Protein AF-A0A6G1YWE8-F1 (afdb_monomer)

Mean predicted aligned error: 21.0 Å

pLDDT: mean 76.65, std 21.79, range [29.55, 98.62]

Secondary structure (DSSP, 8-state):
--TTTTTS-GGGHHHHHHHHHHHHHHHHHHHHHHHHHHHHHHHHHHHHHHHHT--HHHHHHHHHHHHHHHHTT--TT--HHHHHHHHHHHHTT--HHHHHHHHHHHHHHHHHHHHHHHHHHHHHHHHHHHHHHHHHHHHHHHHHHHHHHHHHHHHHTT--HHHHHHHHHHHHHHHHHTT--HHHHHHHHHHHHHHHHHHHHHHHHHHHHHHHHHHHHHHHHHHHHHHHHHHHHHHHHHHHHHHTT--HHHHHHHHHHHHT-------------SSHHHHHHHHHHHHHHHHHHTTT------------------------S------------------PPPPPPHHHHHHHHHHHHHHHHHHHHHHHTT--

Radius of gyration: 59.19 Å; Cα contacts (8 Å, |Δi|>4): 51; chains: 1; bounding box: 114×81×157 Å

Foldseek 3Di:
DDPPPPPDDPVCVVVVVVVVVVVVVVVVVVVVVVVVVVVVVVVVVVVVCVVVVHDPVNVVVVVVVQVVCVVVVHHPVCCPVVVVVVVVCVVVVDDPVVVVVVVVVVVVVVVVVVVVVVVVVVVVVVVVVVVVVVVVVVVVVVVVVVVVVVQVVCVVVVNHPVNVVVVLVVLVVVCVVVVHDSVVSVVVVVVCCVPPVVVVVVVVVVVVVVVVVVVVVVVVVVVVVVVVVVVVVVVVVVVVCVVVPDDPVRVVVVVVVVVPDDDDDDDDDDDDPPPVVVVVVVVVVVVVVVVVVVVVPDDDDDPDDDDDDDDDDDDDPDPPPDDDPDDDDDDDDDDDDDDDDDDDDPVVVVVVVVVVVVVVVVVVVVVVVPPD

Sequence (372 aa):
MLELSETIPLWQIPQYISDKTSEKRELVEDILRLKRRESQARCSFELALRTTNVSSERLNDYCELRASLEKTGISLDDIEPFVKAVEGVKKFGYDVKRLATLMSNFQASSKMQAELEVSVNSQMSNLKNLTDECDRLETLLRIHNLSISKYRELEDMGFGLPQLGIVQDTIHEVARANNISNYLAIEKFLNDILENYEPKSGYECKIHALRSEIEKKKSDLIVLTTALDSKKEVAQVLGQLVSIGLQDKQIIDLALSLHSKPNHKQEHVGSSTTHGSLNRLAEDSNQQIELAKDHVDSPDLGVARNSADVHRGITDHAVIAGLVSKAFPGNPLTFVGGKYPPSLHNEDLEDIREMQELALARKSSNSQARGD

Structure (mmCIF, N/CA/C/O backbone):
data_AF-A0A6G1YWE8-F1
#
_entry.id   AF-A0A6G1YWE8-F1
#
loop_
_atom_site.group_PDB
_atom_site.id
_atom_site.type_symbol
_atom_site.label_atom_id
_atom_site.label_alt_id
_atom_site.label_comp_id
_atom_site.label_asym_id
_atom_site.label_entity_id
_atom_site.label_seq_id
_atom_site.pdbx_PDB_ins_code
_atom_site.Cartn_x
_atom_site.Cartn_y
_atom_site.Cartn_z
_atom_site.occupancy
_atom_site.B_iso_or_equiv
_atom_site.auth_seq_id
_atom_site.auth_comp_id
_atom_site.auth_asym_id
_atom_site.auth_atom_id
_atom_site.pdbx_PDB_model_num
ATOM 1 N N . MET A 1 1 ? 6.477 -38.554 28.516 1.00 41.38 1 MET A N 1
ATOM 2 C CA . MET A 1 1 ? 7.470 -39.389 29.228 1.00 41.38 1 MET A CA 1
ATOM 3 C C . MET A 1 1 ? 7.637 -38.801 30.614 1.00 41.38 1 MET A C 1
ATOM 5 O O . MET A 1 1 ? 7.635 -37.587 30.722 1.00 41.38 1 MET A O 1
ATOM 9 N N . LEU A 1 2 ? 7.644 -39.647 31.644 1.00 41.66 2 LEU A N 1
ATOM 10 C CA . LEU A 1 2 ? 7.537 -39.247 33.048 1.00 41.66 2 LEU A CA 1
ATOM 11 C C . LEU A 1 2 ? 8.803 -38.533 33.556 1.00 41.66 2 LEU A C 1
ATOM 13 O O . LEU A 1 2 ? 9.849 -39.165 33.657 1.00 41.66 2 LEU A O 1
ATOM 17 N N . GLU A 1 3 ? 8.674 -37.278 33.988 1.00 49.09 3 GLU A N 1
ATOM 18 C CA . GLU A 1 3 ? 9.682 -36.500 34.742 1.00 49.09 3 GLU A CA 1
ATOM 19 C C . GLU A 1 3 ? 9.860 -36.980 36.204 1.00 49.09 3 GLU A C 1
ATOM 21 O O . GLU A 1 3 ? 10.168 -36.207 37.103 1.00 49.09 3 GLU A O 1
ATOM 26 N N . LEU A 1 4 ? 9.651 -38.269 36.489 1.00 51.91 4 LEU A N 1
ATOM 27 C CA . LEU A 1 4 ? 9.871 -38.836 37.830 1.00 51.91 4 LEU A CA 1
ATOM 28 C C . LEU A 1 4 ? 11.280 -39.429 37.995 1.00 51.91 4 LEU A C 1
ATOM 30 O O . LEU A 1 4 ? 11.663 -39.793 39.104 1.00 51.91 4 LEU A O 1
ATOM 34 N N . SER A 1 5 ? 12.056 -39.547 36.910 1.00 49.78 5 SER A N 1
ATOM 35 C CA . SER A 1 5 ? 13.357 -40.230 36.920 1.00 49.78 5 SER A CA 1
ATOM 36 C C . SER A 1 5 ? 14.537 -39.370 37.377 1.00 49.78 5 SER A C 1
ATOM 38 O O . SER A 1 5 ? 15.597 -39.928 37.642 1.00 49.78 5 SER A O 1
ATOM 40 N N . GLU A 1 6 ? 14.391 -38.045 37.469 1.00 56.16 6 GLU A N 1
ATOM 41 C CA . GLU A 1 6 ? 15.499 -37.158 37.871 1.00 56.16 6 GLU A CA 1
ATOM 42 C C . GLU A 1 6 ? 15.546 -36.861 39.378 1.00 56.16 6 GLU A C 1
ATOM 44 O O . GLU A 1 6 ? 16.574 -36.409 39.875 1.00 56.16 6 GLU A O 1
ATOM 49 N N . THR A 1 7 ? 14.483 -37.149 40.137 1.00 64.31 7 THR A N 1
ATOM 50 C CA . THR A 1 7 ? 14.366 -36.716 41.544 1.00 64.31 7 THR A CA 1
ATOM 51 C C . THR A 1 7 ? 14.272 -37.846 42.572 1.00 64.31 7 THR A C 1
ATOM 53 O O . THR A 1 7 ? 14.444 -37.573 43.759 1.00 64.31 7 THR A O 1
ATOM 56 N N . ILE A 1 8 ? 14.045 -39.108 42.170 1.00 70.44 8 ILE A N 1
ATOM 57 C CA . ILE A 1 8 ? 13.841 -40.224 43.115 1.00 70.44 8 ILE A CA 1
ATOM 58 C C . ILE A 1 8 ? 14.612 -41.484 42.668 1.00 70.44 8 ILE A C 1
ATOM 60 O O . ILE A 1 8 ? 14.334 -42.026 41.597 1.00 70.44 8 ILE A O 1
ATOM 64 N N . PRO A 1 9 ? 15.558 -42.006 43.474 1.00 81.38 9 PRO A N 1
ATOM 65 C CA . PRO A 1 9 ? 16.259 -43.259 43.190 1.00 81.38 9 PRO A CA 1
ATOM 66 C C . PRO A 1 9 ? 15.312 -44.464 43.039 1.00 81.38 9 PRO A C 1
ATOM 68 O O . PRO A 1 9 ? 14.374 -44.620 43.818 1.00 81.38 9 PRO A O 1
ATOM 71 N N . LEU A 1 10 ? 15.614 -45.386 42.111 1.00 76.06 10 LEU A N 1
ATOM 72 C CA . LEU A 1 10 ? 14.800 -46.586 41.811 1.00 76.06 10 LEU A CA 1
ATOM 73 C C . LEU A 1 10 ? 14.413 -47.419 43.049 1.00 76.06 10 LEU A C 1
ATOM 75 O O . LEU A 1 10 ? 13.316 -47.967 43.112 1.00 76.06 10 LEU A O 1
ATOM 79 N N . TRP A 1 11 ? 15.293 -47.496 44.050 1.00 78.88 11 TRP A N 1
ATOM 80 C CA . TRP A 1 11 ? 15.060 -48.245 45.289 1.00 78.88 11 TRP A CA 1
ATOM 81 C C . TRP A 1 11 ? 14.096 -47.549 46.266 1.00 78.88 11 TRP A C 1
ATOM 83 O O . TRP A 1 11 ? 13.541 -48.211 47.139 1.00 78.88 11 TRP A O 1
ATOM 93 N N . GLN A 1 12 ? 13.861 -46.241 46.115 1.00 84.75 12 GLN A N 1
ATOM 94 C CA . GLN A 1 12 ? 12.913 -45.468 46.925 1.00 84.75 12 GLN A CA 1
ATOM 95 C C . GLN A 1 12 ? 11.500 -45.447 46.333 1.00 84.75 12 GLN A C 1
ATOM 97 O O . GLN A 1 12 ? 10.573 -45.016 47.011 1.00 84.75 12 GLN A O 1
ATOM 102 N N . ILE A 1 13 ? 11.304 -45.935 45.102 1.00 84.00 13 ILE A N 1
ATOM 103 C CA . ILE A 1 13 ? 9.998 -45.920 44.424 1.00 84.00 13 ILE A CA 1
ATOM 104 C C . ILE A 1 13 ? 8.896 -46.608 45.251 1.00 84.00 13 ILE A C 1
ATOM 106 O O . ILE A 1 13 ? 7.830 -46.011 45.388 1.00 84.00 13 ILE A O 1
ATOM 110 N N . PRO A 1 14 ? 9.098 -47.802 45.852 1.00 87.81 14 PRO A N 1
ATOM 111 C CA . PRO A 1 14 ? 8.054 -48.436 46.661 1.00 87.81 14 PRO A CA 1
ATOM 112 C C . PRO A 1 14 ? 7.662 -47.600 47.886 1.00 87.81 14 PRO A C 1
ATOM 114 O O . PRO A 1 14 ? 6.476 -47.478 48.192 1.00 87.81 14 PRO A O 1
ATOM 117 N N . GLN A 1 15 ? 8.650 -46.987 48.546 1.00 86.81 15 GLN A N 1
ATOM 118 C CA . GLN A 1 15 ? 8.420 -46.106 49.690 1.00 86.81 15 GLN A CA 1
ATOM 119 C C . GLN A 1 15 ? 7.682 -44.838 49.253 1.00 86.81 15 GLN A C 1
ATOM 121 O O . GLN A 1 15 ? 6.665 -44.497 49.839 1.00 86.81 15 GLN A O 1
ATOM 126 N N . TYR A 1 16 ? 8.113 -44.208 48.160 1.00 86.88 16 TYR A N 1
ATOM 127 C CA . TYR A 1 16 ? 7.461 -43.028 47.597 1.00 86.88 16 TYR A CA 1
ATOM 128 C C . TYR A 1 16 ? 6.011 -43.298 47.173 1.00 86.88 16 TYR A C 1
ATOM 130 O O . TYR A 1 16 ? 5.132 -42.483 47.435 1.00 86.88 16 TYR A O 1
ATOM 138 N N . ILE A 1 17 ? 5.730 -44.454 46.558 1.00 88.31 17 ILE A N 1
ATOM 139 C CA . ILE A 1 17 ? 4.360 -44.873 46.228 1.00 88.31 17 ILE A CA 1
ATOM 140 C C . ILE A 1 17 ? 3.538 -45.038 47.508 1.00 88.31 17 ILE A C 1
ATOM 142 O O . ILE A 1 17 ? 2.396 -44.581 47.550 1.00 88.31 17 ILE A O 1
ATOM 146 N N . SER A 1 18 ? 4.097 -45.661 48.549 1.00 92.00 18 SER A N 1
ATOM 147 C CA . SER A 1 18 ? 3.431 -45.812 49.848 1.00 92.00 18 SER A CA 1
ATOM 148 C C . SER A 1 18 ? 3.127 -44.453 50.487 1.00 92.00 18 SER A C 1
ATOM 150 O O . SER A 1 18 ? 1.983 -44.203 50.871 1.00 92.00 18 SER A O 1
ATOM 152 N N . ASP A 1 19 ? 4.109 -43.552 50.521 1.00 91.38 19 ASP A N 1
ATOM 153 C CA . ASP A 1 19 ? 3.988 -42.206 51.085 1.00 91.38 19 ASP A CA 1
ATOM 154 C C . ASP A 1 19 ? 2.941 -41.387 50.318 1.00 91.38 19 ASP A C 1
ATOM 156 O O . ASP A 1 19 ? 2.010 -40.855 50.920 1.00 91.38 19 ASP A O 1
ATOM 160 N N . LYS A 1 20 ? 2.995 -41.382 48.978 1.00 92.06 20 LYS A N 1
ATOM 161 C CA . LYS A 1 20 ? 1.999 -40.706 48.127 1.00 92.06 20 LYS A CA 1
ATOM 162 C C . LYS A 1 20 ? 0.608 -41.319 48.242 1.00 92.06 20 LYS A C 1
ATOM 164 O O . LYS A 1 20 ? -0.390 -40.608 48.142 1.00 92.06 20 LYS A O 1
ATOM 169 N N . THR A 1 21 ? 0.515 -42.627 48.475 1.00 92.62 21 THR A N 1
ATOM 170 C CA . THR A 1 21 ? -0.767 -43.303 48.719 1.00 92.62 21 THR A CA 1
ATOM 171 C C . THR A 1 21 ? -1.352 -42.910 50.076 1.00 92.62 21 THR A C 1
ATOM 173 O O . THR A 1 21 ? -2.569 -42.741 50.180 1.00 92.62 21 THR A O 1
ATOM 176 N N . SER A 1 22 ? -0.511 -42.736 51.100 1.00 93.44 22 SER A N 1
ATOM 177 C CA . SER A 1 22 ? -0.926 -42.244 52.418 1.00 93.44 22 SER A CA 1
ATOM 178 C C . SER A 1 22 ? -1.364 -40.781 52.356 1.00 93.44 22 SER A C 1
ATOM 180 O O . SER A 1 22 ? -2.473 -40.465 52.773 1.00 93.44 22 SER A O 1
ATOM 182 N N . GLU A 1 23 ? -0.559 -39.917 51.737 1.00 93.88 23 GLU A N 1
ATOM 183 C CA . GLU A 1 23 ? -0.862 -38.494 51.531 1.00 93.88 23 GLU A CA 1
ATOM 184 C C . GLU A 1 23 ? -2.178 -38.311 50.764 1.00 93.88 23 GLU A C 1
ATOM 186 O O . GLU A 1 23 ? -3.051 -37.547 51.172 1.00 93.88 23 GLU A O 1
ATOM 191 N N . LYS A 1 24 ? -2.386 -39.086 49.691 1.00 94.50 24 LYS A N 1
ATOM 192 C CA . LYS A 1 24 ? -3.655 -39.089 48.955 1.00 94.50 24 LYS A CA 1
ATOM 193 C C . LYS A 1 24 ? -4.832 -39.477 49.851 1.00 94.50 24 LYS A C 1
ATOM 195 O O . LYS A 1 24 ? -5.911 -38.906 49.711 1.00 94.50 24 LYS A O 1
ATOM 200 N N . ARG A 1 25 ? -4.659 -40.455 50.744 1.00 95.50 25 ARG A N 1
ATOM 201 C CA . ARG A 1 25 ? -5.718 -40.897 51.661 1.00 95.50 25 ARG A CA 1
ATOM 202 C C . ARG A 1 25 ? -6.067 -39.804 52.672 1.00 95.50 25 ARG A C 1
ATOM 204 O O . ARG A 1 25 ? -7.251 -39.541 52.862 1.00 95.50 25 ARG A O 1
ATOM 211 N N . GLU A 1 26 ? -5.063 -39.151 53.250 1.00 96.38 26 GLU A N 1
ATOM 212 C CA . GLU A 1 26 ? -5.247 -38.026 54.175 1.00 96.38 26 GLU A CA 1
ATOM 213 C C . GLU A 1 26 ? -5.947 -36.845 53.494 1.00 96.38 26 GLU A C 1
ATOM 215 O O . GLU A 1 26 ? -6.941 -36.339 54.010 1.00 96.38 26 GLU A O 1
ATOM 220 N N . LEU A 1 27 ? -5.514 -36.467 52.286 1.00 95.50 27 LEU A N 1
ATOM 221 C CA . LEU A 1 27 ? -6.159 -35.408 51.503 1.00 95.50 27 LEU A CA 1
ATOM 222 C C . LEU A 1 27 ? -7.631 -35.724 51.207 1.00 95.50 27 LEU A C 1
ATOM 224 O O . LEU A 1 27 ? -8.485 -34.845 51.304 1.00 95.50 27 LEU A O 1
ATOM 228 N N . VAL A 1 28 ? -7.955 -36.978 50.876 1.00 96.31 28 VAL A N 1
ATOM 229 C CA . VAL A 1 28 ? -9.345 -37.406 50.644 1.00 96.31 28 VAL A CA 1
ATOM 230 C C . VAL A 1 28 ? -10.182 -37.290 51.919 1.00 96.31 28 VAL A C 1
ATOM 232 O O . VAL A 1 28 ? -11.318 -36.810 51.869 1.00 96.31 28 VAL A O 1
ATOM 235 N N . GLU A 1 29 ? -9.642 -37.701 53.062 1.00 96.31 29 GLU A N 1
ATOM 236 C CA . GLU A 1 29 ? -10.336 -37.590 54.345 1.00 96.31 29 GLU A CA 1
ATOM 237 C C . GLU A 1 29 ? -10.557 -36.123 54.748 1.00 96.31 29 GLU A C 1
ATOM 239 O O . GLU A 1 29 ? -11.649 -35.747 55.192 1.00 96.31 29 GLU A O 1
ATOM 244 N N . ASP A 1 30 ? -9.572 -35.267 54.491 1.00 95.81 30 ASP A N 1
ATOM 245 C CA . ASP A 1 30 ? -9.652 -33.829 54.717 1.00 95.81 30 ASP A CA 1
ATOM 246 C C . ASP A 1 30 ? -10.694 -33.151 53.822 1.00 95.81 30 ASP A C 1
ATOM 248 O O . ASP A 1 30 ? -11.487 -32.345 54.320 1.00 95.81 30 ASP A O 1
ATOM 252 N N . ILE A 1 31 ? -10.773 -33.523 52.541 1.00 94.06 31 ILE A N 1
ATOM 253 C CA . ILE A 1 31 ? -11.819 -33.055 51.620 1.00 94.06 31 ILE A CA 1
ATOM 254 C C . ILE A 1 31 ? -13.204 -33.443 52.146 1.00 94.06 31 ILE A C 1
ATOM 256 O O . ILE A 1 31 ? -14.107 -32.605 52.205 1.00 94.06 31 ILE A O 1
ATOM 260 N N . LEU A 1 32 ? -13.385 -34.695 52.576 1.00 95.00 32 LEU A N 1
ATOM 261 C CA . LEU A 1 32 ? -14.659 -35.157 53.131 1.00 95.00 32 LEU A CA 1
ATOM 262 C C . LEU A 1 32 ? -15.027 -34.401 54.413 1.00 95.00 32 LEU A C 1
ATOM 264 O O . LEU A 1 32 ? -16.186 -34.016 54.604 1.00 95.00 32 LEU A O 1
ATOM 268 N N . ARG A 1 33 ? -14.048 -34.146 55.285 1.00 95.38 33 ARG A N 1
ATOM 269 C CA . ARG A 1 33 ? -14.229 -33.362 56.511 1.00 95.38 33 ARG A CA 1
ATOM 270 C C . ARG A 1 33 ? -14.603 -31.911 56.205 1.00 95.38 33 ARG A C 1
ATOM 272 O O . ARG A 1 33 ? -15.515 -31.385 56.844 1.00 95.38 33 ARG A O 1
ATOM 279 N N . LEU A 1 34 ? -13.936 -31.273 55.244 1.00 94.69 34 LEU A N 1
ATOM 280 C CA . LEU A 1 34 ? -14.227 -29.902 54.812 1.00 94.69 34 LEU A CA 1
ATOM 281 C C . LEU A 1 34 ? -15.626 -29.796 54.209 1.00 94.69 34 LEU A C 1
ATOM 283 O O . LEU A 1 34 ? -16.396 -28.938 54.632 1.00 94.69 34 LEU A O 1
ATOM 287 N N . LYS A 1 35 ? -16.003 -30.725 53.328 1.00 92.25 35 LYS A N 1
ATOM 288 C CA . LYS A 1 35 ? -17.342 -30.777 52.726 1.00 92.25 35 LYS A CA 1
ATOM 289 C C . LYS A 1 35 ? -18.442 -30.940 53.780 1.00 92.25 35 LYS A C 1
ATOM 291 O O . LYS A 1 35 ? -19.493 -30.307 53.698 1.00 92.25 35 LYS A O 1
ATOM 296 N N . ARG A 1 36 ? -18.190 -31.741 54.824 1.00 93.19 36 ARG A N 1
ATOM 297 C CA . ARG A 1 36 ? -19.112 -31.880 55.963 1.00 93.19 36 ARG A CA 1
ATOM 298 C C . ARG A 1 36 ? -19.240 -30.578 56.758 1.00 93.19 36 ARG A C 1
ATOM 300 O O . ARG A 1 36 ? -20.357 -30.183 57.081 1.00 93.19 36 ARG A O 1
ATOM 307 N N . ARG A 1 37 ? -18.122 -29.902 57.053 1.00 93.19 37 ARG A N 1
ATOM 308 C CA . ARG A 1 37 ? -18.128 -28.602 57.750 1.00 93.19 37 ARG A CA 1
ATOM 309 C C . ARG A 1 37 ? -18.837 -27.524 56.938 1.00 93.19 37 ARG A C 1
ATOM 311 O O . ARG A 1 37 ? -19.623 -26.779 57.506 1.00 93.19 37 ARG A O 1
ATOM 318 N N . GLU A 1 38 ? -18.608 -27.471 55.631 1.00 93.12 38 GLU A N 1
ATOM 319 C CA . GLU A 1 38 ? -19.294 -26.551 54.725 1.00 93.12 38 GLU A CA 1
ATOM 320 C C . GLU A 1 38 ? -20.809 -26.784 54.746 1.00 93.12 38 GLU A C 1
ATOM 322 O O . GLU A 1 38 ? -21.576 -25.847 54.956 1.00 93.12 38 GLU A O 1
ATOM 327 N N . SER A 1 39 ? -21.251 -28.037 54.594 1.00 89.94 39 SER A N 1
ATOM 328 C CA . SER A 1 39 ? -22.675 -28.377 54.647 1.00 89.94 39 SER A CA 1
ATOM 329 C C . SER A 1 39 ? -23.304 -28.016 55.995 1.00 89.94 39 SER A C 1
ATOM 331 O O . SER A 1 39 ? -24.417 -27.492 56.026 1.00 89.94 39 SER A O 1
ATOM 333 N N . GLN A 1 40 ? -22.596 -28.255 57.103 1.00 89.75 40 GLN A N 1
ATOM 334 C CA . GLN A 1 40 ? -23.063 -27.890 58.439 1.00 89.75 40 GLN A CA 1
ATOM 335 C C . GLN A 1 40 ? -23.145 -26.368 58.610 1.00 89.75 40 GLN A C 1
ATOM 337 O O . GLN A 1 40 ? -24.145 -25.872 59.125 1.00 89.75 40 GLN A O 1
ATOM 342 N N . ALA A 1 41 ? -22.138 -25.629 58.139 1.00 89.19 41 ALA A N 1
ATOM 343 C CA . ALA A 1 41 ? -22.128 -24.172 58.158 1.00 89.19 41 ALA A CA 1
ATOM 344 C C . ALA A 1 41 ? -23.289 -23.599 57.332 1.00 89.19 41 ALA A C 1
ATOM 346 O O . ALA A 1 41 ? -24.042 -22.779 57.851 1.00 89.19 41 ALA A O 1
ATOM 347 N N . ARG A 1 42 ? -23.511 -24.096 56.107 1.00 82.00 42 ARG A N 1
ATOM 348 C CA . ARG A 1 42 ? -24.651 -23.702 55.260 1.00 82.00 42 ARG A CA 1
ATOM 349 C C . ARG A 1 42 ? -25.992 -23.975 55.938 1.00 82.00 42 ARG A C 1
ATOM 351 O O . ARG A 1 42 ? -26.825 -23.081 56.003 1.00 82.00 42 ARG A O 1
ATOM 358 N N . CYS A 1 43 ? -26.174 -25.167 56.507 1.00 84.50 43 CYS A N 1
ATOM 359 C CA . CYS A 1 43 ? -27.406 -25.524 57.212 1.00 84.50 43 CYS A CA 1
ATOM 360 C C . CYS A 1 43 ? -27.634 -24.623 58.439 1.00 84.50 43 CYS A C 1
ATOM 362 O O . CYS A 1 43 ? -28.733 -24.115 58.645 1.00 84.50 43 CYS A O 1
ATOM 364 N N . SER A 1 44 ? -26.581 -24.347 59.218 1.00 85.81 44 SER A N 1
ATOM 365 C CA . SER A 1 44 ? -26.658 -23.427 60.360 1.00 85.81 44 SER A CA 1
ATOM 366 C C . SER A 1 44 ? -26.965 -21.987 59.939 1.00 85.81 44 SER A C 1
ATOM 368 O O . SER A 1 44 ? -27.729 -21.305 60.615 1.00 85.81 44 SER A O 1
ATOM 370 N N . PHE A 1 45 ? -26.426 -21.546 58.801 1.00 83.12 45 PHE A N 1
ATOM 371 C CA . PHE A 1 45 ? -26.656 -20.223 58.236 1.00 83.12 45 PHE A CA 1
ATOM 372 C C . PHE A 1 45 ? -28.092 -20.070 57.730 1.00 83.12 45 PHE A C 1
ATOM 374 O O . PHE A 1 45 ? -28.764 -19.109 58.088 1.00 83.12 45 PHE A O 1
ATOM 381 N N . GLU A 1 46 ? -28.608 -21.040 56.975 1.00 79.38 46 GLU A N 1
ATOM 382 C CA . GLU A 1 46 ? -30.010 -21.047 56.541 1.00 79.38 46 GLU A CA 1
ATOM 383 C C . GLU A 1 46 ? -30.976 -21.091 57.726 1.00 79.38 46 GLU A C 1
ATOM 385 O O . GLU A 1 46 ? -32.002 -20.408 57.722 1.00 79.38 46 GLU A O 1
ATOM 390 N N . LEU A 1 47 ? -30.644 -21.862 58.765 1.00 81.56 47 LEU A N 1
ATOM 391 C CA . LEU A 1 47 ? -31.434 -21.921 59.988 1.00 81.56 47 LEU A CA 1
ATOM 392 C C . LEU A 1 47 ? -31.401 -20.575 60.727 1.00 81.56 47 LEU A C 1
ATOM 394 O O . LEU A 1 47 ? -32.457 -20.086 61.121 1.00 81.56 47 LEU A O 1
ATOM 398 N N . ALA A 1 48 ? -30.238 -19.922 60.818 1.00 81.00 48 ALA A N 1
ATOM 399 C CA . ALA A 1 48 ? -30.100 -18.574 61.367 1.00 81.00 48 ALA A CA 1
ATOM 400 C C . ALA A 1 48 ? -30.913 -17.532 60.570 1.00 81.00 48 ALA A C 1
ATOM 402 O O . ALA A 1 48 ? -31.659 -16.749 61.165 1.00 81.00 48 ALA A O 1
ATOM 403 N N . LEU A 1 49 ? -30.859 -17.563 59.235 1.00 80.12 49 LEU A N 1
ATOM 404 C CA . LEU A 1 49 ? -31.668 -16.710 58.354 1.00 80.12 49 LEU A CA 1
ATOM 405 C C . LEU A 1 49 ? -33.173 -16.921 58.570 1.00 80.12 49 LEU A C 1
ATOM 407 O O . LEU A 1 49 ? -33.923 -15.958 58.730 1.00 80.12 49 LEU A O 1
ATOM 411 N N . ARG A 1 50 ? -33.620 -18.180 58.667 1.00 75.00 50 ARG A N 1
ATOM 412 C CA . ARG A 1 50 ? -35.024 -18.507 58.967 1.00 75.00 50 ARG A CA 1
ATOM 413 C C . ARG A 1 50 ? -35.444 -18.024 60.352 1.00 75.00 50 ARG A C 1
ATOM 415 O O . ARG A 1 50 ? -36.515 -17.443 60.480 1.00 75.00 50 ARG A O 1
ATOM 422 N N . THR A 1 51 ? -34.611 -18.215 61.378 1.00 74.88 51 THR A N 1
ATOM 423 C CA . THR A 1 51 ? -34.919 -17.759 62.748 1.00 74.88 51 THR A CA 1
ATOM 424 C C . THR A 1 51 ? -34.977 -16.241 62.875 1.00 74.88 51 THR A C 1
ATOM 426 O O . THR A 1 51 ? -35.788 -15.721 63.634 1.00 74.88 51 THR A O 1
ATOM 429 N N . THR A 1 52 ? -34.156 -15.525 62.108 1.00 76.56 52 THR A N 1
ATOM 430 C CA . THR A 1 52 ? -34.157 -14.055 62.060 1.00 76.56 52 THR A CA 1
ATOM 431 C C . THR A 1 52 ? -35.199 -13.499 61.089 1.00 76.56 52 THR A C 1
ATOM 433 O O . THR A 1 52 ? -35.398 -12.287 61.035 1.00 76.56 52 THR A O 1
ATOM 436 N N . ASN A 1 53 ? -35.900 -14.371 60.355 1.00 73.75 53 ASN A N 1
ATOM 437 C CA . ASN A 1 53 ? -36.872 -14.021 59.322 1.00 73.75 53 ASN A CA 1
ATOM 438 C C . ASN A 1 53 ? -36.282 -13.090 58.238 1.00 73.75 53 ASN A C 1
ATOM 440 O O . ASN A 1 53 ? -36.975 -12.240 57.670 1.00 73.75 53 ASN A O 1
ATOM 444 N N . VAL A 1 54 ? -34.979 -13.231 57.972 1.00 78.44 54 VAL A N 1
ATOM 445 C CA . VAL A 1 54 ? -34.241 -12.485 56.948 1.00 78.44 54 VAL A CA 1
ATOM 446 C C . VAL A 1 54 ? -34.012 -13.417 55.765 1.00 78.44 54 VAL A C 1
ATOM 448 O O . VAL A 1 54 ? -33.420 -14.484 55.910 1.00 78.44 54 VAL A O 1
ATOM 451 N N . SER A 1 55 ? -34.486 -13.034 54.579 1.00 78.00 55 SER A N 1
ATOM 452 C CA . SER A 1 55 ? -34.188 -13.790 53.363 1.00 78.00 55 SER A CA 1
ATOM 453 C C . SER A 1 55 ? -32.737 -13.561 52.936 1.00 78.00 55 SER A C 1
ATOM 455 O O . SER A 1 55 ? -32.177 -12.482 53.138 1.00 78.00 55 SER A O 1
ATOM 457 N N . SER A 1 56 ? -32.134 -14.564 52.294 1.00 76.19 56 SER A N 1
ATOM 458 C CA . SER A 1 56 ? -30.801 -14.414 51.696 1.00 76.19 56 SER A CA 1
ATOM 459 C C . SER A 1 56 ? -30.751 -13.257 50.690 1.00 76.19 56 SER A C 1
ATOM 461 O O . SER A 1 56 ? -29.726 -12.593 50.587 1.00 76.19 56 SER A O 1
ATOM 463 N N . GLU A 1 57 ? -31.855 -12.991 49.985 1.00 76.88 57 GLU A N 1
ATOM 464 C CA . GLU A 1 57 ? -31.996 -11.854 49.066 1.00 76.88 57 GLU A CA 1
ATOM 465 C C . GLU A 1 57 ? -31.874 -10.518 49.802 1.00 76.88 57 GLU A C 1
ATOM 467 O O . GLU A 1 57 ? -31.064 -9.688 49.418 1.00 76.88 57 GLU A O 1
ATOM 472 N N . ARG A 1 58 ? -32.571 -10.340 50.934 1.00 79.06 58 ARG A N 1
ATOM 473 C CA . ARG A 1 58 ? -32.477 -9.107 51.734 1.00 79.06 58 ARG A CA 1
ATOM 474 C C . ARG A 1 58 ? -31.079 -8.855 52.283 1.00 79.06 58 ARG A C 1
ATOM 476 O O . ARG A 1 58 ? -30.659 -7.706 52.388 1.00 79.06 58 ARG A O 1
ATOM 483 N N . LEU A 1 59 ? -30.374 -9.917 52.670 1.00 81.56 59 LEU A N 1
ATOM 484 C CA . LEU A 1 59 ? -28.995 -9.795 53.133 1.00 81.56 59 LEU A CA 1
ATOM 485 C C . LEU A 1 59 ? -28.064 -9.408 51.977 1.00 81.56 59 LEU A C 1
ATOM 487 O O . LEU A 1 59 ? -27.169 -8.588 52.163 1.00 81.56 59 LEU A O 1
ATOM 491 N N . ASN A 1 60 ? -28.304 -9.957 50.786 1.00 84.06 60 ASN A N 1
ATOM 492 C CA . ASN A 1 60 ? -27.567 -9.588 49.586 1.00 84.06 60 ASN A CA 1
ATOM 493 C C . ASN A 1 60 ? -27.825 -8.124 49.192 1.00 84.06 60 ASN A C 1
ATOM 495 O O . ASN A 1 60 ? -26.868 -7.377 49.014 1.00 84.06 60 ASN A O 1
ATOM 499 N N . ASP A 1 61 ? -29.086 -7.683 49.187 1.00 83.00 61 ASP A N 1
ATOM 500 C CA . ASP A 1 61 ? -29.468 -6.286 48.936 1.00 83.00 61 ASP A CA 1
ATOM 501 C C . ASP A 1 61 ? -28.778 -5.329 49.921 1.00 83.00 61 ASP A C 1
ATOM 503 O O . ASP A 1 61 ? -28.291 -4.262 49.545 1.00 83.00 61 ASP A O 1
ATOM 507 N N . TYR A 1 62 ? -28.697 -5.719 51.197 1.00 84.50 62 TYR A N 1
ATOM 508 C CA . TYR A 1 62 ? -27.999 -4.953 52.227 1.00 84.50 62 TYR A CA 1
ATOM 509 C C . TYR A 1 62 ? -26.489 -4.869 51.961 1.00 84.50 62 TYR A C 1
ATOM 511 O O . TYR A 1 62 ? -25.907 -3.787 52.055 1.00 84.50 62 TYR A O 1
ATOM 519 N N . CYS A 1 63 ? -25.851 -5.986 51.604 1.00 84.12 63 CYS A N 1
ATOM 520 C CA . CYS A 1 63 ? -24.433 -6.019 51.247 1.00 84.12 63 CYS A CA 1
ATOM 521 C C . CYS A 1 63 ? -24.133 -5.150 50.014 1.00 84.12 63 CYS A C 1
ATOM 523 O O . CYS A 1 63 ? -23.163 -4.391 50.020 1.00 84.12 63 CYS A O 1
ATOM 525 N N . GLU A 1 64 ? -24.979 -5.210 48.984 1.00 87.81 64 GLU A N 1
ATOM 526 C CA . GLU A 1 64 ? -24.853 -4.396 47.771 1.00 87.81 64 GLU A CA 1
ATOM 527 C C . GLU A 1 64 ? -25.049 -2.902 48.053 1.00 87.81 64 GLU A C 1
ATOM 529 O O . GLU A 1 64 ? -24.277 -2.064 47.567 1.00 87.81 64 GLU A O 1
ATOM 534 N N . LEU A 1 65 ? -26.035 -2.555 48.885 1.00 86.62 65 LEU A N 1
ATOM 535 C CA . LEU A 1 65 ? -26.275 -1.183 49.325 1.00 86.62 65 LEU A CA 1
ATOM 536 C C . LEU A 1 65 ? -25.088 -0.641 50.129 1.00 86.62 65 LEU A C 1
ATOM 538 O O . LEU A 1 65 ? -24.623 0.467 49.858 1.00 86.62 65 LEU A O 1
ATOM 542 N N . ARG A 1 66 ? -24.563 -1.430 51.074 1.00 86.94 66 ARG A N 1
ATOM 543 C CA . ARG A 1 66 ? -23.385 -1.077 51.875 1.00 86.94 66 ARG A CA 1
ATOM 544 C C . ARG A 1 66 ? -22.168 -0.826 50.996 1.00 86.94 66 ARG A C 1
ATOM 546 O O . ARG A 1 66 ? -21.558 0.234 51.103 1.00 86.94 66 ARG A O 1
ATOM 553 N N . ALA A 1 67 ? -21.865 -1.743 50.082 1.00 88.00 67 ALA A N 1
ATOM 554 C CA . ALA A 1 67 ? -20.749 -1.584 49.155 1.00 88.00 67 ALA A CA 1
ATOM 555 C C . ALA A 1 67 ? -20.914 -0.343 48.255 1.00 88.00 67 ALA A C 1
ATOM 557 O O . ALA A 1 67 ? -19.937 0.333 47.932 1.00 88.00 67 ALA A O 1
ATOM 558 N N . SER A 1 68 ? -22.146 -0.027 47.847 1.00 85.44 68 SER A N 1
ATOM 559 C CA . SER A 1 68 ? -22.442 1.146 47.018 1.00 85.44 68 SER A CA 1
ATOM 560 C C . SER A 1 68 ? -22.275 2.461 47.783 1.00 85.44 68 SER A C 1
ATOM 562 O O . SER A 1 68 ? -21.710 3.410 47.242 1.00 85.44 68 SER A O 1
ATOM 564 N N . LEU A 1 69 ? -22.716 2.520 49.042 1.00 85.62 69 LEU A N 1
ATOM 565 C CA . LEU A 1 69 ? -22.577 3.708 49.885 1.00 85.62 69 LEU A CA 1
ATOM 566 C C . LEU A 1 69 ? -21.122 3.945 50.308 1.00 85.62 69 LEU A C 1
ATOM 568 O O . LEU A 1 69 ? -20.639 5.076 50.195 1.00 85.62 69 LEU A O 1
ATOM 572 N N . GLU A 1 70 ? -20.383 2.887 50.649 1.00 87.19 70 GLU A N 1
ATOM 573 C CA . GLU A 1 70 ? -18.954 2.979 50.975 1.00 87.19 70 GLU A CA 1
ATOM 574 C C . GLU A 1 70 ? -18.134 3.539 49.797 1.00 87.19 70 GLU A C 1
ATOM 576 O O . GLU A 1 70 ? -17.277 4.398 50.002 1.00 87.19 70 GLU A O 1
ATOM 581 N N . LYS A 1 71 ? -18.452 3.165 48.544 1.00 88.12 71 LYS A N 1
ATOM 582 C CA . LYS A 1 71 ? -17.825 3.751 47.336 1.00 88.12 71 LYS A CA 1
ATOM 583 C C . LYS A 1 71 ? -18.040 5.258 47.207 1.00 88.12 71 LYS A C 1
ATOM 585 O O . LYS A 1 71 ? -17.218 5.944 46.607 1.00 88.12 71 LYS A O 1
ATOM 590 N N . THR A 1 72 ? -19.145 5.768 47.745 1.00 83.62 72 THR A N 1
ATOM 591 C CA . THR A 1 72 ? -19.456 7.205 47.763 1.00 83.62 72 THR A CA 1
ATOM 592 C C . THR A 1 72 ? -18.927 7.923 49.007 1.00 83.62 72 THR A C 1
ATOM 594 O O . THR A 1 72 ? -19.143 9.124 49.148 1.00 83.62 72 THR A O 1
ATOM 597 N N . GLY A 1 73 ? -18.226 7.214 49.901 1.00 84.25 73 GLY A N 1
ATOM 598 C CA . GLY A 1 73 ? -17.705 7.760 51.157 1.00 84.25 73 GLY A CA 1
ATOM 599 C C . GLY A 1 73 ? -18.752 7.894 52.267 1.00 84.25 73 GLY A C 1
ATOM 600 O O . GLY A 1 73 ? -18.492 8.569 53.260 1.00 84.25 73 GLY A O 1
ATOM 601 N N . ILE A 1 74 ? -19.926 7.272 52.116 1.00 86.44 74 ILE A N 1
ATOM 602 C CA . ILE A 1 74 ? -20.988 7.264 53.127 1.00 86.44 74 ILE A CA 1
ATOM 603 C C . ILE A 1 74 ? -20.928 5.930 53.875 1.00 86.44 74 ILE A C 1
ATOM 605 O O . ILE A 1 74 ? -21.113 4.870 53.278 1.00 86.44 74 ILE A O 1
ATOM 609 N N . SER A 1 75 ? -20.678 5.978 55.185 1.00 86.69 75 SER A N 1
ATOM 610 C CA . SER A 1 75 ? -20.744 4.783 56.030 1.00 86.69 75 SER A CA 1
ATOM 611 C C . SER A 1 75 ? -22.198 4.378 56.254 1.00 86.69 75 SER A C 1
ATOM 613 O O . SER A 1 75 ? -23.037 5.222 56.555 1.00 86.69 75 SER A O 1
ATOM 615 N N . LEU A 1 76 ? -22.503 3.083 56.158 1.00 81.12 76 LEU A N 1
ATOM 616 C CA . LEU A 1 76 ? -23.843 2.592 56.483 1.00 81.12 76 LEU A CA 1
ATOM 617 C C . LEU A 1 76 ? -24.155 2.687 57.987 1.00 81.12 76 LEU A C 1
ATOM 619 O O . LEU A 1 76 ? -25.322 2.739 58.370 1.00 81.12 76 LEU A O 1
ATOM 623 N N . ASP A 1 77 ? -23.110 2.725 58.819 1.00 84.62 77 ASP A N 1
ATOM 624 C CA . ASP A 1 77 ? -23.216 2.870 60.273 1.00 84.62 77 ASP A CA 1
ATOM 625 C C . ASP A 1 77 ? -23.571 4.313 60.684 1.00 84.62 77 ASP A C 1
ATOM 627 O O . ASP A 1 77 ? -24.074 4.538 61.783 1.00 84.62 77 ASP A O 1
ATOM 631 N N . ASP A 1 78 ? -23.356 5.284 59.787 1.00 84.69 78 ASP A N 1
ATOM 632 C CA . ASP A 1 78 ? -23.737 6.688 59.948 1.00 84.69 78 ASP A CA 1
ATOM 633 C C . ASP A 1 78 ? -24.590 7.134 58.752 1.00 84.69 78 ASP A C 1
ATOM 635 O O . ASP A 1 78 ? -24.108 7.703 57.773 1.00 84.69 78 ASP A O 1
ATOM 639 N N . ILE A 1 79 ? -25.891 6.837 58.818 1.00 85.94 79 ILE A N 1
ATOM 640 C CA . ILE A 1 79 ? -26.847 7.144 57.743 1.00 85.94 79 ILE A CA 1
ATOM 641 C C . ILE A 1 79 ? -27.287 8.616 57.729 1.00 85.94 79 ILE A C 1
ATOM 643 O O . ILE A 1 79 ? -27.945 9.072 56.789 1.00 85.94 79 ILE A O 1
ATOM 647 N N . GLU A 1 80 ? -26.944 9.385 58.763 1.00 87.81 80 GLU A N 1
ATOM 648 C CA . GLU A 1 80 ? -27.424 10.753 58.942 1.00 87.81 80 GLU A CA 1
ATOM 649 C C . GLU A 1 80 ? -26.993 11.716 57.811 1.00 87.81 80 GLU A C 1
ATOM 651 O O . GLU A 1 80 ? -27.832 12.499 57.349 1.00 87.81 80 GLU A O 1
ATOM 656 N N . PRO A 1 81 ? -25.757 11.645 57.272 1.00 86.62 81 PRO A N 1
ATOM 657 C CA . PRO A 1 81 ? -25.343 12.398 56.089 1.00 86.62 81 PRO A CA 1
ATOM 658 C C . PRO A 1 81 ? -26.185 12.085 54.846 1.00 86.62 81 PRO A C 1
ATOM 660 O O . PRO A 1 81 ? -26.551 13.002 54.108 1.00 86.62 81 PRO A O 1
ATOM 663 N N . PHE A 1 82 ? -26.544 10.814 54.629 1.00 87.19 82 PHE A N 1
ATOM 664 C CA . PHE A 1 82 ? -27.387 10.405 53.502 1.00 87.19 82 PHE A CA 1
ATOM 665 C C . PHE A 1 82 ? -28.801 10.977 53.631 1.00 87.19 82 PHE A C 1
ATOM 667 O O . PHE A 1 82 ? -29.323 11.570 52.684 1.00 87.19 82 PHE A O 1
ATOM 674 N N . VAL A 1 83 ? -29.402 10.876 54.821 1.00 89.00 83 VAL A N 1
ATOM 675 C CA . VAL A 1 83 ? -30.729 11.449 55.096 1.00 89.00 83 VAL A CA 1
ATOM 676 C C . VAL A 1 83 ? -30.715 12.966 54.899 1.00 89.00 83 VAL A C 1
ATOM 678 O O . VAL A 1 83 ? -31.577 13.491 54.196 1.00 89.00 83 VAL A O 1
ATOM 681 N N . LYS A 1 84 ? -29.704 13.673 55.424 1.00 90.38 84 LYS A N 1
ATOM 682 C CA . LYS A 1 84 ? -29.543 15.127 55.232 1.00 90.38 84 LYS A CA 1
ATOM 683 C C . LYS A 1 84 ? -29.396 15.509 53.759 1.00 90.38 84 LYS A C 1
ATOM 685 O O . LYS A 1 84 ? -29.964 16.519 53.344 1.00 90.38 84 LYS A O 1
ATOM 690 N N . ALA A 1 85 ? -28.688 14.712 52.958 1.00 85.94 85 ALA A N 1
ATOM 691 C CA . ALA A 1 85 ? -28.559 14.941 51.520 1.00 85.94 85 ALA A CA 1
ATOM 692 C C . ALA A 1 85 ? -29.910 14.793 50.797 1.00 85.94 85 ALA A C 1
ATOM 694 O O . ALA A 1 85 ? -30.307 15.680 50.039 1.00 85.94 85 ALA A O 1
ATOM 695 N N . VAL A 1 86 ? -30.655 13.719 51.081 1.00 89.88 86 VAL A N 1
ATOM 696 C CA . VAL A 1 86 ? -31.987 13.469 50.502 1.00 89.88 86 VAL A CA 1
ATOM 697 C C . VAL A 1 86 ? -32.994 14.545 50.926 1.00 89.88 86 VAL A C 1
ATOM 699 O O . VAL A 1 86 ? -33.745 15.064 50.095 1.00 89.88 86 VAL A O 1
ATOM 702 N N . GLU A 1 87 ? -32.997 14.932 52.202 1.00 90.31 87 GLU A N 1
ATOM 703 C CA . GLU A 1 87 ? -33.820 16.034 52.704 1.00 90.31 87 GLU A CA 1
ATOM 704 C C . GLU A 1 87 ? -33.441 17.371 52.075 1.00 90.31 87 GLU A C 1
ATOM 706 O O . GLU A 1 87 ? -34.325 18.163 51.753 1.00 90.31 87 GLU A O 1
ATOM 711 N N . GLY A 1 88 ? -32.146 17.626 51.880 1.00 89.94 88 GLY A N 1
ATOM 712 C CA . GLY A 1 88 ? -31.646 18.799 51.175 1.00 89.94 88 GLY A CA 1
ATOM 713 C C . GLY A 1 88 ? -32.250 18.895 49.778 1.00 89.94 88 GLY A C 1
ATOM 714 O O . GLY A 1 88 ? -32.905 19.887 49.467 1.00 89.94 88 GLY A O 1
ATOM 715 N N . VAL A 1 89 ? -32.134 17.830 48.977 1.00 90.19 89 VAL A N 1
ATOM 716 C CA . VAL A 1 89 ? -32.731 17.745 47.629 1.00 90.19 89 VAL A CA 1
ATOM 717 C C . VAL A 1 89 ? -34.234 18.043 47.666 1.00 90.19 89 VAL A C 1
ATOM 719 O O . VAL A 1 89 ? -34.734 18.828 46.857 1.00 90.19 89 VAL A O 1
ATOM 722 N N . LYS A 1 90 ? -34.948 17.489 48.654 1.00 91.75 90 LYS A N 1
ATOM 723 C CA . LYS A 1 90 ? -36.384 17.727 48.839 1.00 91.75 90 LYS A CA 1
ATOM 724 C C . LYS A 1 90 ? -36.707 19.178 49.229 1.00 91.75 90 LYS A C 1
ATOM 726 O O . LYS A 1 90 ? -37.688 19.726 48.732 1.00 91.75 90 LYS A O 1
ATOM 731 N N . LYS A 1 91 ? -35.898 19.823 50.083 1.00 92.31 91 LYS A N 1
ATOM 732 C CA . LYS A 1 91 ? -36.058 21.238 50.492 1.00 92.31 91 LYS A CA 1
ATOM 733 C C . LYS A 1 91 ? -35.906 22.208 49.323 1.00 92.31 91 LYS A C 1
ATOM 735 O O . LYS A 1 91 ? -36.563 23.243 49.312 1.00 92.31 91 LYS A O 1
ATOM 740 N N . PHE A 1 92 ? -35.103 21.855 48.323 1.00 88.25 92 PHE A N 1
ATOM 741 C CA . PHE A 1 92 ? -34.991 22.612 47.073 1.00 88.25 92 PHE A CA 1
ATOM 742 C C . PHE A 1 92 ? -36.141 22.345 46.083 1.00 88.25 92 PHE A C 1
ATOM 744 O O . PHE A 1 92 ? -36.114 22.850 44.965 1.00 88.25 92 PHE A O 1
ATOM 751 N N . GLY A 1 93 ? -37.161 21.574 46.479 1.00 90.44 93 GLY A N 1
ATOM 752 C CA . GLY A 1 93 ? -38.351 21.310 45.668 1.00 90.44 93 GLY A CA 1
ATOM 753 C C . GLY A 1 93 ? -38.167 20.225 44.605 1.00 90.44 93 GLY A C 1
ATOM 754 O O . GLY A 1 93 ? -39.047 20.049 43.764 1.00 90.44 93 GLY A O 1
ATOM 755 N N . TYR A 1 94 ? -37.057 19.482 44.629 1.00 91.50 94 TYR A N 1
ATOM 756 C CA . TYR A 1 94 ? -36.821 18.393 43.686 1.00 91.50 94 TYR A CA 1
ATOM 757 C C . TYR A 1 94 ? -37.417 17.074 44.187 1.00 91.50 94 TYR A C 1
ATOM 759 O O . TYR A 1 94 ? -37.271 16.691 45.349 1.00 91.50 94 TYR A O 1
ATOM 767 N N . ASP A 1 95 ? -38.053 16.338 43.276 1.00 92.56 95 ASP A N 1
ATOM 768 C CA . ASP A 1 95 ? -38.454 14.952 43.510 1.00 92.56 95 ASP A CA 1
ATOM 769 C C . ASP A 1 95 ? -37.227 14.039 43.372 1.00 92.56 95 ASP A C 1
ATOM 771 O O . ASP A 1 95 ? -36.660 13.889 42.287 1.00 92.56 95 ASP A O 1
ATOM 775 N N . VAL A 1 96 ? -36.834 13.414 44.484 1.00 89.88 96 VAL A N 1
ATOM 776 C CA . VAL A 1 96 ? -35.670 12.522 44.588 1.00 89.88 96 VAL A CA 1
ATOM 777 C C . VAL A 1 96 ? -35.765 11.343 43.612 1.00 89.88 96 VAL A C 1
ATOM 779 O O . VAL A 1 96 ? -34.763 10.978 42.999 1.00 89.88 96 VAL A O 1
ATOM 782 N N . LYS A 1 97 ? -36.960 10.768 43.401 1.00 90.94 97 LYS A N 1
ATOM 783 C CA . LYS A 1 97 ? -37.155 9.652 42.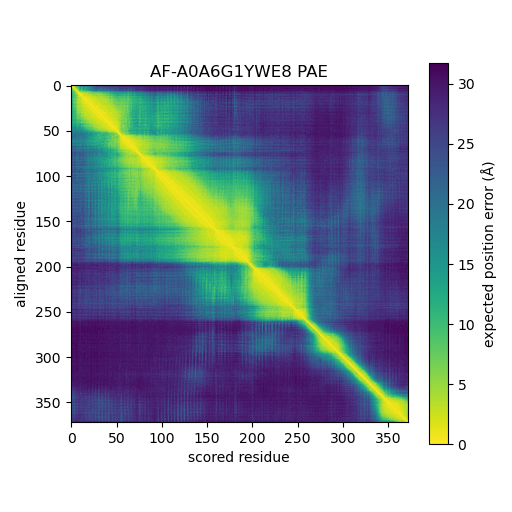457 1.00 90.94 97 LYS A CA 1
ATOM 784 C C . LYS A 1 97 ? -36.971 10.117 41.019 1.00 90.94 97 LYS A C 1
ATOM 786 O O . LYS A 1 97 ? -36.326 9.440 40.214 1.00 90.94 97 LYS A O 1
ATOM 791 N N . ARG A 1 98 ? -37.517 11.292 40.698 1.00 92.88 98 ARG A N 1
ATOM 792 C CA . ARG A 1 98 ? -37.371 11.892 39.369 1.00 92.88 98 ARG A CA 1
ATOM 793 C C . ARG A 1 98 ? -35.914 12.251 39.085 1.00 92.88 98 ARG A C 1
ATOM 795 O O . ARG A 1 98 ? -35.441 11.987 37.983 1.00 92.88 98 ARG A O 1
ATOM 802 N N . LEU A 1 99 ? -35.200 12.787 40.076 1.00 91.38 99 LEU A N 1
ATOM 803 C CA . LEU A 1 99 ? -33.776 13.102 39.972 1.00 91.38 99 LEU A CA 1
ATOM 804 C C . LEU A 1 99 ? -32.932 11.840 39.759 1.00 91.38 99 LEU A C 1
ATOM 806 O O . LEU A 1 99 ? -32.109 11.816 38.850 1.00 91.38 99 LEU A O 1
ATOM 810 N N . ALA A 1 100 ? -33.169 10.776 40.532 1.00 89.88 100 ALA A N 1
ATOM 811 C CA . ALA A 1 100 ? -32.466 9.504 40.362 1.00 89.88 100 ALA A CA 1
ATOM 812 C C . ALA A 1 100 ? -32.677 8.913 38.956 1.00 89.88 100 ALA A C 1
ATOM 814 O O . ALA A 1 100 ? -31.721 8.491 38.308 1.00 89.88 100 ALA A O 1
ATOM 815 N N . THR A 1 101 ? -33.914 8.963 38.450 1.00 93.44 101 THR A N 1
ATOM 816 C CA . THR A 1 101 ? -34.243 8.512 37.087 1.00 93.44 101 THR A CA 1
ATOM 817 C C . THR A 1 101 ? -33.524 9.355 36.033 1.00 93.44 101 THR A C 1
ATOM 819 O O . THR A 1 101 ? -32.949 8.817 35.091 1.00 93.44 101 THR A O 1
ATOM 822 N N . LEU A 1 102 ? -33.510 10.682 36.202 1.00 94.44 102 LEU A N 1
ATOM 823 C CA . LEU A 1 102 ? -32.815 11.593 35.294 1.00 94.44 102 LEU A CA 1
ATOM 824 C C . LEU A 1 102 ? -31.305 11.321 35.266 1.00 94.44 102 LEU A C 1
ATOM 826 O O . LEU A 1 102 ? -30.725 11.266 34.186 1.00 94.44 102 LEU A O 1
ATOM 830 N N . MET A 1 103 ? -30.685 11.109 36.430 1.00 92.50 103 MET A N 1
ATOM 831 C CA . MET A 1 103 ? -29.255 10.804 36.537 1.00 92.50 103 MET A CA 1
ATOM 832 C C . MET A 1 103 ? -28.912 9.458 35.895 1.00 92.50 103 MET A C 1
ATOM 834 O O . MET A 1 103 ? -27.923 9.366 35.174 1.00 92.50 103 MET A O 1
ATOM 838 N N . SER A 1 104 ? -29.748 8.436 36.094 1.00 93.31 104 SER A N 1
ATOM 839 C CA . SER A 1 104 ? -29.573 7.132 35.445 1.00 93.31 104 SER A CA 1
ATOM 840 C C . SER A 1 104 ? -29.672 7.243 33.919 1.00 93.31 104 SER A C 1
ATOM 842 O O . SER A 1 104 ? -28.793 6.760 33.206 1.00 93.31 104 SER A O 1
ATOM 844 N N . ASN A 1 105 ? -30.674 7.968 33.410 1.00 95.50 105 ASN A N 1
ATOM 845 C CA . ASN A 1 105 ? -30.825 8.218 31.975 1.00 95.50 105 ASN A CA 1
ATOM 846 C C . ASN A 1 105 ? -29.650 9.019 31.404 1.00 95.50 105 ASN A C 1
ATOM 848 O O . ASN A 1 105 ? -29.169 8.717 30.314 1.00 95.50 105 ASN A O 1
ATOM 852 N N . PHE A 1 106 ? -29.169 10.023 32.138 1.00 95.94 106 PHE A N 1
ATOM 853 C CA . PHE A 1 106 ? -28.008 10.812 31.740 1.00 95.94 106 PHE A CA 1
ATOM 854 C C . PHE A 1 106 ? -26.746 9.948 31.653 1.00 95.94 106 PHE A C 1
ATOM 856 O O . PHE A 1 106 ? -26.034 10.015 30.656 1.00 95.94 106 PHE A O 1
ATOM 863 N N . GLN A 1 107 ? -26.496 9.089 32.645 1.00 94.94 107 GLN A N 1
ATOM 864 C CA . GLN A 1 107 ? -25.372 8.149 32.617 1.00 94.94 107 GLN A CA 1
ATOM 865 C C . GLN A 1 107 ? -25.477 7.169 31.445 1.00 94.94 107 GLN A C 1
ATOM 867 O O . GLN A 1 107 ? -24.490 6.954 30.742 1.00 94.94 107 GLN A O 1
ATOM 872 N N . ALA A 1 108 ? -26.667 6.617 31.191 1.00 95.75 108 ALA A N 1
ATOM 873 C CA . ALA A 1 108 ? -26.901 5.736 30.050 1.00 95.75 108 ALA A CA 1
ATOM 874 C C . ALA A 1 108 ? -26.646 6.455 28.714 1.00 95.75 108 ALA A C 1
ATOM 876 O O . ALA A 1 108 ? -25.946 5.926 27.852 1.00 95.75 108 ALA A O 1
ATOM 877 N N . SER A 1 109 ? -27.144 7.686 28.567 1.00 96.38 109 SER A N 1
ATOM 878 C CA . SER A 1 109 ? -26.924 8.510 27.374 1.00 96.38 109 SER A CA 1
ATOM 879 C C . SER A 1 109 ? -25.453 8.882 27.195 1.00 96.38 109 SER A C 1
ATOM 881 O O . SER A 1 109 ? -24.947 8.839 26.078 1.00 96.38 109 SER A O 1
ATOM 883 N N . SER A 1 110 ? -24.755 9.228 28.277 1.00 97.25 110 SER A N 1
ATOM 884 C CA . SER A 1 110 ? -23.328 9.560 28.251 1.00 97.25 110 SER A CA 1
ATOM 885 C C . SER A 1 110 ? -22.485 8.351 27.845 1.00 97.25 110 SER A C 1
ATOM 887 O O . SER A 1 110 ? -21.589 8.479 27.013 1.00 97.25 110 SER A O 1
ATOM 889 N N . LYS A 1 111 ? -22.819 7.160 28.357 1.00 96.69 111 LYS A N 1
ATOM 890 C CA . LYS A 1 111 ? -22.175 5.909 27.951 1.00 96.69 111 LYS A CA 1
ATOM 891 C C . LYS A 1 111 ? -22.403 5.615 26.466 1.00 96.69 111 LYS A C 1
ATOM 893 O O . LYS A 1 111 ? -21.445 5.345 25.752 1.00 96.69 111 LYS A O 1
ATOM 898 N N . MET A 1 112 ? -23.645 5.725 25.995 1.00 97.62 112 MET A N 1
ATOM 899 C CA . MET A 1 112 ? -23.979 5.516 24.583 1.00 97.62 112 MET A CA 1
ATOM 900 C C . MET A 1 112 ? -23.257 6.515 23.669 1.00 97.62 112 MET A C 1
ATOM 902 O O . MET A 1 112 ? -22.785 6.143 22.599 1.00 97.62 112 MET A O 1
ATOM 906 N N . GLN A 1 113 ? -23.135 7.775 24.093 1.00 97.69 113 GLN A N 1
ATOM 907 C CA . GLN A 1 113 ? -22.383 8.786 23.355 1.00 97.69 113 GLN A CA 1
ATOM 908 C C . GLN A 1 113 ? -20.900 8.414 23.243 1.00 97.69 113 GLN A C 1
ATOM 910 O O . GLN A 1 113 ? -20.348 8.487 22.149 1.00 97.69 113 GLN A O 1
ATOM 915 N N . ALA A 1 114 ? -20.277 7.973 24.339 1.00 97.81 114 ALA A N 1
ATOM 916 C CA . ALA A 1 114 ? -18.883 7.533 24.328 1.00 97.81 114 ALA A CA 1
ATOM 917 C C . ALA A 1 114 ? -18.674 6.313 23.410 1.00 97.81 114 ALA A C 1
ATOM 919 O O . ALA A 1 114 ? -17.718 6.270 22.640 1.00 97.81 114 ALA A O 1
ATOM 920 N N . GLU A 1 115 ? -19.589 5.340 23.439 1.00 97.94 115 GLU A N 1
ATOM 921 C CA . GLU A 1 115 ? -19.555 4.177 22.542 1.00 97.94 115 GLU A CA 1
ATOM 922 C C . GLU A 1 115 ? -19.689 4.586 21.068 1.00 97.94 115 GLU A C 1
ATOM 924 O O . GLU A 1 115 ? -18.950 4.094 20.210 1.00 97.94 115 GLU A O 1
ATOM 929 N N . LEU A 1 116 ? -20.593 5.522 20.767 1.00 98.12 116 LEU A N 1
ATOM 930 C CA . LEU A 1 116 ? -20.784 6.026 19.412 1.00 98.12 116 LEU A CA 1
ATOM 931 C C . LEU A 1 116 ? -19.558 6.800 18.919 1.00 98.12 116 LEU A C 1
ATOM 933 O O . LEU A 1 116 ? -19.163 6.635 17.770 1.00 98.12 116 LEU A O 1
ATOM 937 N N . GLU A 1 117 ? -18.930 7.601 19.775 1.00 98.31 117 GLU A N 1
ATOM 938 C CA . GLU A 1 117 ? -17.709 8.337 19.447 1.00 98.31 117 GLU A CA 1
ATOM 939 C C . GLU A 1 117 ? -16.551 7.385 19.120 1.00 98.31 117 GLU A C 1
ATOM 941 O O . GLU A 1 117 ? -15.876 7.556 18.103 1.00 98.31 117 GLU A O 1
ATOM 946 N N . VAL A 1 118 ? -16.377 6.318 19.908 1.00 98.19 118 VAL A N 1
ATOM 947 C CA . VAL A 1 118 ? -15.412 5.249 19.601 1.00 98.19 118 VAL A CA 1
ATOM 948 C C . VAL A 1 118 ? -15.727 4.607 18.248 1.00 98.19 118 VAL A C 1
ATOM 950 O O . VAL A 1 118 ? -14.826 4.429 17.425 1.00 98.19 118 VAL A O 1
ATOM 953 N N . SER A 1 119 ? -17.001 4.307 17.979 1.00 98.31 119 SER A N 1
ATOM 954 C CA . SER A 1 119 ? -17.429 3.736 16.700 1.00 98.31 119 SER A CA 1
ATOM 955 C C . SER A 1 119 ? -17.129 4.673 15.525 1.00 98.31 119 SER A C 1
ATOM 957 O O . SER A 1 119 ? -16.527 4.239 14.543 1.00 98.31 119 SER A O 1
ATOM 959 N N . VAL A 1 120 ? -17.483 5.956 15.622 1.00 98.44 120 VAL A N 1
ATOM 960 C CA . VAL A 1 120 ? -17.233 6.964 14.578 1.00 98.44 120 VAL A CA 1
ATOM 961 C C . VAL A 1 120 ? -15.738 7.105 14.312 1.00 98.44 120 VAL A C 1
ATOM 963 O O . VAL A 1 120 ? -15.317 7.053 13.157 1.00 98.44 120 VAL A O 1
ATOM 966 N N . ASN A 1 121 ? -14.922 7.200 15.361 1.00 98.25 121 ASN A N 1
ATOM 967 C CA . ASN A 1 121 ? -13.471 7.308 15.223 1.00 98.25 121 ASN A CA 1
ATOM 968 C C . ASN A 1 121 ? -12.871 6.066 14.549 1.00 98.25 121 ASN A C 1
ATOM 970 O O . ASN A 1 121 ? -12.022 6.189 13.664 1.00 98.25 121 ASN A O 1
ATOM 974 N N . SER A 1 122 ? -13.353 4.868 14.901 1.00 98.25 122 SER A N 1
ATOM 975 C CA . SER A 1 122 ? -12.914 3.625 14.256 1.00 98.25 122 SER A CA 1
ATOM 976 C C . SER A 1 122 ? -13.281 3.586 12.767 1.00 98.25 122 SER A C 1
ATOM 978 O O . SER A 1 122 ? -12.451 3.238 11.927 1.00 98.25 122 SER A O 1
ATOM 980 N N . GLN A 1 123 ? -14.493 4.021 12.411 1.00 98.06 123 GLN A N 1
ATOM 981 C CA . GLN A 1 123 ? -14.948 4.075 11.025 1.00 98.06 123 GLN A CA 1
ATOM 982 C C . GLN A 1 123 ? -14.194 5.131 10.218 1.00 98.06 123 GLN A C 1
ATOM 984 O O . GLN A 1 123 ? -13.827 4.870 9.075 1.00 98.06 123 GLN A O 1
ATOM 989 N N . MET A 1 124 ? -13.906 6.290 10.810 1.00 98.31 124 MET A N 1
ATOM 990 C CA . MET A 1 124 ? -13.120 7.343 10.171 1.00 98.31 124 MET A CA 1
ATOM 991 C C . MET A 1 124 ? -11.684 6.880 9.902 1.00 98.31 124 MET A C 1
ATOM 993 O O . MET A 1 124 ? -11.151 7.127 8.821 1.00 98.31 124 MET A O 1
ATOM 997 N N . SER A 1 125 ? -11.079 6.146 10.843 1.00 98.12 125 SER A N 1
ATOM 998 C CA . SER A 1 125 ? -9.767 5.525 10.636 1.00 98.12 125 SER A CA 1
ATOM 999 C C . SER A 1 125 ? -9.797 4.492 9.509 1.00 98.12 125 SER A C 1
ATOM 1001 O O . SER A 1 125 ? -8.885 4.463 8.686 1.00 98.12 125 SER A O 1
ATOM 1003 N N . ASN A 1 126 ? -10.839 3.660 9.445 1.00 98.44 126 ASN A N 1
ATOM 1004 C CA . ASN A 1 126 ? -10.989 2.671 8.377 1.00 98.44 126 ASN A CA 1
ATOM 1005 C C . ASN A 1 126 ? -11.177 3.332 7.010 1.00 98.44 126 ASN A C 1
ATOM 1007 O O . ASN A 1 126 ? -10.574 2.890 6.038 1.00 98.44 126 ASN A O 1
ATOM 1011 N N . LEU A 1 127 ? -11.977 4.401 6.942 1.00 98.50 127 LEU A N 1
ATOM 1012 C CA . LEU A 1 127 ? -12.176 5.173 5.719 1.00 98.50 127 LEU A CA 1
ATOM 1013 C C . LEU A 1 127 ? -10.847 5.750 5.240 1.00 98.50 127 LEU A C 1
ATOM 1015 O O . LEU A 1 127 ? -10.497 5.557 4.084 1.00 98.50 127 LEU A O 1
ATOM 1019 N N . LYS A 1 128 ? -10.076 6.378 6.135 1.00 98.50 128 LYS A N 1
ATOM 1020 C CA . LYS A 1 128 ? -8.752 6.908 5.800 1.00 98.50 128 LYS A CA 1
ATOM 1021 C C . LYS A 1 128 ? -7.826 5.823 5.243 1.00 98.50 128 LYS A C 1
ATOM 1023 O O . LYS A 1 128 ? -7.268 6.007 4.172 1.00 98.50 128 LYS A O 1
ATOM 1028 N N . ASN A 1 129 ? -7.724 4.683 5.928 1.00 98.50 129 ASN A N 1
ATOM 1029 C CA . ASN A 1 129 ? -6.890 3.568 5.475 1.00 98.50 129 ASN A CA 1
ATOM 1030 C C . ASN A 1 129 ? -7.311 3.055 4.090 1.00 98.50 129 ASN A C 1
ATOM 1032 O O . ASN A 1 129 ? -6.463 2.698 3.277 1.00 98.50 129 ASN A O 1
ATOM 1036 N N . LEU A 1 130 ? -8.619 3.004 3.823 1.00 98.50 130 LEU A N 1
ATOM 1037 C CA . LEU A 1 130 ? -9.139 2.557 2.537 1.00 98.50 130 LEU A CA 1
ATOM 1038 C C . LEU A 1 130 ? -8.853 3.572 1.423 1.00 98.50 130 LEU A C 1
ATOM 1040 O O . LEU A 1 130 ? -8.494 3.166 0.323 1.00 98.50 130 LEU A O 1
ATOM 1044 N N . THR A 1 131 ? -8.969 4.871 1.707 1.00 98.62 131 THR A N 1
ATOM 1045 C CA . THR A 1 131 ? -8.572 5.939 0.777 1.00 98.62 131 THR A CA 1
ATOM 1046 C C . THR A 1 131 ? -7.084 5.846 0.446 1.00 98.62 131 THR A C 1
ATOM 1048 O O . THR A 1 131 ? -6.734 5.808 -0.729 1.00 98.62 131 THR A O 1
ATOM 1051 N N . ASP A 1 132 ? -6.221 5.718 1.457 1.00 98.31 132 ASP A N 1
ATOM 1052 C CA . ASP A 1 132 ? -4.769 5.616 1.260 1.00 98.31 132 ASP A CA 1
ATOM 1053 C C . ASP A 1 132 ? -4.407 4.393 0.384 1.00 98.31 132 ASP A C 1
ATOM 1055 O O . ASP A 1 132 ? -3.521 4.456 -0.472 1.00 98.31 132 ASP A O 1
ATOM 1059 N N . GLU A 1 133 ? -5.121 3.275 0.555 1.00 98.50 133 GLU A N 1
ATOM 1060 C CA . GLU A 1 133 ? -4.946 2.077 -0.270 1.00 98.50 133 GLU A CA 1
ATOM 1061 C C . GLU A 1 133 ? -5.437 2.277 -1.711 1.00 98.50 133 GLU A C 1
ATOM 1063 O O . GLU A 1 133 ? -4.772 1.836 -2.651 1.00 98.50 133 GLU A O 1
ATOM 1068 N N . CYS A 1 134 ? -6.561 2.970 -1.911 1.00 98.50 134 CYS A N 1
ATOM 1069 C CA . CYS A 1 134 ? -7.033 3.346 -3.243 1.00 98.50 134 CYS A CA 1
ATOM 1070 C C . CYS A 1 134 ? -5.999 4.210 -3.979 1.00 98.50 134 CYS A C 1
ATOM 1072 O O . CYS A 1 134 ? -5.647 3.889 -5.114 1.00 98.50 134 CYS A O 1
ATOM 1074 N N . ASP A 1 135 ? -5.446 5.230 -3.320 1.00 98.38 135 ASP A N 1
ATOM 1075 C CA . ASP A 1 135 ? -4.430 6.120 -3.899 1.00 98.38 135 ASP A CA 1
ATOM 1076 C C . ASP A 1 135 ? -3.153 5.348 -4.280 1.00 98.38 135 ASP A C 1
ATOM 1078 O O . ASP A 1 135 ? -2.538 5.561 -5.338 1.00 98.38 135 ASP A O 1
ATOM 1082 N N . ARG A 1 136 ? -2.757 4.388 -3.433 1.00 98.50 136 ARG A N 1
ATOM 1083 C CA . ARG A 1 136 ? -1.632 3.484 -3.697 1.00 98.50 136 ARG A CA 1
ATOM 1084 C C . ARG A 1 136 ? -1.891 2.616 -4.927 1.00 98.50 136 ARG A C 1
ATOM 1086 O O . ARG A 1 136 ? -1.006 2.474 -5.777 1.00 98.50 136 ARG A O 1
ATOM 1093 N N . LEU A 1 137 ? -3.082 2.027 -5.025 1.00 98.44 137 LEU A N 1
ATOM 1094 C CA . LEU A 1 137 ? -3.475 1.176 -6.148 1.00 98.44 137 LEU A CA 1
ATOM 1095 C C . LEU A 1 137 ? -3.575 1.969 -7.453 1.00 98.44 137 LEU A C 1
ATOM 1097 O O . LEU A 1 137 ? -3.102 1.491 -8.481 1.00 98.44 137 LEU A O 1
ATOM 1101 N N . GLU A 1 138 ? -4.108 3.187 -7.421 1.00 98.44 138 GLU A N 1
ATOM 1102 C CA . GLU A 1 138 ? -4.175 4.064 -8.590 1.00 98.44 138 GLU A CA 1
ATOM 1103 C C . GLU A 1 138 ? -2.774 4.439 -9.090 1.00 98.44 138 GLU A C 1
ATOM 1105 O O . GLU A 1 138 ? -2.482 4.360 -10.288 1.00 98.44 138 GLU A O 1
ATOM 1110 N N . THR A 1 139 ? -1.861 4.752 -8.168 1.00 98.19 139 THR A N 1
ATOM 1111 C CA . THR A 1 139 ? -0.455 5.008 -8.502 1.00 98.19 139 THR A CA 1
ATOM 1112 C C . THR A 1 139 ? 0.191 3.795 -9.171 1.00 98.19 139 THR A C 1
ATOM 1114 O O . THR A 1 139 ? 0.880 3.944 -10.184 1.00 98.19 139 THR A O 1
ATOM 1117 N N . LEU A 1 140 ? -0.051 2.594 -8.642 1.00 98.38 140 LEU A N 1
ATOM 1118 C CA . LEU A 1 140 ? 0.469 1.350 -9.205 1.00 98.38 140 LEU A CA 1
ATOM 1119 C C . LEU A 1 140 ? -0.108 1.074 -10.602 1.00 98.38 140 LEU A C 1
ATOM 1121 O O . LEU A 1 140 ? 0.634 0.722 -11.519 1.00 98.38 140 LEU A O 1
ATOM 1125 N N . LEU A 1 141 ? -1.410 1.297 -10.786 1.00 98.44 141 LEU A N 1
ATOM 1126 C CA . LEU A 1 141 ? -2.097 1.148 -12.068 1.00 98.44 141 LEU A CA 1
ATOM 1127 C C . LEU A 1 141 ? -1.503 2.106 -13.109 1.00 98.44 141 LEU A C 1
ATOM 1129 O O . LEU A 1 141 ? -1.179 1.693 -14.222 1.00 98.44 141 LEU A O 1
ATOM 1133 N N . ARG A 1 142 ? -1.254 3.364 -12.730 1.00 98.19 142 ARG A N 1
ATOM 1134 C CA . ARG A 1 142 ? -0.588 4.348 -13.593 1.00 98.19 142 ARG A CA 1
ATOM 1135 C C . ARG A 1 142 ? 0.812 3.894 -14.013 1.00 98.19 142 ARG A C 1
ATOM 1137 O O . ARG A 1 142 ? 1.148 4.008 -15.190 1.00 98.19 142 ARG A O 1
ATOM 1144 N N . ILE A 1 143 ? 1.611 3.367 -13.081 1.00 98.06 143 ILE A N 1
ATOM 1145 C CA . ILE A 1 143 ? 2.952 2.835 -13.381 1.00 98.06 143 ILE A CA 1
ATOM 1146 C C . ILE A 1 143 ? 2.851 1.673 -14.374 1.00 98.06 143 ILE A C 1
ATOM 1148 O O . ILE A 1 143 ? 3.543 1.679 -15.389 1.00 98.06 143 ILE A O 1
ATOM 1152 N N . HIS A 1 144 ? 1.958 0.711 -14.132 1.00 98.12 144 HIS A N 1
ATOM 1153 C CA . HIS A 1 144 ? 1.774 -0.428 -15.031 1.00 98.12 144 HIS A CA 1
ATOM 1154 C C . HIS A 1 144 ? 1.284 -0.015 -16.417 1.00 98.12 144 HIS A C 1
ATOM 1156 O O . HIS A 1 144 ? 1.806 -0.517 -17.409 1.00 98.12 144 HIS A O 1
ATOM 1162 N N . ASN A 1 145 ? 0.349 0.930 -16.511 1.00 97.94 145 ASN A N 1
ATOM 1163 C CA . ASN A 1 145 ? -0.106 1.459 -17.795 1.00 97.94 145 ASN A CA 1
ATOM 1164 C C . ASN A 1 145 ? 1.029 2.132 -18.567 1.00 97.94 145 ASN A C 1
ATOM 1166 O O . ASN A 1 145 ? 1.144 1.926 -19.773 1.00 97.94 145 ASN A O 1
ATOM 1170 N N . LEU A 1 146 ? 1.891 2.893 -17.886 1.00 97.75 146 LEU A N 1
ATOM 1171 C CA . LEU A 1 146 ? 3.067 3.490 -18.514 1.00 97.75 146 LEU A CA 1
ATOM 1172 C C . LEU A 1 146 ? 4.026 2.409 -19.028 1.00 97.75 146 LEU A C 1
ATOM 1174 O O . LEU A 1 146 ? 4.462 2.484 -20.175 1.00 97.75 146 LEU A O 1
ATOM 1178 N N . SER A 1 147 ? 4.314 1.383 -18.221 1.00 96.88 147 SER A N 1
ATOM 1179 C CA . SER A 1 147 ? 5.143 0.250 -18.646 1.00 96.88 147 SER A CA 1
ATOM 1180 C C . SER A 1 147 ? 4.541 -0.470 -19.851 1.00 96.88 147 SER A C 1
ATOM 1182 O O . SER A 1 147 ? 5.246 -0.699 -20.826 1.00 96.88 147 SER A O 1
ATOM 1184 N N . ILE A 1 148 ? 3.241 -0.777 -19.826 1.00 96.81 148 ILE A N 1
ATOM 1185 C CA . ILE A 1 148 ? 2.533 -1.419 -20.942 1.00 96.81 148 ILE A CA 1
ATOM 1186 C C . ILE A 1 148 ? 2.603 -0.547 -22.195 1.00 96.81 148 ILE A C 1
ATOM 1188 O O . ILE A 1 148 ? 2.877 -1.068 -23.271 1.00 96.81 148 ILE A O 1
ATOM 1192 N N . SER A 1 149 ? 2.398 0.768 -22.068 1.00 97.62 149 SER A N 1
ATOM 1193 C CA . SER A 1 149 ? 2.528 1.703 -23.190 1.00 97.62 149 SER A CA 1
ATOM 1194 C C . SER A 1 149 ? 3.928 1.645 -23.794 1.00 97.62 149 SER A C 1
ATOM 1196 O O . SER A 1 149 ? 4.058 1.506 -25.004 1.00 97.62 149 SER A O 1
ATOM 1198 N N . LYS A 1 150 ? 4.979 1.673 -22.963 1.00 95.62 150 LYS A N 1
ATOM 1199 C CA . LYS A 1 150 ? 6.365 1.566 -23.438 1.00 95.62 150 LYS A CA 1
ATOM 1200 C C . LYS A 1 150 ? 6.680 0.218 -24.072 1.00 95.62 150 LYS A C 1
ATOM 1202 O O . LYS A 1 150 ? 7.361 0.185 -25.089 1.00 95.62 150 LYS A O 1
ATOM 1207 N N . TYR A 1 151 ? 6.160 -0.879 -23.530 1.00 96.06 151 TYR A N 1
ATOM 1208 C CA . TYR A 1 151 ? 6.317 -2.191 -24.156 1.00 96.06 151 TYR A CA 1
ATOM 1209 C C . TYR A 1 151 ? 5.607 -2.284 -25.503 1.00 96.06 151 TYR A C 1
ATOM 1211 O O . TYR A 1 151 ? 6.185 -2.837 -26.431 1.00 96.06 151 TYR A O 1
ATOM 1219 N N . ARG A 1 152 ? 4.405 -1.712 -25.636 1.00 95.88 152 ARG A N 1
ATOM 1220 C CA . ARG A 1 152 ? 3.706 -1.645 -26.926 1.00 95.88 152 ARG A CA 1
ATOM 1221 C C . ARG A 1 152 ? 4.473 -0.807 -27.938 1.00 95.88 152 ARG A C 1
ATOM 1223 O O . ARG A 1 152 ? 4.669 -1.268 -29.048 1.00 95.88 152 ARG A O 1
ATOM 1230 N N . GLU A 1 153 ? 4.981 0.361 -27.538 1.00 96.50 153 GLU A N 1
ATOM 1231 C CA . GLU A 1 153 ? 5.843 1.180 -28.402 1.00 96.50 153 GLU A CA 1
ATOM 1232 C C . GLU A 1 153 ? 7.065 0.379 -28.894 1.00 96.50 153 GLU A C 1
ATOM 1234 O O . GLU A 1 153 ? 7.390 0.415 -30.077 1.00 96.50 153 GLU A O 1
ATOM 1239 N N . LEU A 1 154 ? 7.733 -0.372 -28.008 1.00 94.88 154 LEU A N 1
ATOM 1240 C CA . LEU A 1 154 ? 8.859 -1.236 -28.385 1.00 94.88 154 LEU A CA 1
ATOM 1241 C C . LEU A 1 154 ? 8.435 -2.355 -29.344 1.00 94.88 154 LEU A C 1
ATOM 1243 O O . LEU A 1 154 ? 9.117 -2.600 -30.337 1.00 94.88 154 LEU A O 1
ATOM 1247 N N . GLU A 1 155 ? 7.313 -3.015 -29.069 1.00 95.19 155 GLU A N 1
ATOM 1248 C CA . GLU A 1 155 ? 6.773 -4.088 -29.905 1.00 95.19 155 GLU A CA 1
ATOM 1249 C C . GLU A 1 155 ? 6.380 -3.586 -31.302 1.00 95.19 155 GLU A C 1
ATOM 1251 O O . GLU A 1 155 ? 6.750 -4.215 -32.293 1.00 95.19 155 GLU A O 1
ATOM 1256 N N . ASP A 1 156 ? 5.741 -2.416 -31.392 1.00 96.19 156 ASP A N 1
ATOM 1257 C CA . ASP A 1 156 ? 5.374 -1.754 -32.650 1.00 96.19 156 ASP A CA 1
ATOM 1258 C C . ASP A 1 156 ? 6.613 -1.383 -33.488 1.00 96.19 156 ASP A C 1
ATOM 1260 O O . ASP A 1 156 ? 6.572 -1.410 -34.719 1.00 96.19 156 ASP A O 1
ATOM 1264 N N . MET A 1 157 ? 7.749 -1.100 -32.839 1.00 94.69 157 MET A N 1
ATOM 1265 C CA . MET A 1 157 ? 9.051 -0.899 -33.496 1.00 94.69 157 MET A CA 1
ATOM 1266 C C . MET A 1 157 ? 9.755 -2.213 -33.889 1.00 94.69 157 MET A C 1
ATOM 1268 O O . MET A 1 157 ? 10.875 -2.186 -34.400 1.00 94.69 157 MET A O 1
ATOM 1272 N N . GLY A 1 158 ? 9.138 -3.373 -33.648 1.00 92.62 158 GLY A N 1
ATOM 1273 C CA . GLY A 1 158 ? 9.723 -4.693 -33.900 1.00 92.62 158 GLY A CA 1
ATOM 1274 C C . GLY A 1 158 ? 10.659 -5.196 -32.792 1.00 92.62 158 GLY A C 1
ATOM 1275 O O . GLY A 1 158 ? 11.281 -6.249 -32.945 1.00 92.62 158 GLY A O 1
ATOM 1276 N N . PHE A 1 159 ? 10.743 -4.482 -31.666 1.00 93.25 159 PHE A N 1
ATOM 1277 C CA . PHE A 1 159 ? 11.500 -4.837 -30.461 1.00 93.25 159 PHE A CA 1
ATOM 1278 C C . PHE A 1 159 ? 10.598 -5.517 -29.415 1.00 93.25 159 PHE A C 1
ATOM 1280 O O . PHE A 1 159 ? 10.440 -5.059 -28.283 1.00 93.25 159 PHE A O 1
ATOM 1287 N N . GLY A 1 160 ? 9.993 -6.642 -29.794 1.00 93.12 160 GLY A N 1
ATOM 1288 C CA . GLY A 1 160 ? 9.191 -7.459 -28.883 1.00 93.12 160 GLY A CA 1
ATOM 1289 C C . GLY A 1 160 ? 10.021 -8.184 -27.811 1.00 93.12 160 GLY A C 1
ATOM 1290 O O . GLY A 1 160 ? 11.255 -8.143 -27.782 1.00 93.12 160 GLY A O 1
ATOM 1291 N N . LEU A 1 161 ? 9.330 -8.918 -26.931 1.00 92.69 161 LEU A N 1
ATOM 1292 C CA . LEU A 1 161 ? 9.965 -9.737 -25.888 1.00 92.69 161 LEU A CA 1
ATOM 1293 C C . LEU A 1 161 ? 11.014 -10.735 -26.419 1.00 92.69 161 LEU A C 1
ATOM 1295 O O . LEU A 1 161 ? 12.055 -10.863 -25.775 1.00 92.69 161 LEU A O 1
ATOM 1299 N N . PRO A 1 162 ? 10.820 -11.419 -27.568 1.00 94.88 162 PRO A N 1
ATOM 1300 C CA . PRO A 1 162 ? 11.845 -12.312 -28.108 1.00 94.88 162 PRO A CA 1
ATOM 1301 C C . PRO A 1 162 ? 13.154 -11.582 -28.437 1.00 94.88 162 PRO A C 1
ATOM 1303 O O . PRO A 1 162 ? 14.233 -12.071 -28.113 1.00 94.88 162 PRO A O 1
ATOM 1306 N N . GLN A 1 163 ? 13.066 -10.395 -29.044 1.00 94.81 163 GLN A N 1
ATOM 1307 C CA . GLN A 1 163 ? 14.225 -9.581 -29.415 1.00 94.81 163 GLN A CA 1
ATOM 1308 C C . GLN A 1 163 ? 14.949 -9.057 -28.172 1.00 94.81 163 GLN A C 1
ATOM 1310 O O . GLN A 1 163 ? 16.174 -9.132 -28.097 1.00 94.81 163 GLN A O 1
ATOM 1315 N N . LEU A 1 164 ? 14.197 -8.591 -27.171 1.00 93.12 164 LEU A N 1
ATOM 1316 C CA . LEU A 1 164 ? 14.752 -8.187 -25.877 1.00 93.12 164 LEU A CA 1
ATOM 1317 C C . LEU A 1 164 ? 15.460 -9.349 -25.168 1.00 93.12 164 LEU A C 1
ATOM 1319 O O . LEU A 1 164 ? 16.534 -9.144 -24.606 1.00 93.12 164 LEU A O 1
ATOM 1323 N N . GLY A 1 165 ? 14.905 -10.561 -25.246 1.00 95.00 165 GLY A N 1
ATOM 1324 C CA . GLY A 1 165 ? 15.535 -11.774 -24.722 1.00 95.00 165 GLY A CA 1
ATOM 1325 C C . GLY A 1 165 ? 16.891 -12.050 -25.372 1.00 95.00 165 GLY A C 1
ATOM 1326 O O . GLY A 1 165 ? 17.877 -12.234 -24.667 1.00 95.00 165 GLY A O 1
ATOM 1327 N N . ILE A 1 166 ? 16.977 -11.964 -26.704 1.00 96.19 166 ILE A N 1
ATOM 1328 C CA . ILE A 1 166 ? 18.245 -12.141 -27.435 1.00 96.19 166 ILE A CA 1
ATOM 1329 C C . ILE A 1 166 ? 19.288 -11.106 -26.992 1.00 96.19 166 ILE A C 1
ATOM 1331 O O . ILE A 1 166 ? 20.446 -11.456 -26.755 1.00 96.19 166 ILE A O 1
ATOM 1335 N N . VAL A 1 167 ? 18.895 -9.834 -26.859 1.00 94.50 167 VAL A N 1
ATOM 1336 C CA . VAL A 1 167 ? 19.798 -8.768 -26.391 1.00 94.50 167 VAL A CA 1
ATOM 1337 C C . VAL A 1 167 ? 20.276 -9.055 -24.968 1.00 94.50 167 VAL A C 1
ATOM 1339 O O . VAL A 1 167 ? 21.474 -8.984 -24.699 1.00 94.50 167 VAL A O 1
ATOM 1342 N N . GLN A 1 168 ? 19.364 -9.430 -24.070 1.00 95.62 168 GLN A N 1
ATOM 1343 C CA . GLN A 1 168 ? 19.695 -9.769 -22.690 1.00 95.62 168 GLN A CA 1
ATOM 1344 C C . GLN A 1 168 ? 20.668 -10.952 -22.606 1.00 95.62 168 GLN A C 1
ATOM 1346 O O . GLN A 1 168 ? 21.670 -10.867 -21.893 1.00 95.62 168 GLN A O 1
ATOM 1351 N N . ASP A 1 169 ? 20.404 -12.029 -23.344 1.00 97.00 169 ASP A N 1
ATOM 1352 C CA . ASP A 1 169 ? 21.256 -13.219 -23.376 1.00 97.00 169 ASP A CA 1
ATOM 1353 C C . ASP A 1 169 ? 22.650 -12.890 -23.912 1.00 97.00 169 ASP A C 1
ATOM 1355 O O . ASP A 1 169 ? 23.650 -13.300 -23.324 1.00 97.00 169 ASP A O 1
ATOM 1359 N N . THR A 1 170 ? 22.724 -12.062 -24.958 1.00 96.69 170 THR A N 1
ATOM 1360 C CA . THR A 1 170 ? 23.995 -11.591 -25.525 1.00 96.69 170 THR A CA 1
ATOM 1361 C C . THR A 1 170 ? 24.787 -10.770 -24.502 1.00 96.69 170 THR A C 1
ATOM 1363 O O . THR A 1 170 ? 25.982 -11.001 -24.313 1.00 96.69 170 THR A O 1
ATOM 1366 N N . ILE A 1 171 ? 24.139 -9.838 -23.788 1.00 95.81 171 ILE A N 1
ATOM 1367 C CA . ILE A 1 171 ? 24.791 -9.042 -22.733 1.00 95.81 171 ILE A CA 1
ATOM 1368 C C . ILE A 1 171 ? 25.306 -9.958 -21.619 1.00 95.81 171 ILE A C 1
ATOM 1370 O O . ILE A 1 171 ? 26.440 -9.799 -21.171 1.00 95.81 171 ILE A O 1
ATOM 1374 N N . HIS A 1 172 ? 24.507 -10.933 -21.181 1.00 96.50 172 HIS A N 1
ATOM 1375 C CA . HIS A 1 172 ? 24.910 -11.892 -20.153 1.00 96.50 172 HIS A CA 1
ATOM 1376 C C . HIS A 1 172 ? 26.069 -12.794 -20.599 1.00 96.50 172 HIS A C 1
ATOM 1378 O O . HIS A 1 172 ? 26.955 -13.099 -19.797 1.00 96.50 172 HIS A O 1
ATOM 1384 N N . GLU A 1 173 ? 26.088 -13.226 -21.859 1.00 97.19 173 GLU A N 1
ATOM 1385 C CA . GLU A 1 173 ? 27.183 -14.015 -22.422 1.00 97.19 173 GLU A CA 1
ATOM 1386 C C . GLU A 1 173 ? 28.489 -13.213 -22.433 1.00 97.19 173 GLU A C 1
ATOM 1388 O O . GLU A 1 173 ? 29.512 -13.684 -21.926 1.00 97.19 173 GLU A O 1
ATOM 1393 N N . VAL A 1 174 ? 28.439 -11.967 -22.913 1.00 94.81 174 VAL A N 1
ATOM 1394 C CA . VAL A 1 174 ? 29.583 -11.046 -22.893 1.00 94.81 174 VAL A CA 1
ATOM 1395 C C . VAL A 1 174 ? 30.026 -10.763 -21.457 1.00 94.81 174 VAL A C 1
ATOM 1397 O O . VAL A 1 174 ? 31.227 -10.775 -21.179 1.00 94.81 174 VAL A O 1
ATOM 1400 N N . ALA A 1 175 ? 29.088 -10.559 -20.529 1.00 97.06 175 ALA A N 1
ATOM 1401 C CA . ALA A 1 175 ? 29.391 -10.331 -19.120 1.00 97.06 175 ALA A CA 1
ATOM 1402 C C . ALA A 1 175 ? 30.197 -11.494 -18.526 1.00 97.06 175 ALA A C 1
ATOM 1404 O O . ALA A 1 175 ? 31.243 -11.285 -17.908 1.00 97.06 175 ALA A O 1
ATOM 1405 N N . ARG A 1 176 ? 29.751 -12.727 -18.796 1.00 97.25 176 ARG A N 1
ATOM 1406 C CA . ARG A 1 176 ? 30.419 -13.956 -18.359 1.00 97.25 176 ARG A CA 1
ATOM 1407 C C . ARG A 1 176 ? 31.804 -14.105 -18.981 1.00 97.25 176 ARG A C 1
ATOM 1409 O O . ARG A 1 176 ? 32.751 -14.398 -18.260 1.00 97.25 176 ARG A O 1
ATOM 1416 N N . ALA A 1 177 ? 31.937 -13.875 -20.286 1.00 96.88 177 ALA A N 1
ATOM 1417 C CA . ALA A 1 177 ? 33.220 -13.968 -20.985 1.00 96.88 177 ALA A CA 1
ATOM 1418 C C . ALA A 1 177 ? 34.260 -12.967 -20.449 1.00 96.88 177 ALA A C 1
ATOM 1420 O O . ALA A 1 177 ? 35.455 -13.252 -20.452 1.00 96.88 177 ALA A O 1
ATOM 1421 N N . ASN A 1 178 ? 33.801 -11.813 -19.955 1.00 95.00 178 ASN A N 1
ATOM 1422 C CA . ASN A 1 178 ? 34.649 -10.745 -19.428 1.00 95.00 178 ASN A CA 1
ATOM 1423 C C . ASN A 1 178 ? 34.745 -10.725 -17.892 1.00 95.00 178 ASN A C 1
ATOM 1425 O O . ASN A 1 178 ? 35.376 -9.825 -17.343 1.00 95.00 178 ASN A O 1
ATOM 1429 N N . ASN A 1 179 ? 34.152 -11.700 -17.194 1.00 96.69 179 ASN A N 1
ATOM 1430 C CA . ASN A 1 179 ? 34.113 -11.771 -15.728 1.00 96.69 179 ASN A CA 1
ATOM 1431 C C . ASN A 1 179 ? 33.573 -10.492 -15.050 1.00 96.69 179 ASN A C 1
ATOM 1433 O O . ASN A 1 179 ? 34.079 -10.070 -14.009 1.00 96.69 179 ASN A O 1
ATOM 1437 N N . ILE A 1 180 ? 32.539 -9.876 -15.628 1.00 96.38 180 ILE A N 1
ATOM 1438 C CA . ILE A 1 180 ? 31.832 -8.723 -15.048 1.00 96.38 180 ILE A CA 1
ATOM 1439 C C . ILE A 1 180 ? 30.422 -9.123 -14.601 1.00 96.38 180 ILE A C 1
ATOM 1441 O O . ILE A 1 180 ? 29.849 -10.091 -15.100 1.00 96.38 180 ILE A O 1
ATOM 1445 N N . SER A 1 181 ? 29.845 -8.396 -13.640 1.00 97.31 181 SER A N 1
ATOM 1446 C CA . SER A 1 181 ? 28.482 -8.681 -13.175 1.00 97.31 181 SER A CA 1
ATOM 1447 C C . SER A 1 181 ? 27.442 -8.287 -14.229 1.00 97.31 181 SER A C 1
ATOM 1449 O O . SER A 1 181 ? 27.619 -7.304 -14.947 1.00 97.31 181 SER A O 1
ATOM 1451 N N . ASN A 1 182 ? 26.325 -9.020 -14.293 1.00 94.69 182 ASN A N 1
ATOM 1452 C CA . ASN A 1 182 ? 25.254 -8.751 -15.263 1.00 94.69 182 ASN A CA 1
ATOM 1453 C C . ASN A 1 182 ? 24.712 -7.317 -15.159 1.00 94.69 182 ASN A C 1
ATOM 1455 O O . ASN A 1 182 ? 24.466 -6.683 -16.177 1.00 94.69 182 ASN A O 1
ATOM 1459 N N . TYR A 1 183 ? 24.571 -6.792 -13.937 1.00 94.69 183 TYR A N 1
ATOM 1460 C CA . TYR A 1 183 ? 24.128 -5.415 -13.709 1.00 94.69 183 TYR A CA 1
ATOM 1461 C C . TYR A 1 183 ? 25.093 -4.396 -14.336 1.00 94.69 183 TYR A C 1
ATOM 1463 O O . TYR A 1 183 ? 24.668 -3.549 -15.117 1.00 94.69 183 TYR A O 1
ATOM 1471 N N . LEU A 1 184 ? 26.398 -4.531 -14.062 1.00 93.75 184 LEU A N 1
ATOM 1472 C CA . LEU A 1 184 ? 27.422 -3.644 -14.625 1.00 93.75 184 LEU A CA 1
ATOM 1473 C C . LEU A 1 184 ? 27.540 -3.796 -16.146 1.00 93.75 184 LEU A C 1
ATOM 1475 O O . LEU A 1 184 ? 27.834 -2.828 -16.839 1.00 93.75 184 LEU A O 1
ATOM 1479 N N . ALA A 1 185 ? 27.305 -4.997 -16.679 1.00 94.75 185 ALA A N 1
ATOM 1480 C CA . ALA A 1 185 ? 27.304 -5.239 -18.116 1.00 94.75 185 ALA A CA 1
ATOM 1481 C C . ALA A 1 185 ? 26.136 -4.541 -18.827 1.00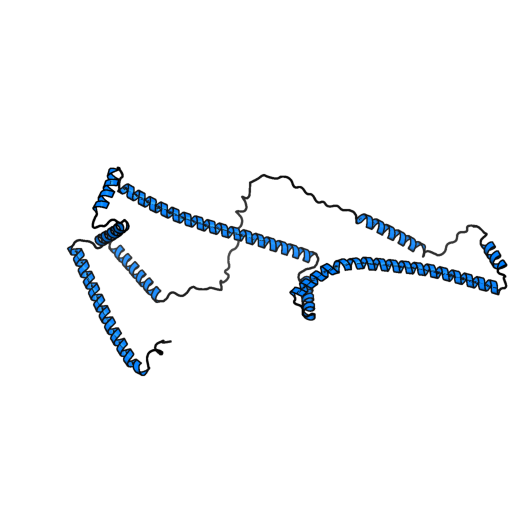 94.75 185 ALA A C 1
ATOM 1483 O O . ALA A 1 185 ? 26.348 -3.967 -19.891 1.00 94.75 185 ALA A O 1
ATOM 1484 N N . ILE A 1 186 ? 24.932 -4.547 -18.238 1.00 94.00 186 ILE A N 1
ATOM 1485 C CA . ILE A 1 186 ? 23.767 -3.816 -18.767 1.00 94.00 186 ILE A CA 1
ATOM 1486 C C . ILE A 1 186 ? 24.035 -2.309 -18.746 1.00 94.00 186 ILE A C 1
ATOM 1488 O O . ILE A 1 186 ? 23.827 -1.640 -19.754 1.00 94.00 186 ILE A O 1
ATOM 1492 N N . GLU A 1 187 ? 24.533 -1.780 -17.626 1.00 93.94 187 GLU A N 1
ATOM 1493 C CA . GLU A 1 187 ? 24.877 -0.359 -17.499 1.00 93.94 187 GLU A CA 1
ATOM 1494 C C . GLU A 1 187 ? 25.933 0.055 -18.533 1.00 93.94 187 GLU A C 1
ATOM 1496 O O . GLU A 1 187 ? 25.738 1.021 -19.270 1.00 93.94 187 GLU A O 1
ATOM 1501 N N . LYS A 1 188 ? 27.016 -0.724 -18.655 1.00 92.69 188 LYS A N 1
ATOM 1502 C CA . LYS A 1 188 ? 28.068 -0.474 -19.642 1.00 92.69 188 LYS A CA 1
ATOM 1503 C C . LYS A 1 188 ? 27.543 -0.547 -21.075 1.00 92.69 188 LYS A C 1
ATOM 1505 O O . LYS A 1 188 ? 27.872 0.321 -21.867 1.00 92.69 188 LYS A O 1
ATOM 1510 N N . PHE A 1 189 ? 26.708 -1.533 -21.400 1.00 93.75 189 PHE A N 1
ATOM 1511 C CA . PHE A 1 189 ? 26.096 -1.656 -22.724 1.00 93.75 189 PHE A CA 1
ATOM 1512 C C . PHE A 1 189 ? 25.246 -0.431 -23.085 1.00 93.75 189 PHE A C 1
ATOM 1514 O O . PHE A 1 189 ? 25.364 0.095 -24.190 1.00 93.75 189 PHE A O 1
ATOM 1521 N N . LEU A 1 190 ? 24.413 0.049 -22.157 1.00 91.88 190 LEU A N 1
ATOM 1522 C CA . LEU A 1 190 ? 23.588 1.238 -22.381 1.00 91.88 190 LEU A CA 1
ATOM 1523 C C . LEU A 1 190 ? 24.444 2.499 -22.543 1.00 91.88 190 LEU A C 1
ATOM 1525 O O . LEU A 1 190 ? 24.198 3.279 -23.462 1.00 91.88 190 LEU A O 1
ATOM 1529 N N . ASN A 1 191 ? 25.471 2.673 -21.708 1.00 90.75 191 ASN A N 1
ATOM 1530 C CA . ASN A 1 191 ? 26.415 3.785 -21.838 1.00 90.75 191 ASN A CA 1
ATOM 1531 C C . ASN A 1 191 ? 27.179 3.714 -23.164 1.00 90.75 191 ASN A C 1
ATOM 1533 O O . ASN A 1 191 ? 27.288 4.718 -23.858 1.00 90.75 191 ASN A O 1
ATOM 1537 N N . ASP A 1 192 ? 27.620 2.524 -23.574 1.00 88.06 192 ASP A N 1
ATOM 1538 C CA . ASP A 1 192 ? 28.303 2.320 -24.849 1.00 88.06 192 ASP A CA 1
ATOM 1539 C C . ASP A 1 192 ? 27.396 2.690 -26.035 1.00 88.06 192 ASP A C 1
ATOM 1541 O O . ASP A 1 192 ? 27.889 3.267 -27.005 1.00 88.06 192 ASP A O 1
ATOM 1545 N N . ILE A 1 193 ? 26.087 2.407 -25.972 1.00 87.19 193 ILE A N 1
ATOM 1546 C CA . ILE A 1 193 ? 25.116 2.872 -26.977 1.00 87.19 193 ILE A CA 1
ATOM 1547 C C . ILE A 1 193 ? 25.028 4.399 -26.961 1.00 87.19 193 ILE A C 1
ATOM 1549 O O . ILE A 1 193 ? 25.174 5.020 -28.008 1.00 87.19 193 ILE A O 1
ATOM 1553 N N . LEU A 1 194 ? 24.813 5.015 -25.799 1.00 84.31 194 LEU A N 1
ATOM 1554 C CA . LEU A 1 194 ? 24.643 6.468 -25.701 1.00 84.31 194 LEU A CA 1
ATOM 1555 C C . LEU A 1 194 ? 25.888 7.232 -26.173 1.00 84.31 194 LEU A C 1
ATOM 1557 O O . LEU A 1 194 ? 25.771 8.207 -26.911 1.00 84.31 194 LEU A O 1
ATOM 1561 N N . GLU A 1 195 ? 27.076 6.771 -25.788 1.00 84.50 195 GLU A N 1
ATOM 1562 C CA . GLU A 1 195 ? 28.338 7.450 -26.079 1.00 84.50 195 GLU A CA 1
ATOM 1563 C C . GLU A 1 195 ? 28.860 7.158 -27.490 1.00 84.50 195 GLU A C 1
ATOM 1565 O O . GLU A 1 195 ? 29.436 8.041 -28.125 1.00 84.50 195 GLU A O 1
ATOM 1570 N N . ASN A 1 196 ? 28.669 5.939 -28.010 1.00 77.00 196 ASN A N 1
ATOM 1571 C CA . ASN A 1 196 ? 29.299 5.521 -29.268 1.00 77.00 196 ASN A CA 1
ATOM 1572 C C . ASN A 1 196 ? 28.348 5.431 -30.466 1.00 77.00 196 ASN A C 1
ATOM 1574 O O . ASN A 1 196 ? 28.837 5.260 -31.586 1.00 77.00 196 ASN A O 1
ATOM 1578 N N . TYR A 1 197 ? 27.028 5.518 -30.285 1.00 70.25 197 TYR A N 1
ATOM 1579 C CA . TYR A 1 197 ? 26.081 5.434 -31.404 1.00 70.25 197 TYR A CA 1
ATOM 1580 C C . TYR A 1 197 ? 25.984 6.753 -32.187 1.00 70.25 197 TYR A C 1
ATOM 1582 O O . TYR A 1 197 ? 26.137 6.758 -33.409 1.00 70.25 197 TYR A O 1
ATOM 1590 N N . GLU A 1 198 ? 25.840 7.880 -31.487 1.00 61.25 198 GLU A N 1
ATOM 1591 C CA . GLU A 1 198 ? 25.791 9.238 -32.061 1.00 61.25 198 GLU A CA 1
ATOM 1592 C C . GLU A 1 198 ? 27.018 9.558 -32.949 1.00 61.25 198 GLU A C 1
ATOM 1594 O O . GLU A 1 198 ? 26.849 9.872 -34.133 1.00 61.25 198 GLU A O 1
ATOM 1599 N N . PRO A 1 199 ? 28.271 9.361 -32.483 1.00 62.09 199 PRO A N 1
ATOM 1600 C CA . PRO A 1 199 ? 29.456 9.610 -33.307 1.00 62.09 199 PRO A CA 1
ATOM 1601 C C . PRO A 1 199 ? 29.569 8.675 -34.516 1.00 62.09 199 PRO A C 1
ATOM 1603 O O . PRO A 1 199 ? 30.199 9.031 -35.515 1.00 62.09 199 PRO A O 1
ATOM 1606 N N . LYS A 1 200 ? 28.975 7.472 -34.445 1.00 61.88 200 LYS A N 1
ATOM 1607 C CA . LYS A 1 200 ? 29.022 6.496 -35.539 1.00 61.88 200 LYS A CA 1
ATOM 1608 C C . LYS A 1 200 ? 28.090 6.827 -36.692 1.00 61.88 200 LYS A C 1
ATOM 1610 O O . LYS A 1 200 ? 28.492 6.610 -37.833 1.00 61.88 200 LYS A O 1
ATOM 1615 N N . SER A 1 201 ? 26.944 7.447 -36.422 1.00 59.34 201 SER A N 1
ATOM 1616 C CA . SER A 1 201 ? 26.102 8.042 -37.469 1.00 59.34 201 SER A CA 1
ATOM 1617 C C . SER A 1 201 ? 26.880 9.101 -38.274 1.00 59.34 201 SER A C 1
ATOM 1619 O O . SER A 1 201 ? 26.865 9.119 -39.505 1.00 59.34 201 SER A O 1
ATOM 1621 N N . GLY A 1 202 ? 27.722 9.897 -37.602 1.00 64.38 202 GLY A N 1
ATOM 1622 C CA . GLY A 1 202 ? 28.614 10.860 -38.260 1.00 64.38 202 GLY A CA 1
ATOM 1623 C C . GLY A 1 202 ? 29.689 10.236 -39.168 1.00 64.38 202 GLY A C 1
ATOM 1624 O O . GLY A 1 202 ? 30.150 10.884 -40.117 1.00 64.38 202 GLY A O 1
ATOM 1625 N N . TYR A 1 203 ? 30.086 8.975 -38.937 1.00 69.56 203 TYR A N 1
ATOM 1626 C CA . TYR A 1 203 ? 31.041 8.289 -39.817 1.00 69.56 203 TYR A CA 1
ATOM 1627 C C . TYR A 1 203 ? 30.443 7.951 -41.177 1.00 69.56 203 TYR A C 1
ATOM 1629 O O . TYR A 1 203 ? 31.200 7.914 -42.144 1.00 69.56 203 TYR A O 1
ATOM 1637 N N . GLU A 1 204 ? 29.127 7.773 -41.301 1.00 73.69 204 GLU A N 1
ATOM 1638 C CA . GLU A 1 204 ? 28.498 7.554 -42.607 1.00 73.69 204 GLU A CA 1
ATOM 1639 C C . GLU A 1 204 ? 28.674 8.777 -43.512 1.00 73.69 204 GLU A C 1
ATOM 1641 O O . GLU A 1 204 ? 29.120 8.640 -44.653 1.00 73.69 204 GLU A O 1
ATOM 1646 N N . CYS A 1 205 ? 28.475 9.984 -42.971 1.00 72.81 205 CYS A N 1
ATOM 1647 C CA . CYS A 1 205 ? 28.764 11.237 -43.671 1.00 72.81 205 CYS A CA 1
ATOM 1648 C C . CYS A 1 205 ? 30.240 11.341 -44.077 1.00 72.81 205 CYS A C 1
ATOM 1650 O O . CYS A 1 205 ? 30.554 11.731 -45.203 1.00 72.81 205 CYS A O 1
ATOM 1652 N N . LYS A 1 206 ? 31.164 10.950 -43.190 1.00 83.44 206 LYS A N 1
ATOM 1653 C CA . LYS A 1 206 ? 32.604 10.968 -43.486 1.00 83.44 206 LYS A CA 1
ATOM 1654 C C . LYS A 1 206 ? 32.988 9.942 -44.556 1.00 83.44 206 LYS A C 1
ATOM 1656 O O . LYS A 1 206 ? 33.791 10.247 -45.433 1.00 83.44 206 LYS A O 1
ATOM 1661 N N . ILE A 1 207 ? 32.406 8.746 -44.512 1.00 84.88 207 ILE A N 1
ATOM 1662 C CA . ILE A 1 207 ? 32.599 7.696 -45.518 1.00 84.88 207 ILE A CA 1
ATOM 1663 C C . ILE A 1 207 ? 32.055 8.163 -46.867 1.00 84.88 207 ILE A C 1
ATOM 1665 O O . ILE A 1 207 ? 32.730 7.996 -47.881 1.00 84.88 207 ILE A O 1
ATOM 1669 N N . HIS A 1 208 ? 30.873 8.777 -46.888 1.00 84.00 208 HIS A N 1
ATOM 1670 C CA . HIS A 1 208 ? 30.291 9.336 -48.101 1.00 84.00 208 HIS A CA 1
ATOM 1671 C C . HIS A 1 208 ? 31.178 10.445 -48.685 1.00 84.00 208 HIS A C 1
ATOM 1673 O O . HIS A 1 208 ? 31.510 10.404 -49.867 1.00 84.00 208 HIS A O 1
ATOM 1679 N N . ALA A 1 209 ? 31.651 11.379 -47.853 1.00 88.75 209 ALA A N 1
ATOM 1680 C CA . ALA A 1 209 ? 32.562 12.443 -48.275 1.00 88.75 209 ALA A CA 1
ATOM 1681 C C . ALA A 1 209 ? 33.866 11.893 -48.878 1.00 88.75 209 ALA A C 1
ATOM 1683 O O . ALA A 1 209 ? 34.271 12.315 -49.960 1.00 88.75 209 ALA A O 1
ATOM 1684 N N . LEU A 1 210 ? 34.486 10.906 -48.221 1.00 93.75 210 LEU A N 1
ATOM 1685 C CA . LEU A 1 210 ? 35.703 10.260 -48.719 1.00 93.75 210 LEU A CA 1
ATOM 1686 C C . LEU A 1 210 ? 35.463 9.502 -50.031 1.00 93.75 210 LEU A C 1
ATOM 1688 O O . LEU A 1 210 ? 36.298 9.562 -50.931 1.00 93.75 210 LEU A O 1
ATOM 1692 N N . ARG A 1 211 ? 34.323 8.815 -50.180 1.00 94.69 211 ARG A N 1
ATOM 1693 C CA . ARG A 1 211 ? 33.952 8.154 -51.443 1.00 94.69 211 ARG A CA 1
ATOM 1694 C C . ARG A 1 211 ? 33.787 9.164 -52.577 1.00 94.69 211 ARG A C 1
ATOM 1696 O O . ARG A 1 211 ? 34.331 8.942 -53.656 1.00 94.69 211 ARG A O 1
ATOM 1703 N N . SER A 1 212 ? 33.111 10.283 -52.323 1.00 92.56 212 SER A N 1
ATOM 1704 C CA . SER A 1 212 ? 32.973 11.366 -53.302 1.00 92.56 212 SER A CA 1
ATOM 1705 C C . SER A 1 212 ? 34.325 11.966 -53.692 1.00 92.56 212 SER A C 1
ATOM 1707 O O . SER A 1 212 ? 34.558 12.260 -54.864 1.00 92.56 212 SER A O 1
ATOM 1709 N N . GLU A 1 213 ? 35.247 12.113 -52.738 1.00 96.00 213 GLU A N 1
ATOM 1710 C CA . GLU A 1 213 ? 36.601 12.589 -53.024 1.00 96.00 213 GLU A CA 1
ATOM 1711 C C . GLU A 1 213 ? 37.392 11.593 -53.887 1.00 96.00 213 GLU A C 1
ATOM 1713 O O . GLU A 1 213 ? 38.049 12.004 -54.845 1.00 96.00 213 GLU A O 1
ATOM 1718 N N . ILE A 1 214 ? 37.284 10.289 -53.612 1.00 96.06 214 ILE A N 1
ATOM 1719 C CA . ILE A 1 214 ? 37.910 9.235 -54.423 1.00 96.06 214 ILE A CA 1
ATOM 1720 C C . ILE A 1 214 ? 37.391 9.270 -55.864 1.00 96.06 214 ILE A C 1
ATOM 1722 O O . ILE A 1 214 ? 38.197 9.258 -56.796 1.00 96.06 214 ILE A O 1
ATOM 1726 N N . GLU A 1 215 ? 36.075 9.350 -56.068 1.00 95.06 215 GLU A N 1
ATOM 1727 C CA . GLU A 1 215 ? 35.503 9.391 -57.420 1.00 95.06 215 GLU A CA 1
ATOM 1728 C C . GLU A 1 215 ? 35.908 10.663 -58.172 1.00 95.06 215 GLU A C 1
ATOM 1730 O O . GLU A 1 215 ? 36.269 10.597 -59.350 1.00 95.06 215 GLU A O 1
ATOM 1735 N N . LYS A 1 216 ? 35.983 11.808 -57.481 1.00 96.12 216 LYS A N 1
ATOM 1736 C CA . LYS A 1 216 ? 36.524 13.041 -58.065 1.00 96.12 216 LYS A CA 1
ATOM 1737 C C . LYS A 1 216 ? 37.976 12.861 -58.512 1.00 96.12 216 LYS A C 1
ATOM 1739 O O . LYS A 1 216 ? 38.304 13.147 -59.661 1.00 96.12 216 LYS A O 1
ATOM 1744 N N . LYS A 1 217 ? 38.842 12.333 -57.641 1.00 95.94 217 LYS A N 1
ATOM 1745 C CA . LYS A 1 217 ? 40.259 12.092 -57.965 1.00 95.94 217 LYS A CA 1
ATOM 1746 C C . LYS A 1 217 ? 40.437 11.092 -59.103 1.00 95.94 217 LYS A C 1
ATOM 1748 O O . LYS A 1 217 ? 41.343 11.249 -59.917 1.00 95.94 217 LYS A O 1
ATOM 1753 N N . LYS A 1 218 ? 39.575 10.083 -59.187 1.00 95.50 218 LYS A N 1
ATOM 1754 C CA . LYS A 1 218 ? 39.566 9.107 -60.278 1.00 95.50 218 LYS A CA 1
ATOM 1755 C C . LYS A 1 218 ? 39.166 9.750 -61.607 1.00 95.50 218 LYS A C 1
ATOM 1757 O O . LYS A 1 218 ? 39.816 9.487 -62.615 1.00 95.50 218 LYS A O 1
ATOM 1762 N N . SER A 1 219 ? 38.159 10.624 -61.602 1.00 93.31 219 SER A N 1
ATOM 1763 C CA . SER A 1 219 ? 37.789 11.422 -62.776 1.00 93.31 219 SER A CA 1
ATOM 1764 C C . SER A 1 219 ? 38.940 12.328 -63.223 1.00 93.31 219 SER A C 1
ATOM 1766 O O . SER A 1 219 ? 39.295 12.329 -64.402 1.00 93.31 219 SER A O 1
ATOM 1768 N N . ASP A 1 220 ? 39.578 13.036 -62.286 1.00 94.81 220 ASP A N 1
ATOM 1769 C CA . ASP A 1 220 ? 40.742 13.886 -62.572 1.00 94.81 220 ASP A CA 1
ATOM 1770 C C . ASP A 1 220 ? 41.889 13.074 -63.198 1.00 94.81 220 ASP A C 1
ATOM 1772 O O . ASP A 1 220 ? 42.520 13.518 -64.158 1.00 94.81 220 ASP A O 1
ATOM 1776 N N . LEU A 1 221 ? 42.139 11.860 -62.693 1.00 94.88 221 LEU A N 1
ATOM 1777 C CA . LEU A 1 221 ? 43.160 10.957 -63.224 1.00 94.88 221 LEU A CA 1
ATOM 1778 C C . LEU A 1 221 ? 42.851 10.555 -64.670 1.00 94.88 221 LEU A C 1
ATOM 1780 O O . LEU A 1 221 ? 43.742 10.633 -65.510 1.00 94.88 221 LEU A O 1
ATOM 1784 N N . ILE A 1 222 ? 41.603 10.197 -64.987 1.00 94.44 222 ILE A N 1
ATOM 1785 C CA . ILE A 1 222 ? 41.184 9.855 -66.358 1.00 94.44 222 ILE A CA 1
ATOM 1786 C C . ILE A 1 222 ? 41.428 11.031 -67.317 1.00 94.44 222 ILE A C 1
ATOM 1788 O O . ILE A 1 222 ? 41.96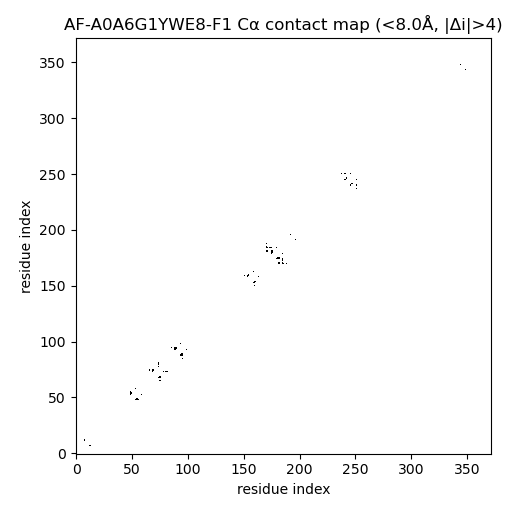7 10.843 -68.412 1.00 94.44 222 ILE A O 1
ATOM 1792 N N . VAL A 1 223 ? 41.087 12.255 -66.903 1.00 94.69 223 VAL A N 1
ATOM 1793 C CA . VAL A 1 223 ? 41.351 13.473 -67.691 1.00 94.69 223 VAL A CA 1
ATOM 1794 C C . VAL A 1 223 ? 42.855 13.676 -67.897 1.00 94.69 223 VAL A C 1
ATOM 1796 O O . VAL A 1 223 ? 43.300 13.978 -69.003 1.00 94.69 223 VAL A O 1
ATOM 1799 N N . LEU A 1 224 ? 43.666 13.466 -66.858 1.00 94.12 224 LEU A N 1
ATOM 1800 C CA . LEU A 1 224 ? 45.116 13.611 -66.963 1.00 94.12 224 LEU A CA 1
ATOM 1801 C C . LEU A 1 224 ? 45.742 12.555 -67.887 1.00 94.12 224 LEU A C 1
ATOM 1803 O O . LEU A 1 224 ? 46.621 12.883 -68.683 1.00 94.12 224 LEU A O 1
ATOM 1807 N N . THR A 1 225 ? 45.292 11.302 -67.798 1.00 93.50 225 THR A N 1
ATOM 1808 C CA . THR A 1 225 ? 45.772 10.195 -68.634 1.00 93.50 225 THR A CA 1
ATOM 1809 C C . THR A 1 225 ? 45.425 10.422 -70.101 1.00 93.50 225 THR A C 1
ATOM 1811 O O . THR A 1 225 ? 46.311 10.345 -70.943 1.00 93.50 225 THR A O 1
ATOM 1814 N N . THR A 1 226 ? 44.188 10.812 -70.412 1.00 92.12 226 THR A N 1
ATOM 1815 C CA . THR A 1 226 ? 43.782 11.130 -71.795 1.00 92.12 226 THR A CA 1
ATOM 1816 C C . THR A 1 226 ? 44.556 12.326 -72.372 1.00 92.12 226 THR A C 1
ATOM 1818 O O . THR A 1 226 ? 44.980 12.311 -73.532 1.00 92.12 226 THR A O 1
ATOM 1821 N N . ALA A 1 227 ? 44.835 13.348 -71.556 1.00 92.50 227 ALA A N 1
ATOM 1822 C CA . ALA A 1 227 ? 45.704 14.459 -71.947 1.00 92.50 227 ALA A CA 1
ATOM 1823 C C . ALA A 1 227 ? 47.166 14.024 -72.170 1.00 92.50 227 ALA A C 1
ATOM 1825 O O . ALA A 1 227 ? 47.862 14.587 -73.015 1.00 92.50 227 ALA A O 1
ATOM 1826 N N . LEU A 1 228 ? 47.658 13.036 -71.421 1.00 93.44 228 LEU A N 1
ATOM 1827 C CA . LEU A 1 228 ? 49.000 12.490 -71.610 1.00 93.44 228 LEU A CA 1
ATOM 1828 C C . LEU A 1 228 ? 49.088 11.628 -72.875 1.00 93.44 228 LEU A C 1
ATOM 1830 O O . LEU A 1 228 ? 50.056 11.760 -73.623 1.00 93.44 228 LEU A O 1
ATOM 1834 N N . ASP A 1 229 ? 48.081 10.796 -73.132 1.00 91.62 229 ASP A N 1
ATOM 1835 C CA . ASP A 1 229 ? 48.013 9.940 -74.317 1.00 91.62 229 ASP A CA 1
ATOM 1836 C C . ASP A 1 229 ? 47.972 10.781 -75.598 1.00 91.62 229 ASP A C 1
ATOM 1838 O O . ASP A 1 229 ? 48.788 10.570 -76.494 1.00 91.62 229 ASP A O 1
ATOM 1842 N N . SER A 1 230 ? 47.143 11.830 -75.640 1.00 90.38 230 SER A N 1
ATOM 1843 C CA . SER A 1 230 ? 47.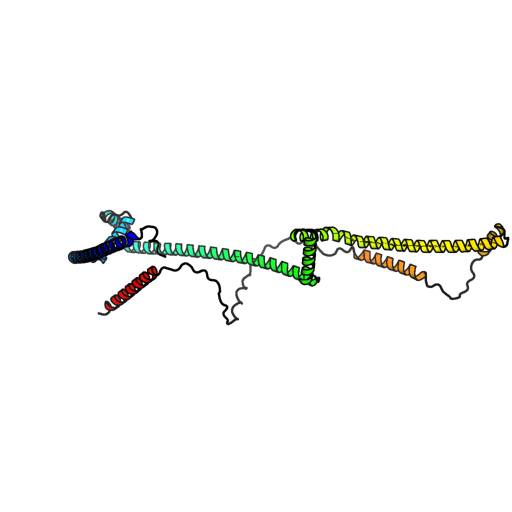133 12.775 -76.770 1.00 90.38 230 SER A CA 1
ATOM 1844 C C . SER A 1 230 ? 48.480 13.484 -76.964 1.00 90.38 230 SER A C 1
ATOM 1846 O O . SER A 1 230 ? 48.960 13.616 -78.089 1.00 90.38 230 SER A O 1
ATOM 1848 N N . LYS A 1 231 ? 49.166 13.890 -75.884 1.00 91.56 231 LYS A N 1
ATOM 1849 C CA . LYS A 1 231 ? 50.530 14.447 -75.980 1.00 91.56 231 LYS A CA 1
ATOM 1850 C C . LYS A 1 231 ? 51.542 13.429 -76.501 1.00 91.56 231 LYS A C 1
ATOM 1852 O O . LYS A 1 231 ? 52.441 13.805 -77.251 1.00 91.56 231 LYS A O 1
ATOM 1857 N N . LYS A 1 232 ? 51.418 12.158 -76.112 1.00 92.19 232 LYS A N 1
ATOM 1858 C CA . LYS A 1 232 ? 52.279 11.071 -76.589 1.00 92.19 232 LYS A CA 1
ATOM 1859 C C . LYS A 1 232 ? 52.073 10.825 -78.081 1.00 92.19 232 LYS A C 1
ATOM 1861 O O . LYS A 1 232 ? 53.061 10.687 -78.795 1.00 92.19 232 LYS A O 1
ATOM 1866 N N . GLU A 1 233 ? 50.830 10.824 -78.552 1.00 90.50 233 GLU A N 1
ATOM 1867 C CA . GLU A 1 233 ? 50.508 10.736 -79.980 1.00 90.50 233 GLU A CA 1
ATOM 1868 C C . GLU A 1 233 ? 51.106 11.913 -80.758 1.00 90.50 233 GLU A C 1
ATOM 1870 O O . GLU A 1 233 ? 51.801 11.704 -81.752 1.00 90.50 233 GLU A O 1
ATOM 1875 N N . VAL A 1 234 ? 50.940 13.147 -80.265 1.00 89.31 234 VAL A N 1
ATOM 1876 C CA . VAL A 1 234 ? 51.556 14.338 -80.876 1.00 89.31 234 VAL A CA 1
ATOM 1877 C C . VAL A 1 234 ? 53.079 14.206 -80.925 1.00 89.31 234 VAL A C 1
ATOM 1879 O O . VAL A 1 234 ? 53.681 14.459 -81.965 1.00 89.31 234 VAL A O 1
ATOM 1882 N N . ALA A 1 235 ? 53.717 13.767 -79.839 1.00 88.69 235 ALA A N 1
ATOM 1883 C CA . ALA A 1 235 ? 55.162 13.554 -79.801 1.00 88.69 235 ALA A CA 1
ATOM 1884 C C . ALA A 1 235 ? 55.620 12.461 -80.783 1.00 88.69 235 ALA A C 1
ATOM 1886 O O . ALA A 1 235 ? 56.659 12.615 -81.423 1.00 88.69 235 ALA A O 1
ATOM 1887 N N . GLN A 1 236 ? 54.848 11.380 -80.939 1.00 89.56 236 GLN A N 1
ATOM 1888 C CA . GLN A 1 236 ? 55.119 10.333 -81.927 1.00 89.56 236 GLN A CA 1
ATOM 1889 C C . GLN A 1 236 ? 55.030 10.871 -83.358 1.00 89.56 236 GLN A C 1
ATOM 1891 O O . GLN A 1 236 ? 55.942 10.626 -84.146 1.00 89.56 236 GLN A O 1
ATOM 1896 N N . VAL A 1 237 ? 53.984 11.637 -83.683 1.00 88.31 237 VAL A N 1
ATOM 1897 C CA . VAL A 1 237 ? 53.821 12.267 -85.004 1.00 88.31 237 VAL A CA 1
ATOM 1898 C C . VAL A 1 237 ? 54.948 13.263 -85.275 1.00 88.31 237 VAL A C 1
ATOM 1900 O O . VAL A 1 237 ? 55.552 13.228 -86.345 1.00 88.31 237 VAL A O 1
ATOM 1903 N N . LEU A 1 238 ? 55.295 14.111 -84.303 1.00 86.31 238 LEU A N 1
ATOM 1904 C CA . LEU A 1 238 ? 56.435 15.025 -84.415 1.00 86.31 238 LEU A CA 1
ATOM 1905 C C . LEU A 1 238 ? 57.744 14.261 -84.649 1.00 86.31 238 LEU A C 1
ATOM 1907 O O . LEU A 1 238 ? 58.506 14.619 -85.543 1.00 86.31 238 LEU A O 1
ATOM 1911 N N . GLY A 1 239 ? 57.979 13.172 -83.912 1.00 86.62 239 GLY A N 1
ATOM 1912 C CA . GLY A 1 239 ? 59.143 12.306 -84.104 1.00 86.62 239 GLY A CA 1
ATOM 1913 C C . GLY A 1 239 ? 59.206 11.678 -85.501 1.00 86.62 239 GLY A C 1
ATOM 1914 O O . GLY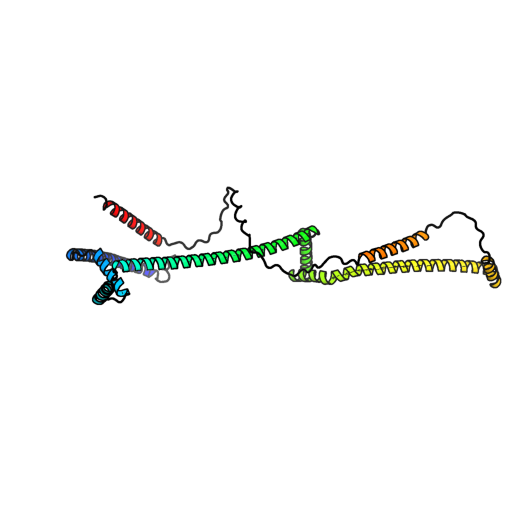 A 1 239 ? 60.286 11.599 -86.084 1.00 86.62 239 GLY A O 1
ATOM 1915 N N . GLN A 1 240 ? 58.061 11.284 -86.068 1.00 89.06 240 GLN A N 1
ATOM 1916 C CA . GLN A 1 240 ? 57.964 10.795 -87.449 1.00 89.06 240 GLN A CA 1
ATOM 1917 C C . GLN A 1 240 ? 58.237 11.899 -88.483 1.00 89.06 240 GLN A C 1
ATOM 1919 O O . GLN A 1 240 ? 58.918 11.662 -89.474 1.00 89.06 240 GLN A O 1
ATOM 1924 N N . LEU A 1 241 ? 57.745 13.121 -88.267 1.00 86.44 241 LEU A N 1
ATOM 1925 C CA . LEU A 1 241 ? 58.009 14.250 -89.168 1.00 86.44 241 LEU A CA 1
ATOM 1926 C C . LEU A 1 241 ? 59.495 14.633 -89.178 1.00 86.44 241 LEU A C 1
ATOM 1928 O O . LEU A 1 241 ? 60.067 14.869 -90.243 1.00 86.44 241 LEU A O 1
ATOM 1932 N N . VAL A 1 242 ? 60.135 14.631 -88.006 1.00 87.19 242 VAL A N 1
ATOM 1933 C CA . VAL A 1 242 ? 61.581 14.860 -87.880 1.00 87.19 242 VAL A CA 1
ATOM 1934 C C . VAL A 1 242 ? 62.375 13.745 -88.567 1.00 87.19 242 VAL A C 1
ATOM 1936 O O . VAL A 1 242 ? 63.345 14.037 -89.263 1.00 87.19 242 VAL A O 1
ATOM 1939 N N . SER A 1 243 ? 61.966 12.475 -88.445 1.00 85.94 243 SER A N 1
ATOM 1940 C CA . SER A 1 243 ? 62.675 11.357 -89.091 1.00 85.94 243 SER A CA 1
ATOM 1941 C C . SER A 1 243 ? 62.562 11.352 -90.621 1.00 85.94 243 SER A C 1
ATOM 1943 O O . SER A 1 243 ? 63.459 10.846 -91.292 1.00 85.94 243 SER A O 1
ATOM 1945 N N . ILE A 1 244 ? 61.518 11.975 -91.180 1.00 88.81 244 ILE A N 1
ATOM 1946 C CA . ILE A 1 244 ? 61.368 12.241 -92.624 1.00 88.81 244 ILE A CA 1
ATOM 1947 C C . ILE A 1 244 ? 62.288 13.394 -93.091 1.00 88.81 244 ILE A C 1
ATOM 1949 O O . ILE A 1 244 ? 62.479 13.594 -94.290 1.00 88.81 244 ILE A O 1
ATOM 1953 N N . GLY A 1 245 ? 62.920 14.119 -92.161 1.00 85.69 245 GLY A N 1
ATOM 1954 C CA . GLY A 1 245 ? 63.897 15.169 -92.449 1.00 85.69 245 GLY A CA 1
ATOM 1955 C C . GLY A 1 245 ? 63.312 16.581 -92.507 1.00 85.69 245 GLY A C 1
ATOM 1956 O O . GLY A 1 245 ? 63.984 17.484 -93.008 1.00 85.69 245 GLY A O 1
ATOM 1957 N N . LEU A 1 246 ? 62.085 16.795 -92.009 1.00 86.06 246 LEU A N 1
ATOM 1958 C CA . LEU A 1 246 ? 61.550 18.149 -91.852 1.00 86.06 246 LEU A CA 1
ATOM 1959 C C . LEU A 1 246 ? 62.283 18.876 -90.720 1.00 86.06 246 LEU A C 1
ATOM 1961 O O . LEU A 1 246 ? 62.403 18.362 -89.610 1.00 86.06 246 LEU A O 1
ATOM 1965 N N . GLN A 1 247 ? 62.738 20.098 -90.994 1.00 88.00 247 GLN A N 1
ATOM 1966 C CA . GLN A 1 247 ? 63.297 20.978 -89.967 1.00 88.00 247 GLN A CA 1
ATOM 1967 C C . GLN A 1 247 ? 62.174 21.603 -89.129 1.00 88.00 247 GLN A C 1
ATOM 1969 O O . GLN A 1 247 ? 61.090 21.870 -89.651 1.00 88.00 247 GLN A O 1
ATOM 1974 N N . ASP A 1 248 ? 62.446 21.919 -87.860 1.00 84.31 248 ASP A N 1
ATOM 1975 C CA . ASP A 1 248 ? 61.471 22.463 -86.896 1.00 84.31 248 ASP A CA 1
ATOM 1976 C C . ASP A 1 248 ? 60.620 23.612 -87.462 1.00 84.31 248 ASP A C 1
ATOM 1978 O O . ASP A 1 248 ? 59.406 23.660 -87.267 1.00 84.31 248 ASP A O 1
ATOM 1982 N N . LYS A 1 249 ? 61.240 24.508 -88.242 1.00 84.94 249 LYS A N 1
ATOM 1983 C CA . LYS A 1 249 ? 60.556 25.640 -88.882 1.00 84.94 249 LYS A CA 1
ATOM 1984 C C . LYS A 1 249 ? 59.468 25.193 -89.867 1.00 84.94 249 LYS A C 1
ATOM 1986 O O . LYS A 1 249 ? 58.388 25.768 -89.884 1.00 84.94 249 LYS A O 1
ATOM 1991 N N . GLN A 1 250 ? 59.726 24.139 -90.640 1.00 84.06 250 GLN A N 1
ATOM 1992 C CA . GLN A 1 250 ? 58.774 23.594 -91.614 1.00 84.06 250 GLN A CA 1
ATOM 1993 C C . GLN A 1 250 ? 57.605 22.878 -90.925 1.00 84.06 250 GLN A C 1
ATOM 1995 O O . GLN A 1 250 ? 56.475 22.948 -91.403 1.00 84.06 250 GLN A O 1
ATOM 2000 N N . ILE A 1 251 ? 57.862 22.220 -89.790 1.00 83.31 251 ILE A N 1
ATOM 2001 C CA . ILE A 1 251 ? 56.824 21.572 -88.976 1.00 83.31 251 ILE A CA 1
ATOM 2002 C C . ILE A 1 251 ? 55.887 22.630 -88.371 1.00 83.31 251 ILE A C 1
ATOM 2004 O O . ILE A 1 251 ? 54.665 22.473 -88.418 1.00 83.31 251 ILE A O 1
ATOM 2008 N N . ILE A 1 252 ? 56.444 23.732 -87.857 1.00 83.50 252 ILE A N 1
ATOM 2009 C CA . ILE A 1 252 ? 55.670 24.855 -87.307 1.00 83.50 252 ILE A CA 1
ATOM 2010 C C . ILE A 1 252 ? 54.840 25.541 -88.403 1.00 83.50 252 ILE A C 1
ATOM 2012 O O . ILE A 1 252 ? 53.643 25.753 -88.208 1.00 83.50 252 ILE A O 1
ATOM 2016 N N . ASP A 1 253 ? 55.430 25.829 -89.567 1.00 83.06 253 ASP A N 1
ATOM 2017 C CA . ASP A 1 253 ? 54.722 26.459 -90.691 1.00 83.06 253 ASP A CA 1
ATOM 2018 C C . ASP A 1 253 ? 53.564 25.577 -91.206 1.00 83.06 253 ASP A C 1
ATOM 2020 O O . ASP A 1 253 ? 52.484 26.085 -91.530 1.00 83.06 253 ASP A O 1
ATOM 2024 N N . LEU A 1 254 ? 53.740 24.248 -91.220 1.00 81.12 254 LEU A N 1
ATOM 2025 C CA . LEU A 1 254 ? 52.687 23.285 -91.565 1.00 81.12 254 LEU A CA 1
ATOM 2026 C C . LEU A 1 254 ? 51.554 23.284 -90.526 1.00 81.12 254 LEU A C 1
ATOM 2028 O O . LEU A 1 254 ? 50.380 23.334 -90.897 1.00 81.12 254 LEU A O 1
ATOM 2032 N N .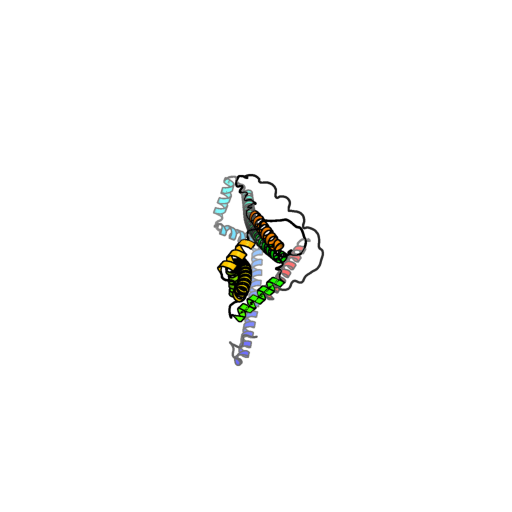 ALA A 1 255 ? 51.891 23.269 -89.232 1.00 79.94 255 ALA A N 1
ATOM 2033 C CA . ALA A 1 255 ? 50.907 23.329 -88.1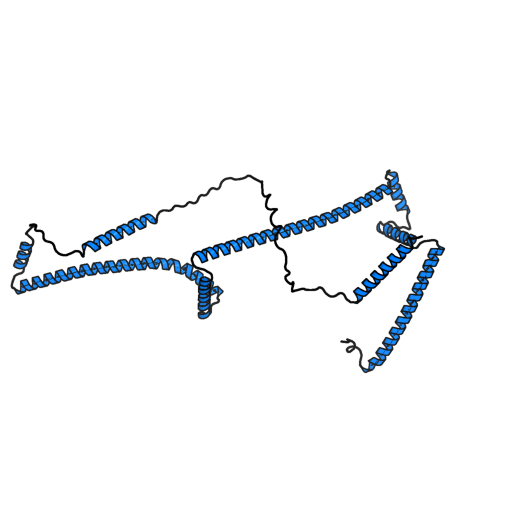54 1.00 79.94 255 ALA A CA 1
ATOM 2034 C C . ALA A 1 255 ? 50.091 24.631 -88.208 1.00 79.94 255 ALA A C 1
ATOM 2036 O O . ALA A 1 255 ? 48.863 24.590 -88.113 1.00 79.94 255 ALA A O 1
ATOM 2037 N N . LEU A 1 256 ? 50.741 25.776 -88.434 1.00 81.31 256 LEU A N 1
ATOM 2038 C CA . LEU A 1 256 ? 50.076 27.074 -88.584 1.00 81.31 256 LEU A CA 1
ATOM 2039 C C . LEU A 1 256 ? 49.187 27.126 -89.836 1.00 81.31 256 LEU A C 1
ATOM 2041 O O . LEU A 1 256 ? 48.073 27.648 -89.780 1.00 81.31 256 LEU A O 1
ATOM 2045 N N . SER A 1 257 ? 49.626 26.520 -90.942 1.00 78.12 257 SER A N 1
ATOM 2046 C CA . SER A 1 257 ? 48.835 26.422 -92.177 1.00 78.12 257 SER A CA 1
ATOM 2047 C C . SER A 1 257 ? 47.576 25.561 -92.010 1.00 78.12 257 SER A C 1
ATOM 2049 O O . SER A 1 257 ? 46.544 25.860 -92.611 1.00 78.12 257 SER A O 1
ATOM 2051 N N . LEU A 1 258 ? 47.634 24.518 -91.172 1.00 73.12 258 LEU A N 1
ATOM 2052 C CA . LEU A 1 258 ? 46.486 23.667 -90.836 1.00 73.12 258 LEU A CA 1
ATOM 2053 C C . LEU A 1 258 ? 45.485 24.361 -89.898 1.00 73.12 258 LEU A C 1
ATOM 2055 O O . LEU A 1 258 ? 44.284 24.139 -90.033 1.00 73.12 258 LEU A O 1
ATOM 2059 N N . HIS A 1 259 ? 45.949 25.231 -88.994 1.00 67.81 259 HIS A N 1
ATOM 2060 C CA . HIS A 1 259 ? 45.081 25.963 -88.060 1.00 67.81 259 HIS A CA 1
ATOM 2061 C C . HIS A 1 259 ? 44.431 27.222 -88.672 1.00 67.81 259 HIS A C 1
ATOM 2063 O O . HIS A 1 259 ? 43.450 27.723 -88.129 1.00 67.81 259 HIS A O 1
ATOM 2069 N N . SER A 1 260 ? 44.926 27.729 -89.809 1.00 59.16 260 SER A N 1
ATOM 2070 C CA . SER A 1 260 ? 44.464 28.990 -90.425 1.00 59.16 260 SER A CA 1
ATOM 2071 C C . SER A 1 260 ? 43.278 28.853 -91.409 1.00 59.16 260 SER A C 1
ATOM 2073 O O . SER A 1 260 ? 42.973 29.781 -92.157 1.00 59.16 260 SER A O 1
ATOM 2075 N N . LYS A 1 261 ? 42.562 27.718 -91.435 1.00 52.50 261 LYS A N 1
ATOM 2076 C CA . LYS A 1 261 ? 41.303 27.579 -92.202 1.00 52.50 261 LYS A CA 1
ATOM 2077 C C . LYS A 1 261 ? 40.077 27.579 -91.276 1.00 52.50 261 LYS A C 1
ATOM 2079 O O . LYS A 1 261 ? 39.882 26.597 -90.563 1.00 52.50 261 LYS A O 1
ATOM 2084 N N . PRO A 1 262 ? 39.197 28.600 -91.315 1.00 50.22 262 PRO A N 1
ATOM 2085 C CA . PRO A 1 262 ? 37.904 28.534 -90.648 1.00 50.22 262 PRO A CA 1
ATOM 2086 C C . PRO A 1 262 ? 36.849 27.861 -91.547 1.00 50.22 262 PRO A C 1
ATOM 2088 O O . PRO A 1 262 ? 36.714 28.195 -92.719 1.00 50.22 262 PRO A O 1
ATOM 2091 N N . ASN A 1 263 ? 36.102 26.924 -90.955 1.00 46.59 263 ASN A N 1
ATOM 2092 C CA . ASN A 1 263 ? 34.747 26.457 -91.288 1.00 46.59 263 ASN A CA 1
ATOM 2093 C C . ASN A 1 263 ? 34.266 26.482 -92.756 1.00 46.59 263 ASN A C 1
ATOM 2095 O O . ASN A 1 263 ? 33.839 27.516 -93.266 1.00 46.59 263 ASN A O 1
ATOM 2099 N N . HIS A 1 264 ? 34.055 25.290 -93.324 1.00 42.50 264 HIS A N 1
ATOM 2100 C CA . HIS A 1 264 ? 32.913 25.053 -94.211 1.00 42.50 264 HIS A CA 1
ATOM 2101 C C . HIS A 1 264 ? 32.119 23.842 -93.700 1.00 42.50 264 HIS A C 1
ATOM 2103 O O . HIS A 1 264 ? 32.667 22.762 -93.507 1.00 42.50 264 HIS A O 1
ATOM 2109 N N . LYS A 1 265 ? 30.828 24.065 -93.427 1.00 48.88 265 LYS A N 1
ATOM 2110 C CA . LYS A 1 265 ? 29.847 23.070 -92.968 1.00 48.88 265 LYS A CA 1
ATOM 2111 C C . LYS A 1 265 ? 29.781 21.864 -93.911 1.00 48.88 265 LYS A C 1
ATOM 2113 O O . LYS A 1 265 ? 29.592 22.074 -95.107 1.00 48.88 265 LYS A O 1
ATOM 2118 N N . GLN A 1 266 ? 29.755 20.650 -93.362 1.00 40.12 266 GLN A N 1
ATOM 2119 C CA . GLN A 1 266 ? 28.984 19.552 -93.947 1.00 40.12 266 GLN A CA 1
ATOM 2120 C C . GLN A 1 266 ? 28.582 18.534 -92.872 1.00 40.12 266 GLN A C 1
ATOM 2122 O O . GLN A 1 266 ? 29.409 18.058 -92.099 1.00 40.12 266 GLN A O 1
ATOM 2127 N N . GLU A 1 267 ? 27.281 18.260 -92.810 1.00 41.41 267 GLU A N 1
ATOM 2128 C CA . GLU A 1 267 ? 26.671 17.175 -92.048 1.00 41.41 267 GLU A CA 1
ATOM 2129 C C . GLU A 1 267 ? 27.253 15.822 -92.478 1.00 41.41 267 GLU A C 1
ATOM 2131 O O . GLU A 1 267 ? 27.252 15.516 -93.669 1.00 41.41 267 GLU A O 1
ATOM 2136 N N . HIS A 1 268 ? 27.659 14.982 -91.519 1.00 34.78 268 HIS A N 1
ATOM 2137 C CA . HIS A 1 268 ? 27.259 13.573 -91.521 1.00 34.78 268 HIS A CA 1
ATOM 2138 C C . HIS A 1 268 ? 27.483 12.886 -90.159 1.00 34.78 268 HIS A C 1
ATOM 2140 O O . HIS A 1 268 ? 28.589 12.799 -89.639 1.00 34.78 268 HIS A O 1
ATOM 2146 N N . VAL A 1 269 ? 26.359 12.416 -89.618 1.00 41.50 269 VAL A N 1
ATOM 2147 C CA . VAL A 1 269 ? 26.088 11.274 -88.729 1.00 41.50 269 VAL A CA 1
ATOM 2148 C C . VAL A 1 269 ? 27.270 10.345 -88.384 1.00 41.50 269 VAL A C 1
ATOM 2150 O O . VAL A 1 269 ? 27.837 9.721 -89.276 1.00 41.50 269 VAL A O 1
ATOM 2153 N N . GLY A 1 270 ? 27.494 10.109 -87.080 1.00 40.53 270 GLY A N 1
ATOM 2154 C CA . GLY A 1 270 ? 28.101 8.861 -86.587 1.00 40.53 270 GLY A CA 1
ATOM 2155 C C . GLY A 1 270 ? 28.979 8.962 -85.330 1.00 40.53 270 GLY A C 1
ATOM 2156 O O . GLY A 1 270 ? 30.145 9.311 -85.415 1.00 40.53 270 GLY A O 1
ATOM 2157 N N . SER A 1 271 ? 28.429 8.536 -84.186 1.00 44.34 271 SER A N 1
ATOM 2158 C CA . SER A 1 271 ? 29.105 8.105 -82.941 1.00 44.34 271 SER A CA 1
ATOM 2159 C C . SER A 1 271 ? 29.892 9.125 -82.094 1.00 44.34 271 SER A C 1
ATOM 2161 O O . SER A 1 271 ? 31.070 9.379 -82.317 1.00 44.34 271 SER A O 1
ATOM 2163 N N . SER A 1 272 ? 29.257 9.600 -81.014 1.00 37.81 272 SER A N 1
ATOM 2164 C CA . SER A 1 272 ? 29.871 9.771 -79.679 1.00 37.81 272 SER A CA 1
ATOM 2165 C C . SER A 1 272 ? 28.793 10.154 -78.658 1.00 37.81 272 SER A C 1
ATOM 2167 O O . SER A 1 272 ? 28.618 11.315 -78.304 1.00 37.81 272 SER A O 1
ATOM 2169 N N . THR A 1 273 ? 28.020 9.167 -78.202 1.00 44.25 273 THR A N 1
ATOM 2170 C CA . THR A 1 273 ? 26.950 9.322 -77.196 1.00 44.25 273 THR A CA 1
ATOM 2171 C C . THR A 1 273 ? 27.386 9.009 -75.760 1.00 44.25 273 THR A C 1
ATOM 2173 O O . THR A 1 273 ? 26.535 8.833 -74.895 1.00 44.25 273 THR A O 1
ATOM 2176 N N . THR A 1 274 ? 28.681 8.968 -75.441 1.00 50.56 274 THR A N 1
ATOM 2177 C CA . THR A 1 274 ? 29.136 8.509 -74.111 1.00 50.56 274 THR A CA 1
ATOM 2178 C C . THR A 1 274 ? 29.630 9.590 -73.147 1.00 50.56 274 THR A C 1
ATOM 2180 O O . THR A 1 274 ? 29.659 9.321 -71.952 1.00 50.56 274 THR A O 1
ATOM 2183 N N . HIS A 1 275 ? 29.917 10.826 -73.580 1.00 47.25 275 HIS A N 1
ATOM 2184 C CA . HIS A 1 275 ? 30.387 11.882 -72.656 1.00 47.25 275 HIS A CA 1
ATOM 2185 C C . HIS A 1 275 ? 29.350 12.956 -72.284 1.00 47.25 275 HIS A C 1
ATOM 2187 O O . HIS A 1 275 ? 29.480 13.583 -71.235 1.00 47.25 275 HIS A O 1
ATOM 2193 N N . GLY A 1 276 ? 28.276 13.129 -73.063 1.00 41.03 276 GLY A N 1
ATOM 2194 C CA . GLY A 1 276 ? 27.198 14.077 -72.730 1.00 41.03 276 GLY A CA 1
ATOM 2195 C C . GLY A 1 276 ? 26.279 13.618 -71.589 1.00 41.03 276 GLY A C 1
ATOM 2196 O O . GLY A 1 276 ? 25.655 14.445 -70.928 1.00 41.03 276 GLY A O 1
ATOM 2197 N N . SER A 1 277 ? 26.217 12.310 -71.327 1.00 46.06 277 SER A N 1
ATOM 2198 C CA . SER A 1 277 ? 25.326 11.727 -70.316 1.00 46.06 277 SER A CA 1
ATOM 2199 C C . SER A 1 277 ? 25.866 11.859 -68.888 1.00 46.06 277 SER A C 1
ATOM 2201 O O . SER A 1 277 ? 25.075 11.911 -67.956 1.00 46.06 277 SER A O 1
ATOM 2203 N N . LEU A 1 278 ? 27.189 11.972 -68.700 1.00 47.66 278 LEU A N 1
ATOM 2204 C CA . LEU A 1 278 ? 27.800 12.126 -67.370 1.00 47.66 278 LEU A CA 1
ATOM 2205 C C . LEU A 1 278 ? 27.694 13.557 -66.829 1.00 47.66 278 LEU A C 1
ATOM 2207 O O . LEU A 1 278 ? 27.444 13.730 -65.640 1.00 47.66 278 LEU A O 1
ATOM 2211 N N . ASN A 1 279 ? 27.798 14.576 -67.690 1.00 48.28 279 ASN A N 1
ATOM 2212 C CA . ASN A 1 279 ? 27.615 15.967 -67.256 1.00 48.28 279 ASN A CA 1
ATOM 2213 C C . ASN A 1 279 ? 26.161 16.258 -66.865 1.00 48.28 279 ASN A C 1
ATOM 2215 O O . ASN A 1 279 ? 25.926 16.914 -65.858 1.00 48.28 279 ASN A O 1
ATOM 2219 N N . ARG A 1 280 ? 25.188 15.692 -67.595 1.00 52.34 280 ARG A N 1
ATOM 2220 C CA . ARG A 1 280 ? 23.767 15.834 -67.246 1.00 52.34 280 ARG A CA 1
ATOM 2221 C C . ARG A 1 280 ? 23.398 15.083 -65.965 1.00 52.34 280 ARG A C 1
ATOM 2223 O O . ARG A 1 280 ? 22.608 15.602 -65.193 1.00 52.34 280 ARG A O 1
ATOM 2230 N N . LEU A 1 281 ? 24.008 13.922 -65.694 1.00 49.56 281 LEU A N 1
ATOM 2231 C CA . LEU A 1 281 ? 23.793 13.200 -64.431 1.00 49.56 281 LEU A CA 1
ATOM 2232 C C . LEU A 1 281 ? 24.413 13.929 -63.223 1.00 49.56 281 LEU A C 1
ATOM 2234 O O . LEU A 1 281 ? 23.873 13.853 -62.121 1.00 49.56 281 LEU A O 1
ATOM 2238 N N . ALA A 1 282 ? 25.536 14.629 -63.417 1.00 52.72 282 ALA A N 1
ATOM 2239 C CA . ALA A 1 282 ? 26.187 15.417 -62.370 1.00 52.72 282 ALA A CA 1
ATOM 2240 C C . ALA A 1 282 ? 25.437 16.728 -62.065 1.00 52.72 282 ALA A C 1
ATOM 2242 O O . ALA A 1 282 ? 25.379 17.141 -60.908 1.00 52.72 282 ALA A O 1
ATOM 2243 N N . GLU A 1 283 ? 24.826 17.356 -63.074 1.00 56.94 283 GLU A N 1
ATOM 2244 C CA . GLU A 1 283 ? 23.957 18.528 -62.891 1.00 56.94 283 GLU A CA 1
ATOM 2245 C C . GLU A 1 283 ? 22.603 18.154 -62.257 1.00 56.94 283 GLU A C 1
ATOM 2247 O O . GLU A 1 283 ? 22.202 18.816 -61.300 1.00 56.94 283 GLU A O 1
ATOM 2252 N N . ASP A 1 284 ? 21.970 17.044 -62.666 1.00 58.78 284 ASP A N 1
ATOM 2253 C CA . ASP A 1 284 ? 20.744 16.529 -62.021 1.00 58.78 284 ASP A CA 1
ATOM 2254 C C . ASP A 1 284 ? 20.984 16.118 -60.556 1.00 58.78 284 ASP A C 1
ATOM 2256 O O . ASP A 1 284 ? 20.161 16.395 -59.681 1.00 58.78 284 ASP A O 1
ATOM 2260 N N . SER A 1 285 ? 22.131 15.496 -60.252 1.00 57.09 285 SER A N 1
ATOM 2261 C CA . SER A 1 285 ? 22.466 15.099 -58.873 1.00 57.09 285 SER A CA 1
ATOM 2262 C C . SER A 1 285 ? 22.729 16.309 -57.969 1.00 57.09 285 SER A C 1
ATOM 2264 O O . SER A 1 285 ? 22.370 16.283 -56.794 1.00 57.09 285 SER A O 1
ATOM 2266 N N . ASN A 1 286 ? 23.315 17.390 -58.498 1.00 53.78 286 ASN A N 1
ATOM 2267 C CA . ASN A 1 286 ? 23.517 18.623 -57.732 1.00 53.78 286 ASN A CA 1
ATOM 2268 C C . ASN A 1 286 ? 22.201 19.385 -57.503 1.00 53.78 286 ASN A C 1
ATOM 2270 O O . ASN A 1 286 ? 22.005 19.904 -56.406 1.00 53.78 286 ASN A O 1
ATOM 2274 N N . GLN A 1 287 ? 21.267 19.377 -58.464 1.00 65.38 287 GLN A N 1
ATOM 2275 C CA . GLN A 1 287 ? 19.931 19.960 -58.270 1.00 65.38 287 GLN A CA 1
ATOM 2276 C C . GLN A 1 287 ? 19.088 19.188 -57.243 1.00 65.38 287 GLN A C 1
ATOM 2278 O O . GLN A 1 287 ? 18.383 19.806 -56.446 1.00 65.38 287 GLN A O 1
ATOM 2283 N N . GLN A 1 288 ? 19.189 17.854 -57.183 1.00 60.28 288 GLN A N 1
ATOM 2284 C CA . GLN A 1 288 ? 18.491 17.068 -56.154 1.00 60.28 288 GLN A CA 1
ATOM 2285 C C . GLN A 1 288 ? 19.066 17.269 -54.739 1.00 60.28 288 GLN A C 1
ATOM 2287 O O . GLN A 1 288 ? 18.315 17.215 -53.767 1.00 60.28 288 GLN A O 1
ATOM 2292 N N . ILE A 1 289 ? 20.367 17.554 -54.603 1.00 58.47 289 ILE A N 1
ATOM 2293 C CA . ILE A 1 289 ? 20.990 17.896 -53.309 1.00 58.47 289 ILE A CA 1
ATOM 2294 C C . ILE A 1 289 ? 20.584 19.306 -52.847 1.00 58.47 289 ILE A C 1
ATOM 2296 O O . ILE A 1 289 ? 20.418 19.528 -51.647 1.00 58.47 289 ILE A O 1
ATOM 2300 N N . GLU A 1 290 ? 20.404 20.251 -53.773 1.00 60.62 290 GLU A N 1
ATOM 2301 C CA . GLU A 1 290 ? 19.935 21.609 -53.462 1.00 60.62 290 GLU A CA 1
ATOM 2302 C C . GLU A 1 290 ? 18.460 21.601 -53.018 1.00 60.62 290 GLU A C 1
ATOM 2304 O O . GLU A 1 290 ? 18.131 22.164 -51.977 1.00 60.62 290 GLU A O 1
ATOM 2309 N N . LEU A 1 291 ? 17.602 20.826 -53.696 1.00 60.00 291 LEU A N 1
ATOM 2310 C CA . LEU A 1 291 ? 16.198 20.621 -53.302 1.00 60.00 291 LEU A CA 1
ATOM 2311 C C . LEU A 1 291 ? 16.034 19.873 -51.963 1.00 60.00 291 LEU A C 1
ATOM 2313 O O . LEU A 1 291 ? 15.066 20.112 -51.243 1.00 60.00 291 LEU A O 1
ATOM 2317 N N . ALA A 1 292 ? 16.971 18.989 -51.601 1.00 50.91 292 ALA A N 1
ATOM 2318 C CA . ALA A 1 292 ? 16.952 18.282 -50.317 1.00 50.91 292 ALA A CA 1
ATOM 2319 C C . ALA A 1 292 ? 17.417 19.154 -49.134 1.00 50.91 292 ALA A C 1
ATOM 2321 O O . ALA A 1 292 ? 17.035 18.882 -47.997 1.00 50.91 292 ALA A O 1
ATOM 2322 N N . LYS A 1 293 ? 18.207 20.210 -49.377 1.00 55.28 293 LYS A N 1
ATOM 2323 C CA . LYS A 1 293 ? 18.605 21.176 -48.336 1.00 55.28 293 LYS A CA 1
ATOM 2324 C C . LYS A 1 293 ? 17.472 22.127 -47.956 1.00 55.28 293 LYS A C 1
ATOM 2326 O O . LYS A 1 293 ? 17.314 22.413 -46.775 1.00 55.28 293 LYS A O 1
ATOM 2331 N N . ASP A 1 294 ? 16.623 22.503 -48.908 1.00 51.09 294 ASP A N 1
ATOM 2332 C CA . ASP A 1 294 ? 15.455 23.358 -48.649 1.00 51.09 294 ASP A CA 1
ATOM 2333 C C . ASP A 1 294 ? 14.313 22.641 -47.895 1.00 51.09 294 ASP A C 1
ATOM 2335 O O . ASP A 1 294 ? 13.349 23.279 -47.477 1.00 51.09 294 ASP A O 1
ATOM 2339 N N . HIS A 1 295 ? 14.397 21.319 -47.689 1.00 48.16 295 HIS A N 1
ATOM 2340 C CA . HIS A 1 295 ? 13.427 20.534 -46.903 1.00 48.16 295 HIS A CA 1
ATOM 2341 C C . HIS A 1 295 ? 13.878 20.209 -45.468 1.00 48.16 295 HIS A C 1
ATOM 2343 O O . HIS A 1 295 ? 13.108 19.604 -44.723 1.00 48.16 295 HIS A O 1
ATOM 2349 N N . VAL A 1 296 ? 15.088 20.607 -45.055 1.00 48.25 296 VAL A N 1
ATOM 2350 C CA . VAL A 1 296 ? 15.599 20.358 -43.689 1.00 48.25 296 VAL A CA 1
ATOM 2351 C C . VAL A 1 296 ? 15.423 21.572 -42.762 1.00 48.25 296 VAL A C 1
ATOM 2353 O O . VAL A 1 296 ? 15.362 21.396 -41.549 1.00 48.25 296 VAL A O 1
ATOM 2356 N N . ASP A 1 297 ? 15.205 22.775 -43.304 1.00 45.69 297 ASP A N 1
ATOM 2357 C CA . ASP A 1 297 ? 15.016 24.011 -42.524 1.00 45.69 297 ASP A CA 1
ATOM 2358 C C . ASP A 1 297 ? 13.556 24.513 -42.515 1.00 45.69 297 ASP A C 1
ATOM 2360 O O . ASP A 1 297 ? 13.275 25.691 -42.741 1.00 45.69 297 ASP A O 1
ATOM 2364 N N . SER A 1 298 ? 12.597 23.630 -42.212 1.00 39.12 298 SER A N 1
ATOM 2365 C CA . SER A 1 298 ? 11.243 24.048 -41.818 1.00 39.12 298 SER A CA 1
ATOM 2366 C C . SER A 1 298 ? 10.967 23.651 -40.363 1.00 39.12 298 SER A C 1
ATOM 2368 O O . SER A 1 298 ? 10.639 22.494 -40.093 1.00 39.12 298 SER A O 1
ATOM 2370 N N . PRO A 1 299 ? 11.118 24.574 -39.393 1.00 44.16 299 PRO A N 1
ATOM 2371 C CA . PRO A 1 299 ? 10.646 24.361 -38.038 1.00 44.16 299 PRO A CA 1
ATOM 2372 C C . PRO A 1 299 ? 9.170 24.763 -37.978 1.00 44.16 299 PRO A C 1
ATOM 2374 O O . PRO A 1 299 ? 8.848 25.946 -37.871 1.00 44.16 299 PRO A O 1
ATOM 2377 N N . ASP A 1 300 ? 8.275 23.781 -38.030 1.00 39.03 300 ASP A N 1
ATOM 2378 C CA . ASP A 1 300 ? 6.875 23.971 -37.654 1.00 39.03 300 ASP A CA 1
ATOM 2379 C C . ASP A 1 300 ? 6.458 22.943 -36.594 1.00 39.03 300 ASP A C 1
ATOM 2381 O O . ASP A 1 300 ? 6.939 21.810 -36.582 1.00 39.03 300 ASP A O 1
ATOM 2385 N N . LEU A 1 301 ? 5.542 23.383 -35.726 1.00 38.06 301 LEU A N 1
ATOM 2386 C CA . LEU A 1 301 ? 5.097 22.855 -34.427 1.00 38.06 301 LEU A CA 1
ATOM 2387 C C . LEU A 1 301 ? 5.970 23.347 -33.253 1.00 38.06 301 LEU A C 1
ATOM 2389 O O . LEU A 1 301 ? 7.044 22.837 -32.968 1.00 38.06 301 LEU A O 1
ATOM 2393 N N . GLY A 1 302 ? 5.580 24.362 -32.483 1.00 33.28 302 GLY A N 1
ATOM 2394 C CA . GLY A 1 302 ? 4.220 24.701 -32.060 1.00 33.28 302 GLY A CA 1
ATOM 2395 C C . GLY A 1 302 ? 4.125 24.576 -30.540 1.00 33.28 302 GLY A C 1
ATOM 2396 O O . GLY A 1 302 ? 3.390 23.744 -30.020 1.00 33.28 302 GLY A O 1
ATOM 2397 N N . VAL A 1 303 ? 4.895 25.387 -29.806 1.00 34.50 303 VAL A N 1
ATOM 2398 C CA . VAL A 1 303 ? 4.767 25.505 -28.347 1.00 34.50 303 VAL A CA 1
ATOM 2399 C C . VAL A 1 303 ? 3.695 26.551 -28.051 1.00 34.50 303 VAL A C 1
ATOM 2401 O O . VAL A 1 303 ? 3.977 27.737 -27.888 1.00 34.50 303 VAL A O 1
ATOM 2404 N N . ALA A 1 304 ? 2.443 26.105 -27.978 1.00 33.88 304 ALA A N 1
ATOM 2405 C CA . ALA A 1 304 ? 1.367 26.882 -27.380 1.00 33.88 304 ALA A CA 1
ATOM 2406 C C . ALA A 1 304 ? 1.541 26.880 -25.851 1.00 33.88 304 ALA A C 1
ATOM 2408 O O . ALA A 1 304 ? 1.153 25.943 -25.156 1.00 33.88 304 ALA A O 1
ATOM 2409 N N . ARG A 1 305 ? 2.138 27.948 -25.314 1.00 35.97 305 ARG A N 1
ATOM 2410 C CA . ARG A 1 305 ? 1.999 28.324 -23.903 1.00 35.97 305 ARG A CA 1
ATOM 2411 C C . ARG A 1 305 ? 0.758 29.200 -23.764 1.00 35.97 305 ARG A C 1
ATOM 2413 O O . ARG A 1 305 ? 0.833 30.396 -24.011 1.00 35.97 305 ARG A O 1
ATOM 2420 N N . ASN A 1 306 ? -0.345 28.613 -23.310 1.00 32.59 306 ASN A N 1
ATOM 2421 C CA . ASN A 1 306 ? -1.428 29.360 -22.678 1.00 32.59 306 ASN A CA 1
ATOM 2422 C C . ASN A 1 306 ? -1.399 29.060 -21.180 1.00 32.59 306 ASN A C 1
ATOM 2424 O O . ASN A 1 306 ? -1.739 27.967 -20.739 1.00 32.59 306 ASN A O 1
ATOM 2428 N N . SER A 1 307 ? -0.955 30.053 -20.415 1.00 36.81 307 SER A N 1
ATOM 2429 C CA . SER A 1 307 ? -1.100 30.132 -18.967 1.00 36.81 307 SER A CA 1
ATOM 2430 C C . SER A 1 307 ? -1.870 31.411 -18.673 1.00 36.81 307 SER A C 1
ATOM 2432 O O . SER A 1 307 ? -1.261 32.473 -18.572 1.00 36.81 307 SER A O 1
ATOM 2434 N N . ALA A 1 308 ? -3.191 31.304 -18.569 1.00 36.50 308 ALA A N 1
ATOM 2435 C CA . ALA A 1 308 ? -4.040 32.228 -17.826 1.00 36.50 308 ALA A CA 1
ATOM 2436 C C . ALA A 1 308 ? -5.424 31.589 -17.616 1.00 36.50 308 ALA A C 1
ATOM 2438 O O . ALA A 1 308 ? -6.038 31.112 -18.565 1.00 36.50 308 ALA A O 1
ATOM 2439 N N . ASP A 1 309 ? -5.864 31.618 -16.359 1.00 36.31 309 ASP A N 1
ATOM 2440 C CA . ASP A 1 309 ? -7.250 31.607 -15.884 1.00 36.31 309 ASP A CA 1
ATOM 2441 C C . ASP A 1 309 ? -8.172 30.425 -16.209 1.00 36.31 309 ASP A C 1
ATOM 2443 O O . ASP A 1 309 ? -8.855 30.437 -17.223 1.00 36.31 309 ASP A O 1
ATOM 2447 N N . VAL A 1 310 ? -8.369 29.532 -15.222 1.00 37.31 310 VAL A N 1
ATOM 2448 C CA . VAL A 1 310 ? -9.725 29.144 -14.773 1.00 37.31 310 VAL A CA 1
ATOM 2449 C C . VAL A 1 310 ? -9.726 28.858 -13.261 1.00 37.31 310 VAL A C 1
ATOM 2451 O O . VAL A 1 310 ? -9.349 27.787 -12.793 1.00 37.31 310 VAL A O 1
ATOM 2454 N N . HIS A 1 311 ? -10.230 29.815 -12.483 1.00 40.94 311 HIS A N 1
ATOM 2455 C CA . HIS A 1 311 ? -11.044 29.531 -11.301 1.00 40.94 311 HIS A CA 1
ATOM 2456 C C . HIS A 1 311 ? -12.499 29.371 -11.768 1.00 40.94 311 HIS A C 1
ATOM 2458 O O . HIS A 1 311 ? -13.055 30.354 -12.256 1.00 40.94 311 HIS A O 1
ATOM 2464 N N . ARG A 1 312 ? -13.115 28.186 -11.592 1.00 33.94 312 ARG A N 1
ATOM 2465 C CA . ARG A 1 312 ? -14.540 27.964 -11.218 1.00 33.94 312 ARG A CA 1
ATOM 2466 C C . ARG A 1 312 ? -15.016 26.517 -11.438 1.00 33.94 312 ARG A C 1
ATOM 2468 O O . ARG A 1 312 ? -14.826 25.969 -12.514 1.00 33.94 312 ARG A O 1
ATOM 2475 N N . GLY A 1 313 ? -15.764 26.023 -10.442 1.00 29.89 313 GLY A N 1
ATOM 2476 C CA . GLY A 1 313 ? -16.678 24.864 -10.471 1.00 29.89 313 GLY A CA 1
ATOM 2477 C C . GLY A 1 313 ? -16.003 23.568 -10.011 1.00 29.89 313 GLY A C 1
ATOM 2478 O O . GLY A 1 313 ? -15.085 23.116 -10.671 1.00 29.89 313 GLY A O 1
ATOM 2479 N N . ILE A 1 314 ? -16.308 22.915 -8.882 1.00 44.69 314 ILE A N 1
ATOM 2480 C CA . ILE A 1 314 ? -17.587 22.696 -8.179 1.00 44.69 314 ILE A CA 1
ATOM 2481 C C . ILE A 1 314 ? -18.743 22.515 -9.159 1.00 44.69 314 ILE A C 1
ATOM 2483 O O . ILE A 1 314 ? -19.447 23.478 -9.429 1.00 44.69 314 ILE A O 1
ATOM 2487 N N . THR A 1 315 ? -18.884 21.299 -9.688 1.00 44.53 315 THR A N 1
ATOM 2488 C CA . THR A 1 315 ? -20.087 20.445 -9.607 1.00 44.53 315 THR A CA 1
ATOM 2489 C C . THR A 1 315 ? -19.845 19.163 -10.414 1.00 44.53 315 THR A C 1
ATOM 2491 O O . THR A 1 315 ? -19.181 19.198 -11.443 1.00 44.53 315 THR A O 1
ATOM 2494 N N . ASP A 1 316 ? -20.422 18.061 -9.933 1.00 36.06 316 ASP A N 1
ATOM 2495 C CA . ASP A 1 316 ? -20.723 16.824 -10.673 1.00 36.06 316 ASP A CA 1
ATOM 2496 C C . ASP A 1 316 ? -19.630 15.752 -10.835 1.00 36.06 316 ASP A C 1
ATOM 2498 O O . ASP A 1 316 ? -19.163 15.443 -11.924 1.00 36.06 316 ASP A O 1
ATOM 2502 N N . HIS A 1 317 ? -19.370 15.042 -9.731 1.00 32.69 317 HIS A N 1
ATOM 2503 C CA . HIS A 1 317 ? -19.124 13.593 -9.763 1.00 32.69 317 HIS A CA 1
ATOM 2504 C C . HIS A 1 317 ? -20.075 12.876 -8.790 1.00 32.69 317 HIS A C 1
ATOM 2506 O O . HIS A 1 317 ? -19.677 12.224 -7.829 1.00 32.69 317 HIS A O 1
ATOM 2512 N N . ALA A 1 318 ? -21.374 13.010 -9.052 1.00 39.75 318 ALA A N 1
ATOM 2513 C CA . ALA A 1 318 ? -22.303 11.904 -8.858 1.00 39.75 318 ALA A CA 1
ATOM 2514 C C . ALA A 1 318 ? -22.368 11.139 -10.192 1.00 39.75 318 ALA A C 1
ATOM 2516 O O . ALA A 1 318 ? -22.166 11.739 -11.241 1.00 39.75 318 ALA A O 1
ATOM 2517 N N . VAL A 1 319 ? -22.687 9.844 -10.158 1.00 39.34 319 VAL A N 1
ATOM 2518 C CA . VAL A 1 319 ? -22.765 8.920 -11.315 1.00 39.34 319 VAL A CA 1
ATOM 2519 C C . VAL A 1 319 ? -21.454 8.193 -11.668 1.00 39.34 319 VAL A C 1
ATOM 2521 O O . VAL A 1 319 ? -21.049 8.169 -12.817 1.00 39.34 319 VAL A O 1
ATOM 2524 N N . ILE A 1 320 ? -20.840 7.498 -10.701 1.00 35.47 320 ILE A N 1
ATOM 2525 C CA . ILE A 1 320 ? -20.336 6.117 -10.905 1.00 35.47 320 ILE A CA 1
ATOM 2526 C C . ILE A 1 320 ? -20.632 5.320 -9.622 1.00 35.47 320 ILE A C 1
ATOM 2528 O O . ILE A 1 320 ? -19.754 4.900 -8.878 1.00 35.47 320 ILE A O 1
ATOM 2532 N N . ALA A 1 321 ? -21.917 5.164 -9.317 1.00 35.66 321 ALA A N 1
ATOM 2533 C CA . ALA A 1 321 ? -22.404 4.233 -8.306 1.00 35.66 321 ALA A CA 1
ATOM 2534 C C . ALA A 1 321 ? -23.604 3.505 -8.909 1.00 35.66 321 ALA A C 1
ATOM 2536 O O . ALA A 1 321 ? -24.748 3.929 -8.777 1.00 35.66 321 ALA A O 1
ATOM 2537 N N . GLY A 1 322 ? -23.319 2.446 -9.658 1.00 38.25 322 GLY A N 1
ATOM 2538 C CA . GLY A 1 322 ? -24.348 1.619 -10.270 1.00 38.25 322 GLY A CA 1
ATOM 2539 C C . GLY A 1 322 ? -23.870 1.028 -11.577 1.00 38.25 322 GLY A C 1
ATOM 2540 O O . GLY A 1 322 ? -24.121 1.622 -12.614 1.00 38.25 322 GLY A O 1
ATOM 2541 N N . LEU A 1 323 ? -23.168 -0.109 -11.498 1.00 33.03 323 LEU A N 1
ATOM 2542 C CA . LEU A 1 323 ? -23.189 -1.215 -12.473 1.00 33.03 323 LEU A CA 1
ATOM 2543 C C . LEU A 1 323 ? -22.060 -2.224 -12.191 1.00 33.03 323 LEU A C 1
ATOM 2545 O O . LEU A 1 323 ? -21.217 -2.462 -13.039 1.00 33.03 323 LEU A O 1
ATOM 2549 N N . VAL A 1 324 ? -22.062 -2.872 -11.021 1.00 32.91 324 VAL A N 1
ATOM 2550 C CA . VAL A 1 324 ? -21.500 -4.234 -10.893 1.00 32.91 324 VAL A CA 1
ATOM 2551 C C . VAL A 1 324 ? -22.351 -5.015 -9.891 1.00 32.91 324 VAL A C 1
ATOM 2553 O O . VAL A 1 324 ? -21.980 -5.257 -8.748 1.00 32.91 324 VAL A O 1
ATOM 2556 N N . SER A 1 325 ? -23.565 -5.363 -10.308 1.00 35.88 325 SER A N 1
ATOM 2557 C CA . SER A 1 325 ? -24.378 -6.366 -9.621 1.00 35.88 325 SER A CA 1
ATOM 2558 C C . SER A 1 325 ? -25.172 -7.142 -10.668 1.00 35.88 325 SER A C 1
ATOM 2560 O O . SER A 1 325 ? -26.283 -6.749 -11.017 1.00 35.88 325 SER A O 1
ATOM 2562 N N . LYS A 1 326 ? -24.538 -8.178 -11.241 1.00 36.91 326 LYS A N 1
ATOM 2563 C CA . LYS A 1 326 ? -25.113 -9.437 -11.775 1.00 36.91 326 LYS A CA 1
ATOM 2564 C C . LYS A 1 326 ? -24.126 -10.122 -12.735 1.00 36.91 326 LYS A C 1
ATOM 2566 O O . LYS A 1 326 ? -23.484 -9.442 -13.522 1.00 36.91 326 LYS A O 1
ATOM 2571 N N . ALA A 1 327 ? -24.126 -11.461 -12.692 1.00 33.47 327 ALA A N 1
ATOM 2572 C CA . ALA A 1 327 ? -23.246 -12.441 -13.360 1.00 33.47 327 ALA A CA 1
ATOM 2573 C C . ALA A 1 327 ? -21.924 -12.656 -12.593 1.00 33.47 327 ALA A C 1
ATOM 2575 O O . ALA A 1 327 ? -21.107 -11.753 -12.523 1.00 33.47 327 ALA A O 1
ATOM 2576 N N . PHE A 1 328 ? -21.685 -13.767 -11.885 1.00 35.25 328 PHE A N 1
ATOM 2577 C CA . PHE A 1 328 ? -21.730 -15.168 -12.329 1.00 35.25 328 PHE A CA 1
ATOM 2578 C C . PHE A 1 328 ? -22.160 -16.152 -11.212 1.00 35.25 328 PHE A C 1
ATOM 2580 O O . PHE A 1 328 ? -21.894 -15.887 -10.039 1.00 35.25 328 PHE A O 1
ATOM 2587 N N . PRO A 1 329 ? -22.758 -17.315 -11.548 1.00 45.91 329 PRO A N 1
ATOM 2588 C CA . PRO A 1 329 ? -22.966 -18.418 -10.615 1.00 45.91 329 PRO A CA 1
ATOM 2589 C C . PRO A 1 329 ? -21.808 -19.441 -10.648 1.00 45.91 329 PRO A C 1
ATOM 2591 O O . PRO A 1 329 ? -21.372 -19.850 -11.716 1.00 45.91 329 PRO A O 1
ATOM 2594 N N . GLY A 1 330 ? -21.381 -19.887 -9.459 1.00 34.75 330 GLY A N 1
ATOM 2595 C CA . GLY A 1 330 ? -20.891 -21.244 -9.152 1.00 34.75 330 GLY A CA 1
ATOM 2596 C C . GLY A 1 330 ? -19.587 -21.760 -9.781 1.00 34.75 330 GLY A C 1
ATOM 2597 O O . GLY A 1 330 ? -19.601 -22.277 -10.890 1.00 34.75 330 GLY A O 1
ATOM 2598 N N . ASN A 1 331 ? -18.498 -21.808 -9.000 1.00 34.81 331 ASN A N 1
ATOM 2599 C CA . ASN A 1 331 ? -17.949 -23.070 -8.464 1.00 34.81 331 ASN A CA 1
ATOM 2600 C C . ASN A 1 331 ? -16.790 -22.825 -7.470 1.00 34.81 331 ASN A C 1
ATOM 2602 O O . ASN A 1 331 ? -16.164 -21.766 -7.517 1.00 34.81 331 ASN A O 1
ATOM 2606 N N . PRO A 1 332 ? -16.522 -23.771 -6.546 1.00 40.19 332 PRO A N 1
ATOM 2607 C CA . PRO A 1 332 ? -15.685 -23.542 -5.376 1.00 40.19 332 PRO A CA 1
ATOM 2608 C C . PRO A 1 332 ? -14.217 -23.859 -5.670 1.00 40.19 332 PRO A C 1
ATOM 2610 O O . PRO A 1 332 ? -13.897 -24.928 -6.188 1.00 40.19 332 PRO A O 1
ATOM 2613 N N . LEU A 1 333 ? -13.313 -22.960 -5.278 1.00 32.16 333 LEU A N 1
ATOM 2614 C CA . LEU A 1 333 ? -11.889 -23.264 -5.191 1.00 32.16 333 LEU A CA 1
ATOM 2615 C C . LEU A 1 333 ? -11.452 -23.287 -3.728 1.00 32.16 333 LEU A C 1
ATOM 2617 O O . LEU A 1 333 ? -11.549 -22.316 -2.982 1.00 32.16 333 LEU A O 1
ATOM 2621 N N . THR A 1 334 ? -11.014 -24.486 -3.372 1.00 34.38 334 THR A N 1
ATOM 2622 C CA . THR A 1 334 ? -10.250 -24.934 -2.215 1.00 34.38 334 THR A CA 1
ATOM 2623 C C . THR A 1 334 ? -9.325 -23.881 -1.607 1.00 34.38 334 THR A C 1
ATOM 2625 O O . THR A 1 334 ? -8.388 -23.407 -2.248 1.00 34.38 334 THR A O 1
ATOM 2628 N N . PHE A 1 335 ? -9.554 -23.607 -0.325 1.00 29.55 335 PHE A N 1
ATOM 2629 C CA . PHE A 1 335 ? -8.672 -22.852 0.554 1.00 29.55 335 PHE A CA 1
ATOM 2630 C C . PHE A 1 335 ? -7.641 -23.819 1.159 1.00 29.55 335 PHE A C 1
ATOM 2632 O O . PHE A 1 335 ? -8.008 -24.755 1.870 1.00 29.55 335 PHE A O 1
ATOM 2639 N N . VAL A 1 336 ? -6.355 -23.613 0.871 1.00 36.22 336 VAL A N 1
ATOM 2640 C CA . VAL A 1 336 ? -5.232 -24.302 1.524 1.00 36.22 336 VAL A CA 1
ATOM 2641 C C . VAL A 1 336 ? -4.437 -23.255 2.296 1.00 36.22 336 VAL A C 1
ATOM 2643 O O . VAL A 1 336 ? -4.007 -22.265 1.713 1.00 36.22 336 VAL A O 1
ATOM 2646 N N . GLY A 1 337 ? -4.213 -23.500 3.591 1.00 31.03 337 GLY A N 1
ATOM 2647 C CA . GLY A 1 337 ? -3.180 -22.813 4.375 1.00 31.03 337 GLY A CA 1
ATOM 2648 C C . GLY A 1 337 ? -3.677 -22.078 5.617 1.00 31.03 337 GLY A C 1
ATOM 2649 O O . GLY A 1 337 ? -3.576 -20.859 5.700 1.00 31.03 337 GLY A O 1
ATOM 2650 N N . GLY A 1 338 ? -4.186 -22.821 6.602 1.00 30.80 338 GLY A N 1
ATOM 2651 C CA . GLY A 1 338 ? -4.454 -22.301 7.941 1.00 30.80 338 GLY A CA 1
ATOM 2652 C C . GLY A 1 338 ? -3.183 -22.127 8.782 1.00 30.80 338 GLY A C 1
ATOM 2653 O O . GLY A 1 338 ? -2.246 -22.920 8.698 1.00 30.80 338 GLY A O 1
ATOM 2654 N N . LYS A 1 339 ? -3.201 -21.125 9.664 1.00 36.03 339 LYS A N 1
ATOM 2655 C CA . LYS A 1 339 ? -2.526 -21.172 10.966 1.00 36.03 339 LYS A CA 1
ATOM 2656 C C . LYS A 1 339 ? -3.618 -21.107 12.031 1.00 36.03 339 LYS A C 1
ATOM 2658 O O . LYS A 1 339 ? -4.280 -20.083 12.169 1.00 36.03 339 LYS A O 1
ATOM 2663 N N . TYR A 1 340 ? -3.835 -22.223 12.721 1.00 41.47 340 TYR A N 1
ATOM 2664 C CA . TYR A 1 340 ? -4.743 -22.313 13.863 1.00 41.47 340 TYR A CA 1
ATOM 2665 C C . TYR A 1 340 ? -4.089 -21.705 15.119 1.00 41.47 340 TYR A C 1
ATOM 2667 O O . TYR A 1 340 ? -2.879 -21.869 15.301 1.00 41.47 340 TYR A O 1
ATOM 2675 N N . PRO A 1 341 ? -4.859 -21.032 15.993 1.00 44.03 341 PRO A N 1
ATOM 2676 C CA . PRO A 1 341 ? -4.438 -20.705 17.353 1.00 44.03 341 PRO A CA 1
ATOM 2677 C C . PRO A 1 341 ? -4.437 -21.965 18.248 1.00 44.03 341 PRO A C 1
ATOM 2679 O O . PRO A 1 341 ? -5.032 -22.980 17.874 1.00 44.03 341 PRO A O 1
ATOM 2682 N N . PRO A 1 342 ? -3.749 -21.933 19.405 1.00 44.22 342 PRO A N 1
ATOM 2683 C CA . PRO A 1 342 ? -3.524 -23.114 20.233 1.00 44.22 342 PRO A CA 1
ATOM 2684 C C . PRO A 1 342 ? -4.828 -23.695 20.790 1.00 44.22 342 PRO A C 1
ATOM 2686 O O . PRO A 1 342 ? -5.736 -22.979 21.206 1.00 44.22 342 PRO A O 1
ATOM 2689 N N . SER A 1 343 ? -4.882 -25.024 20.785 1.00 42.97 343 SER A N 1
ATOM 2690 C CA . SER A 1 343 ? -5.935 -25.870 21.340 1.00 42.97 343 SER A CA 1
ATOM 2691 C C . SER A 1 343 ? -6.184 -25.581 22.823 1.00 42.97 343 SER A C 1
ATOM 2693 O O . SER A 1 343 ? -5.272 -25.739 23.638 1.00 42.97 343 SE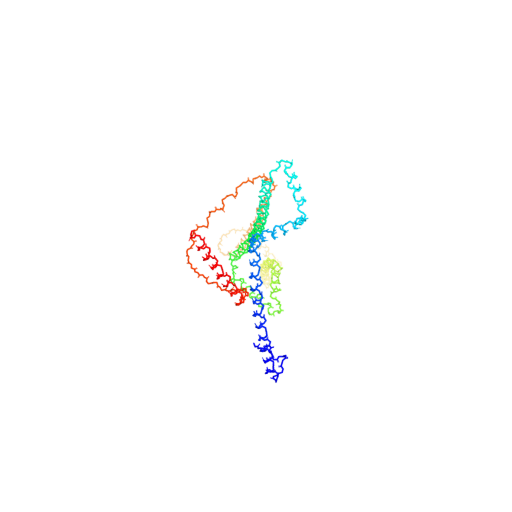R A O 1
ATOM 2695 N N . LEU A 1 344 ? -7.429 -25.223 23.148 1.00 43.06 344 LEU A N 1
ATOM 2696 C CA . LEU A 1 344 ? -7.982 -25.248 24.505 1.00 43.06 344 LEU A CA 1
ATOM 2697 C C . LEU A 1 344 ? -7.812 -26.649 25.108 1.00 43.06 344 LEU A C 1
ATOM 2699 O O . LEU A 1 344 ? -7.97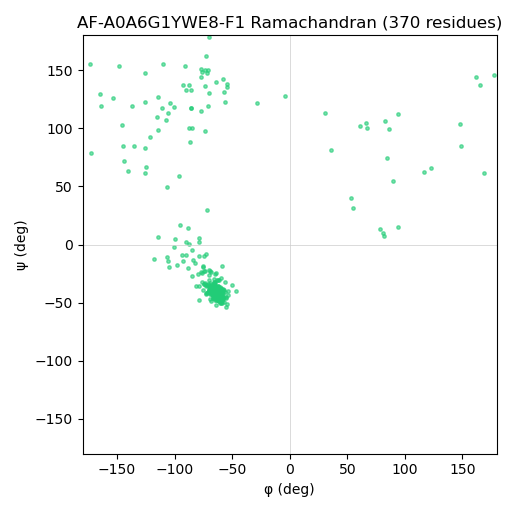0 -27.657 24.411 1.00 43.06 344 LEU A O 1
ATOM 2703 N N . HIS A 1 345 ? -7.422 -26.706 26.380 1.00 52.75 345 HIS A N 1
ATOM 2704 C CA . HIS A 1 345 ? -7.210 -27.954 27.104 1.00 52.75 345 HIS A CA 1
ATOM 2705 C C . HIS A 1 345 ? -8.552 -28.640 27.388 1.00 52.75 345 HIS A C 1
ATOM 2707 O O . HIS A 1 345 ? -9.576 -27.988 27.559 1.00 52.75 345 HIS A O 1
ATOM 2713 N N . ASN A 1 346 ? -8.552 -29.975 27.458 1.00 47.56 346 ASN A N 1
ATOM 2714 C CA . ASN A 1 346 ? -9.752 -30.770 27.755 1.00 47.56 346 ASN A CA 1
ATOM 2715 C C . ASN A 1 346 ? -10.401 -30.435 29.114 1.00 47.56 346 ASN A C 1
ATOM 2717 O O . ASN A 1 346 ? -11.567 -30.762 29.303 1.00 47.56 346 ASN A O 1
ATOM 2721 N N . GLU A 1 347 ? -9.682 -29.787 30.036 1.00 51.31 347 GLU A N 1
ATOM 2722 C CA . GLU A 1 347 ? -10.240 -29.299 31.307 1.00 51.31 347 GLU A CA 1
ATOM 2723 C C . GLU A 1 347 ? -11.189 -28.104 31.099 1.00 51.31 347 GLU A C 1
ATOM 2725 O O . GLU A 1 347 ? -12.244 -28.056 31.724 1.00 51.31 347 GLU A O 1
ATOM 2730 N N . ASP A 1 348 ? -10.925 -27.233 30.116 1.00 52.62 348 ASP A N 1
ATOM 2731 C CA . ASP A 1 348 ? -11.791 -26.083 29.807 1.00 52.62 348 ASP A CA 1
ATOM 2732 C C . ASP A 1 348 ? -13.140 -26.510 29.191 1.00 52.62 348 ASP A C 1
ATOM 2734 O O . ASP A 1 348 ? -14.121 -25.767 29.222 1.00 52.62 348 ASP A O 1
ATOM 2738 N N . LEU A 1 349 ? -13.209 -27.713 28.607 1.00 58.69 349 LEU A N 1
ATOM 2739 C CA . LEU A 1 349 ? -14.428 -28.247 27.991 1.00 58.69 349 LEU A CA 1
ATOM 2740 C C . LEU A 1 349 ? -15.363 -28.931 28.996 1.00 58.69 349 LEU A C 1
ATOM 2742 O O . LEU A 1 349 ? -16.572 -28.937 28.754 1.00 58.69 349 LEU A O 1
ATOM 2746 N N . GLU A 1 350 ? -14.850 -29.469 30.108 1.00 71.62 350 GLU A N 1
ATOM 2747 C CA . GLU A 1 350 ? -15.711 -29.993 31.180 1.00 71.62 350 GLU A CA 1
ATOM 2748 C C . GLU A 1 350 ? -16.342 -28.863 31.999 1.00 71.62 350 GLU A C 1
ATOM 2750 O O . GLU A 1 350 ? -17.546 -28.892 32.239 1.00 71.62 350 GLU A O 1
ATOM 2755 N N . ASP A 1 351 ? -15.608 -27.785 32.284 1.00 67.19 351 ASP A N 1
ATOM 2756 C CA . ASP A 1 351 ? -16.174 -26.623 32.986 1.00 67.19 351 ASP A CA 1
ATOM 2757 C C . ASP A 1 351 ? -17.305 -25.950 32.181 1.00 67.19 351 ASP A C 1
ATOM 2759 O O . ASP A 1 351 ? -18.318 -25.501 32.730 1.00 67.19 351 ASP A O 1
ATOM 2763 N N . ILE A 1 352 ? -17.188 -25.926 30.846 1.00 69.00 352 ILE A N 1
ATOM 2764 C CA . ILE A 1 352 ? -18.251 -25.433 29.955 1.00 69.00 352 ILE A CA 1
ATOM 2765 C C . ILE A 1 352 ? -19.458 -26.384 29.952 1.00 69.00 352 ILE A C 1
ATOM 2767 O O . ILE A 1 352 ? -20.603 -25.922 29.890 1.00 69.00 352 ILE A O 1
ATOM 2771 N N . ARG A 1 353 ? -19.229 -27.698 30.038 1.00 77.00 353 ARG A N 1
ATOM 2772 C CA . ARG A 1 353 ? -20.291 -28.709 30.068 1.00 77.00 353 ARG A CA 1
ATOM 2773 C C . ARG A 1 353 ? -21.044 -28.697 31.400 1.00 77.00 353 ARG A C 1
ATOM 2775 O O . ARG A 1 353 ? -22.276 -28.701 31.387 1.00 77.00 353 ARG A O 1
ATOM 2782 N N . GLU A 1 354 ? -20.340 -28.568 32.521 1.00 82.31 354 GLU A N 1
ATOM 2783 C CA . GLU A 1 354 ? -20.932 -28.445 33.857 1.00 82.31 354 GLU A CA 1
ATOM 2784 C C . GLU A 1 354 ? -21.728 -27.132 33.994 1.00 82.31 354 GLU A C 1
ATOM 2786 O O . GLU A 1 354 ? -22.857 -27.128 34.499 1.00 82.31 354 GLU A O 1
ATOM 2791 N N . MET A 1 355 ? -21.233 -26.019 33.430 1.00 77.38 355 MET A N 1
ATOM 2792 C CA . MET A 1 355 ? -22.002 -24.768 33.365 1.00 77.38 355 MET A CA 1
ATOM 2793 C C . MET A 1 355 ? -23.263 -24.875 32.492 1.00 77.38 355 MET A C 1
ATOM 2795 O O . MET A 1 355 ? -24.294 -24.279 32.830 1.00 77.38 355 MET A O 1
ATOM 2799 N N . GLN A 1 356 ? -23.228 -25.635 31.393 1.00 79.12 356 GLN A N 1
ATOM 2800 C CA . GLN A 1 356 ? -24.408 -25.868 30.554 1.00 79.12 356 GLN A CA 1
ATOM 2801 C C . GLN A 1 356 ? -25.449 -26.764 31.242 1.00 79.12 356 GLN A C 1
ATOM 2803 O O . GLN A 1 356 ? -26.645 -26.463 31.164 1.00 79.12 356 GLN A O 1
ATOM 2808 N N . GLU A 1 357 ? -25.032 -27.804 31.969 1.00 85.44 357 GLU A N 1
ATOM 2809 C CA . GLU A 1 357 ? -25.950 -28.649 32.746 1.00 85.44 357 GLU A CA 1
ATOM 2810 C C . GLU A 1 357 ? -26.600 -27.879 33.908 1.00 85.44 357 GLU A C 1
ATOM 2812 O O . GLU A 1 357 ? -27.817 -27.969 34.105 1.00 85.44 357 GLU A O 1
ATOM 2817 N N . LEU A 1 358 ? -25.850 -27.017 34.606 1.00 82.88 358 LEU A N 1
ATOM 2818 C CA . LEU A 1 358 ? -26.400 -26.139 35.648 1.00 82.88 358 LEU A CA 1
ATOM 2819 C C . LEU A 1 358 ? -27.394 -25.105 35.088 1.00 82.88 358 LEU A C 1
ATOM 2821 O O . LEU A 1 358 ? -28.405 -24.795 35.732 1.00 82.88 358 LEU A O 1
ATOM 2825 N N . ALA A 1 359 ? -27.156 -24.587 33.880 1.00 77.94 359 ALA A N 1
ATOM 2826 C CA . ALA A 1 359 ? -28.074 -23.665 33.211 1.00 77.94 359 ALA A CA 1
ATOM 2827 C C . ALA A 1 359 ? -29.384 -24.351 32.777 1.00 77.94 359 ALA A C 1
ATOM 2829 O O . ALA A 1 359 ? -30.463 -23.755 32.882 1.00 77.94 359 ALA A O 1
ATOM 2830 N N . LEU A 1 360 ? -29.312 -25.610 32.333 1.00 81.88 360 LEU A N 1
ATOM 2831 C CA . LEU A 1 360 ? -30.485 -26.414 31.980 1.00 81.88 360 LEU A CA 1
ATOM 2832 C C . LEU A 1 360 ? -31.296 -26.815 33.220 1.00 81.88 360 LEU A C 1
ATOM 2834 O O . LEU A 1 360 ? -32.522 -26.680 33.210 1.00 81.88 360 LEU A O 1
ATOM 2838 N N . ALA A 1 361 ? -30.631 -27.186 34.318 1.00 79.88 361 ALA A N 1
ATOM 2839 C CA . ALA A 1 361 ? -31.292 -27.480 35.589 1.00 79.88 361 ALA A CA 1
ATOM 2840 C C . ALA A 1 361 ? -32.054 -26.259 36.141 1.00 79.88 361 ALA A C 1
ATOM 2842 O O . ALA A 1 361 ? -33.204 -26.380 36.568 1.00 79.88 361 ALA A O 1
ATOM 2843 N N . ARG A 1 362 ? -31.476 -25.050 36.051 1.00 74.94 362 ARG A N 1
ATOM 2844 C CA . ARG A 1 362 ? -32.153 -23.804 36.468 1.00 74.94 362 ARG A CA 1
ATOM 2845 C C . ARG A 1 362 ? -33.365 -23.454 35.601 1.00 74.94 362 ARG A C 1
ATOM 2847 O O . ARG A 1 362 ? -34.365 -22.970 36.131 1.00 74.94 362 ARG A O 1
ATOM 2854 N N . LYS A 1 363 ? -33.315 -23.712 34.288 1.00 75.56 363 LYS A N 1
ATOM 2855 C CA . LYS A 1 363 ? -34.479 -23.523 33.402 1.00 75.56 363 LYS A CA 1
ATOM 2856 C C . LYS A 1 363 ? -35.608 -24.504 33.717 1.00 75.56 363 LYS A C 1
ATOM 2858 O O . LYS A 1 363 ? -36.764 -24.085 33.718 1.00 75.56 363 LYS A O 1
ATOM 2863 N N . SER A 1 364 ? -35.284 -25.757 34.041 1.00 74.50 364 SER A N 1
ATOM 2864 C CA . SER A 1 364 ? -36.287 -26.755 34.432 1.00 74.50 364 SER A CA 1
ATOM 2865 C C . SER A 1 364 ? -36.990 -26.364 35.737 1.00 74.50 364 SER A C 1
ATOM 2867 O O . SER A 1 364 ? -38.219 -26.341 35.784 1.00 74.50 364 SER A O 1
ATOM 2869 N N . SER A 1 365 ? -36.243 -25.933 36.759 1.00 70.38 365 SER A N 1
ATOM 2870 C CA . SER A 1 365 ? -36.824 -25.507 38.043 1.00 70.38 365 SER A CA 1
ATOM 2871 C C . SER A 1 365 ? -37.700 -24.250 37.935 1.00 70.38 365 SER A C 1
ATOM 2873 O O . SER A 1 365 ? -38.729 -24.164 38.599 1.00 70.38 365 SER A O 1
ATOM 2875 N N . ASN A 1 366 ? -37.365 -23.299 37.052 1.00 56.69 366 ASN A N 1
ATOM 2876 C CA . ASN A 1 366 ? -38.199 -22.108 36.826 1.00 56.69 366 ASN A CA 1
ATOM 2877 C C . ASN A 1 366 ? -39.476 -22.383 36.017 1.00 56.69 366 ASN A C 1
ATOM 2879 O O . ASN A 1 366 ? -40.432 -21.615 36.118 1.00 56.69 366 ASN A O 1
ATOM 2883 N N . SER A 1 367 ? -39.512 -23.456 35.221 1.00 64.50 367 SER A N 1
ATOM 2884 C CA . SER A 1 367 ? -40.731 -23.861 34.507 1.00 64.50 367 SER A CA 1
ATOM 2885 C C . SER A 1 367 ? -41.756 -24.543 35.418 1.00 64.50 367 SER A C 1
ATOM 2887 O O . SER A 1 367 ? -42.951 -24.456 35.159 1.00 64.50 367 SER A O 1
ATOM 2889 N N . GLN A 1 368 ? -41.301 -25.135 36.525 1.00 55.72 368 GLN A N 1
ATOM 2890 C CA . GLN A 1 368 ? -42.155 -25.838 37.482 1.00 55.72 368 GLN A CA 1
ATOM 2891 C C . GLN A 1 368 ? -42.726 -24.917 38.572 1.00 55.72 368 GLN A C 1
ATOM 2893 O O . GLN A 1 368 ? -43.758 -25.221 39.149 1.00 55.72 368 GLN A O 1
ATOM 2898 N N . ALA A 1 369 ? -42.113 -23.751 38.806 1.00 52.94 369 ALA A N 1
ATOM 2899 C CA . ALA A 1 369 ? -42.597 -22.744 39.759 1.00 52.94 369 ALA A CA 1
ATOM 2900 C C . ALA A 1 369 ? -43.619 -21.744 39.168 1.00 52.94 369 ALA A C 1
ATOM 2902 O O . ALA A 1 369 ? -44.056 -20.830 39.862 1.00 52.94 369 ALA A O 1
ATOM 2903 N N . ARG A 1 370 ? -43.974 -21.868 37.880 1.00 52.84 370 ARG A N 1
ATOM 2904 C CA . ARG A 1 370 ? -44.948 -20.995 37.186 1.00 52.84 370 ARG A CA 1
ATOM 2905 C C . ARG A 1 370 ? -46.223 -21.713 36.738 1.00 52.84 370 ARG A C 1
ATOM 2907 O O . ARG A 1 370 ? -47.030 -21.116 36.030 1.00 52.84 370 ARG A O 1
ATOM 2914 N N . GLY A 1 371 ? -46.386 -22.970 37.129 1.00 54.59 371 GLY A N 1
ATOM 2915 C CA . GLY A 1 371 ? -47.582 -23.760 36.870 1.00 54.59 371 GLY A CA 1
ATOM 2916 C C . GLY A 1 371 ? -48.149 -24.307 38.169 1.00 54.59 371 GLY A C 1
ATOM 2917 O O . GLY A 1 371 ? -48.070 -25.509 38.361 1.00 54.59 371 GLY A O 1
ATOM 2918 N N . ASP A 1 372 ? -48.643 -23.417 39.030 1.00 43.09 372 ASP A N 1
ATOM 2919 C CA . ASP A 1 372 ? -49.660 -23.671 40.062 1.00 43.09 372 ASP A CA 1
ATOM 2920 C C . ASP A 1 372 ? -50.353 -22.348 40.424 1.00 43.09 372 ASP A C 1
ATOM 2922 O O . ASP A 1 372 ? -49.632 -21.339 40.635 1.00 43.09 372 ASP A O 1
#

Solvent-accessible surface area (backbone atoms only — not comparable to full-atom values): 22439 Å² total; per-residue (Å²): 134,81,87,60,72,86,83,53,60,81,88,46,47,68,57,51,52,51,52,52,52,49,51,52,50,51,53,52,52,49,50,54,52,49,53,51,51,50,52,50,48,51,52,51,48,54,51,50,28,60,75,69,73,45,52,73,64,59,54,47,53,48,53,52,51,42,57,55,34,49,76,73,72,39,50,78,92,53,52,61,66,58,52,51,50,54,51,49,45,43,75,74,72,45,57,66,69,60,49,53,51,51,51,52,52,50,52,52,50,52,51,52,50,53,54,48,50,53,49,53,52,52,50,52,51,49,51,50,55,50,51,56,48,49,56,50,50,51,53,50,50,52,54,51,51,52,52,51,51,53,50,48,55,34,36,78,72,69,49,32,70,71,52,50,48,54,54,52,52,51,45,45,51,53,12,59,77,66,75,47,55,59,69,58,35,52,54,48,51,52,48,48,46,67,67,53,45,64,64,50,61,55,44,53,59,51,52,50,52,51,50,53,51,51,53,50,54,52,52,52,48,53,54,52,49,54,56,47,51,54,50,50,52,52,51,50,52,50,52,51,45,45,73,76,65,52,53,74,69,58,54,50,53,50,54,52,62,66,68,70,65,84,86,80,92,77,93,78,90,82,91,83,83,75,68,69,58,57,58,53,52,54,52,53,53,51,52,54,53,54,59,55,54,73,69,70,78,69,93,77,89,81,88,82,83,82,88,79,86,85,91,82,77,92,80,83,90,77,87,92,82,85,88,90,87,81,89,84,85,88,83,89,80,86,88,84,85,86,83,81,79,86,81,79,56,77,68,65,55,50,57,53,48,54,52,48,53,53,53,49,53,52,52,55,56,57,60,61,75,71,69,128